Protein AF-0000000066158054 (afdb_homodimer)

Structure (mmCIF, N/CA/C/O backbone):
data_AF-0000000066158054-model_v1
#
loop_
_entity.id
_entity.type
_entity.pdbx_description
1 polymer 'Ribonuclease 3'
#
loop_
_atom_site.group_PDB
_atom_site.id
_atom_site.type_symbol
_atom_site.label_atom_id
_atom_site.label_alt_id
_atom_site.label_comp_id
_atom_site.label_asym_id
_atom_site.label_entity_id
_atom_site.label_seq_id
_atom_site.pdbx_PDB_ins_code
_atom_site.Cartn_x
_atom_site.Cartn_y
_atom_site.Cartn_z
_atom_site.occupancy
_atom_site.B_iso_or_equiv
_atom_site.auth_seq_id
_atom_site.auth_comp_id
_atom_site.auth_asym_id
_atom_site.auth_atom_id
_atom_site.pdbx_PDB_model_num
ATOM 1 N N . MET A 1 1 ? 43.312 -25.391 24.953 1 30.84 1 MET A N 1
ATOM 2 C CA . MET A 1 1 ? 43 -23.984 24.703 1 30.84 1 MET A CA 1
ATOM 3 C C . MET A 1 1 ? 42.469 -23.781 23.297 1 30.84 1 MET A C 1
ATOM 5 O O . MET A 1 1 ? 43.219 -23.906 22.328 1 30.84 1 MET A O 1
ATOM 9 N N . SER A 1 2 ? 41.25 -24.344 22.906 1 36.31 2 SER A N 1
ATOM 10 C CA . SER A 1 2 ? 40.562 -24.438 21.609 1 36.31 2 SER A CA 1
ATOM 11 C C . SER A 1 2 ? 40.406 -23.062 20.984 1 36.31 2 SER A C 1
ATOM 13 O O . SER A 1 2 ? 39.781 -22.172 21.578 1 36.31 2 SER A O 1
ATOM 15 N N . ASN A 1 3 ? 41.406 -22.547 20.234 1 36.88 3 ASN A N 1
ATOM 16 C CA . ASN A 1 3 ? 41.438 -21.312 19.453 1 36.88 3 ASN A CA 1
ATOM 17 C C . ASN A 1 3 ? 40.188 -21.172 18.594 1 36.88 3 ASN A C 1
ATOM 19 O O . ASN A 1 3 ? 40 -21.891 17.609 1 36.88 3 ASN A O 1
ATOM 23 N N . GLU A 1 4 ? 39 -21 19.141 1 38.19 4 GLU A N 1
ATOM 24 C CA . GLU A 1 4 ? 37.844 -20.625 18.344 1 38.19 4 GLU A CA 1
ATOM 25 C C . GLU A 1 4 ? 38.188 -19.5 17.359 1 38.19 4 GLU A C 1
ATOM 27 O O . GLU A 1 4 ? 38.531 -18.406 17.781 1 38.19 4 GLU A O 1
ATOM 32 N N . THR A 1 5 ? 38.875 -19.781 16.281 1 41.78 5 THR A N 1
ATOM 33 C CA . THR A 1 5 ? 39.094 -18.797 15.227 1 41.78 5 THR A CA 1
ATOM 34 C C . THR A 1 5 ? 37.875 -17.906 15.031 1 41.78 5 THR A C 1
ATOM 36 O O . THR A 1 5 ? 36.781 -18.406 14.836 1 41.78 5 THR A O 1
ATOM 39 N N . PRO A 1 6 ? 37.875 -16.672 15.398 1 40.16 6 PRO A N 1
ATOM 40 C CA . PRO A 1 6 ? 36.75 -15.781 15.086 1 40.16 6 PRO A CA 1
ATOM 41 C C . PRO A 1 6 ? 36.25 -15.938 13.656 1 40.16 6 PRO A C 1
ATOM 43 O O . PRO A 1 6 ? 37.062 -16.016 12.719 1 40.16 6 PRO A O 1
ATOM 46 N N . GLN A 1 7 ? 35.281 -16.734 13.344 1 40.59 7 GLN A N 1
ATOM 47 C CA . GLN A 1 7 ? 34.688 -16.859 12.023 1 40.59 7 GLN A CA 1
ATOM 48 C C . GLN A 1 7 ? 34.656 -15.516 11.305 1 40.59 7 GLN A C 1
ATOM 50 O O . GLN A 1 7 ? 34.219 -14.508 11.875 1 40.59 7 GLN A O 1
ATOM 55 N N . GLN A 1 8 ? 35.5 -15.148 10.43 1 42.56 8 GLN A N 1
ATOM 56 C CA . GLN A 1 8 ? 35.562 -13.961 9.57 1 42.56 8 GLN A CA 1
ATOM 57 C C . GLN A 1 8 ? 34.156 -13.516 9.18 1 42.56 8 GLN A C 1
ATOM 59 O O . GLN A 1 8 ? 33.312 -14.336 8.797 1 42.56 8 GLN A O 1
ATOM 64 N N . PRO A 1 9 ? 33.688 -12.391 9.68 1 47.62 9 PRO A N 1
ATOM 65 C CA . PRO A 1 9 ? 32.344 -11.906 9.297 1 47.62 9 PRO A CA 1
ATOM 66 C C . PRO A 1 9 ? 32.094 -12.031 7.797 1 47.62 9 PRO A C 1
ATOM 68 O O . PRO A 1 9 ? 32.969 -11.703 6.98 1 47.62 9 PRO A O 1
ATOM 71 N N . THR A 1 10 ? 31.406 -12.969 7.277 1 58.97 10 THR A N 1
ATOM 72 C CA . THR A 1 10 ? 31 -13.109 5.883 1 58.97 10 THR A CA 1
ATOM 73 C C . THR A 1 10 ? 30.266 -11.859 5.402 1 58.97 10 THR A C 1
ATOM 75 O O . THR A 1 10 ? 29.672 -11.141 6.203 1 58.97 10 THR A O 1
ATOM 78 N N . PRO A 1 11 ? 30.766 -11.172 4.297 1 62.22 11 PRO A N 1
ATOM 79 C CA . PRO A 1 11 ? 30.094 -10.023 3.68 1 62.22 11 PRO A CA 1
ATOM 80 C C . PRO A 1 11 ? 28.594 -9.992 3.959 1 62.22 11 PRO A C 1
ATOM 82 O O . PRO A 1 11 ? 28.031 -8.922 4.203 1 62.22 11 PRO A O 1
ATOM 85 N N . ALA A 1 12 ? 28.125 -11.047 4.188 1 78.44 12 ALA A N 1
ATOM 86 C CA . ALA A 1 12 ? 26.703 -11.109 4.492 1 78.44 12 ALA A CA 1
ATOM 87 C C . ALA A 1 12 ? 26.422 -10.617 5.906 1 78.44 12 ALA A C 1
ATOM 89 O O . ALA A 1 12 ? 25.375 -10.016 6.16 1 78.44 12 ALA A O 1
ATOM 90 N N . ASN A 1 13 ? 27.469 -10.594 6.719 1 86.75 13 ASN A N 1
ATOM 91 C CA . ASN A 1 13 ? 27.266 -10.195 8.109 1 86.75 13 ASN A CA 1
ATOM 92 C C . ASN A 1 13 ? 27.156 -8.68 8.25 1 86.75 13 ASN A C 1
ATOM 94 O O . ASN A 1 13 ? 26.359 -8.188 9.055 1 86.75 13 ASN A O 1
ATOM 98 N N . GLU A 1 14 ? 27.922 -7.973 7.492 1 93.31 14 GLU A N 1
ATOM 99 C CA . GLU A 1 14 ? 27.875 -6.516 7.551 1 93.31 14 GLU A CA 1
ATOM 100 C C . GLU A 1 14 ? 26.5 -5.996 7.102 1 93.31 14 GLU A C 1
ATOM 102 O O . GLU A 1 14 ? 25.984 -5.047 7.684 1 93.31 14 GLU A O 1
ATOM 107 N N . LEU A 1 15 ? 26 -6.555 6.102 1 96.56 15 LEU A N 1
ATOM 108 C CA . LEU A 1 15 ? 24.688 -6.16 5.602 1 96.56 15 LEU A CA 1
ATOM 109 C C . LEU A 1 15 ? 23.594 -6.422 6.641 1 96.56 15 LEU A C 1
ATOM 111 O O . LEU A 1 15 ? 22.734 -5.574 6.871 1 96.56 15 LEU A O 1
ATOM 115 N N . LEU A 1 16 ? 23.688 -7.535 7.258 1 97.5 16 LEU A N 1
ATOM 116 C CA . LEU A 1 16 ? 22.703 -7.895 8.273 1 97.5 16 LEU A CA 1
ATOM 117 C C . LEU A 1 16 ? 22.828 -6.992 9.492 1 97.5 16 LEU A C 1
ATOM 119 O O . LEU A 1 16 ? 21.828 -6.648 10.125 1 97.5 16 LEU A O 1
ATOM 123 N N . GLU A 1 17 ? 24.047 -6.648 9.797 1 96.69 17 GLU A N 1
ATOM 124 C CA . GLU A 1 17 ? 24.266 -5.691 10.875 1 96.69 17 GLU A CA 1
ATOM 125 C C . GLU A 1 17 ? 23.656 -4.332 10.547 1 96.69 17 GLU A C 1
ATOM 127 O O . GLU A 1 17 ? 23.047 -3.697 11.398 1 96.69 17 GLU A O 1
ATOM 132 N N . ALA A 1 18 ? 23.844 -3.941 9.367 1 97.12 18 ALA A N 1
ATOM 133 C CA . ALA A 1 18 ? 23.266 -2.67 8.93 1 97.12 18 ALA A CA 1
ATOM 134 C C . ALA A 1 18 ? 21.75 -2.717 8.961 1 97.12 18 ALA A C 1
ATOM 136 O O . ALA A 1 18 ? 21.094 -1.725 9.305 1 97.12 18 ALA A O 1
ATOM 137 N N . LEU A 1 19 ? 21.188 -3.816 8.664 1 97.62 19 LEU A N 1
ATOM 138 C CA . LEU A 1 19 ? 19.734 -4.012 8.688 1 97.62 19 LEU A CA 1
ATOM 139 C C . LEU A 1 19 ? 19.234 -4.109 10.125 1 97.62 19 LEU A C 1
ATOM 141 O O . LEU A 1 19 ? 18.062 -3.789 10.398 1 97.62 19 LEU A O 1
ATOM 145 N N . GLY A 1 20 ? 20.094 -4.598 10.984 1 97.81 20 GLY A N 1
ATOM 146 C CA . GLY A 1 20 ? 19.703 -4.793 12.375 1 97.81 20 GLY A CA 1
ATOM 147 C C . GLY A 1 20 ? 18.859 -6.031 12.586 1 97.81 20 GLY A C 1
ATOM 148 O O . GLY A 1 20 ? 17.969 -6.043 13.445 1 97.81 20 GLY A O 1
ATOM 149 N N . THR A 1 21 ? 19.016 -6.973 11.688 1 98.06 21 THR A N 1
ATOM 150 C CA . THR A 1 21 ? 18.25 -8.211 11.797 1 98.06 21 THR A CA 1
ATOM 151 C C . THR A 1 21 ? 19.062 -9.398 11.289 1 98.06 21 THR A C 1
ATOM 153 O O . THR A 1 21 ? 20.25 -9.258 10.992 1 98.06 21 THR A O 1
ATOM 156 N N . THR A 1 22 ? 18.469 -10.609 11.359 1 97.81 22 THR A N 1
ATOM 157 C CA . THR A 1 22 ? 19.047 -11.812 10.789 1 97.81 22 THR A CA 1
ATOM 158 C C . THR A 1 22 ? 18.141 -12.414 9.727 1 97.81 22 THR A C 1
ATOM 160 O O . THR A 1 22 ? 16.922 -12.164 9.727 1 97.81 22 THR A O 1
ATOM 163 N N . LEU A 1 23 ? 18.734 -13.062 8.812 1 98.06 23 LEU A N 1
ATOM 164 C CA . LEU A 1 23 ? 18.031 -13.812 7.777 1 98.06 23 LEU A CA 1
ATOM 165 C C . LEU A 1 23 ? 18.734 -15.141 7.496 1 98.06 23 LEU A C 1
ATOM 167 O O . LEU A 1 23 ? 19.969 -15.211 7.512 1 98.06 23 LEU A O 1
ATOM 171 N N . SER A 1 24 ? 17.953 -16.156 7.281 1 97.44 24 SER A N 1
ATOM 172 C CA . SER A 1 24 ? 18.547 -17.391 6.82 1 97.44 24 SER A CA 1
ATOM 173 C C . SER A 1 24 ? 19.312 -17.188 5.516 1 97.44 24 SER A C 1
ATOM 175 O O . SER A 1 24 ? 18.938 -16.344 4.699 1 97.44 24 SER A O 1
ATOM 177 N N . PRO A 1 25 ? 20.344 -17.953 5.332 1 96.31 25 PRO A N 1
ATOM 178 C CA . PRO A 1 25 ? 21.203 -17.734 4.156 1 96.31 25 PRO A CA 1
ATOM 179 C C . PRO A 1 25 ? 20.422 -17.844 2.844 1 96.31 25 PRO A C 1
ATOM 181 O O . PRO A 1 25 ? 20.594 -17 1.954 1 96.31 25 PRO A O 1
ATOM 184 N N . ASP A 1 26 ? 19.547 -18.797 2.736 1 96.31 26 ASP A N 1
ATOM 185 C CA . ASP A 1 26 ? 18.797 -18.984 1.498 1 96.31 26 ASP A CA 1
ATOM 186 C C . ASP A 1 26 ? 17.875 -17.781 1.231 1 96.31 26 ASP A C 1
ATOM 188 O O . ASP A 1 26 ? 17.75 -17.328 0.092 1 96.31 26 ASP A O 1
ATOM 192 N N . LEU A 1 27 ? 17.281 -17.328 2.295 1 97.81 27 LEU A N 1
ATOM 193 C CA . LEU A 1 27 ? 16.359 -16.203 2.158 1 97.81 27 LEU A CA 1
ATOM 194 C C . LEU A 1 27 ? 17.125 -14.922 1.812 1 97.81 27 LEU A C 1
ATOM 196 O O . LEU A 1 27 ? 16.656 -14.117 1.001 1 97.81 27 LEU A O 1
ATOM 200 N N . LEU A 1 28 ? 18.297 -14.75 2.42 1 98.19 28 LEU A N 1
ATOM 201 C CA . LEU A 1 28 ? 19.125 -13.594 2.117 1 98.19 28 LEU A CA 1
ATOM 202 C C . LEU A 1 28 ? 19.594 -13.617 0.664 1 98.19 28 LEU A C 1
ATOM 204 O O . LEU A 1 28 ? 19.547 -12.594 -0.022 1 98.19 28 LEU A O 1
ATOM 208 N N . VAL A 1 29 ? 19.953 -14.789 0.226 1 97.81 29 VAL A N 1
ATOM 209 C CA . VAL A 1 29 ? 20.406 -14.93 -1.157 1 97.81 29 VAL A CA 1
ATOM 210 C C . VAL A 1 29 ? 19.25 -14.602 -2.105 1 97.81 29 VAL A C 1
ATOM 212 O O . VAL A 1 29 ? 19.438 -13.867 -3.08 1 97.81 29 VAL A O 1
ATOM 215 N N . GLN A 1 30 ? 18.109 -15.07 -1.794 1 98.31 30 GLN A N 1
ATOM 216 C CA . GLN A 1 30 ? 16.953 -14.773 -2.619 1 98.31 30 GLN A CA 1
ATOM 217 C C . GLN A 1 30 ? 16.672 -13.273 -2.656 1 98.31 30 GLN A C 1
ATOM 219 O O . GLN A 1 30 ? 16.391 -12.711 -3.721 1 98.31 30 GLN A O 1
ATOM 224 N N . ALA A 1 31 ? 16.766 -12.625 -1.529 1 98.75 31 ALA A N 1
ATOM 225 C CA . ALA A 1 31 ? 16.438 -11.211 -1.393 1 98.75 31 ALA A CA 1
ATOM 226 C C . ALA A 1 31 ? 17.406 -10.344 -2.172 1 98.75 31 ALA A C 1
ATOM 228 O O . ALA A 1 31 ? 17.125 -9.172 -2.443 1 98.75 31 ALA A O 1
ATOM 229 N N . LEU A 1 32 ? 18.547 -10.945 -2.549 1 98.62 32 LEU A N 1
ATOM 230 C CA . LEU A 1 32 ? 19.609 -10.18 -3.199 1 98.62 32 LEU A CA 1
ATOM 231 C C . LEU A 1 32 ? 19.766 -10.602 -4.652 1 98.62 32 LEU A C 1
ATOM 233 O O . LEU A 1 32 ? 20.672 -10.133 -5.344 1 98.62 32 LEU A O 1
ATOM 237 N N . THR A 1 33 ? 18.891 -11.469 -5.105 1 98.75 33 THR A N 1
ATOM 238 C CA . THR A 1 33 ? 19.062 -12.047 -6.434 1 98.75 33 THR A CA 1
ATOM 239 C C . THR A 1 33 ? 18.141 -11.375 -7.438 1 98.75 33 THR A C 1
ATOM 241 O O . THR A 1 33 ? 16.906 -11.469 -7.324 1 98.75 33 THR A O 1
ATOM 244 N N . HIS A 1 34 ? 18.703 -10.711 -8.359 1 98.75 34 HIS A N 1
ATOM 245 C CA . HIS A 1 34 ? 17.969 -10.086 -9.445 1 98.75 34 HIS A CA 1
ATOM 246 C C . HIS A 1 34 ? 17.484 -11.117 -10.461 1 98.75 34 HIS A C 1
ATOM 248 O O . HIS A 1 34 ? 18.109 -12.164 -10.625 1 98.75 34 HIS A O 1
ATOM 254 N N . ARG A 1 35 ? 16.438 -10.836 -11.164 1 97.62 35 ARG A N 1
ATOM 255 C CA . ARG A 1 35 ? 15.859 -11.766 -12.125 1 97.62 35 ARG A CA 1
ATOM 256 C C . ARG A 1 35 ? 16.859 -12.117 -13.219 1 97.62 35 ARG A C 1
ATOM 258 O O . ARG A 1 35 ? 16.828 -13.234 -13.75 1 97.62 35 ARG A O 1
ATOM 265 N N . SER A 1 36 ? 17.781 -11.172 -13.609 1 97.5 36 SER A N 1
ATOM 266 C CA . SER A 1 36 ? 18.781 -11.453 -14.633 1 97.5 36 SER A CA 1
ATOM 267 C C . SER A 1 36 ? 19.672 -12.617 -14.219 1 97.5 36 SER A C 1
ATOM 269 O O . SER A 1 36 ? 20.125 -13.391 -15.07 1 97.5 36 SER A O 1
ATOM 271 N N . PHE A 1 37 ? 19.922 -12.766 -12.93 1 97.5 37 PHE A N 1
ATOM 272 C CA . PHE A 1 37 ? 20.734 -13.875 -12.43 1 97.5 37 PHE A CA 1
ATOM 273 C C . PHE A 1 37 ? 19.953 -15.18 -12.523 1 97.5 37 PHE A C 1
ATOM 275 O O . PHE A 1 37 ? 20.5 -16.203 -12.961 1 97.5 37 PHE A O 1
ATOM 282 N N . SER A 1 38 ? 18.734 -15.125 -12.07 1 95.25 38 SER A N 1
ATOM 283 C CA . SER A 1 38 ? 17.891 -16.312 -12.117 1 95.25 38 SER A CA 1
ATOM 284 C C . SER A 1 38 ? 17.719 -16.812 -13.547 1 95.25 38 SER A C 1
ATOM 286 O O . SER A 1 38 ? 17.594 -18.016 -13.773 1 95.25 38 SER A O 1
ATOM 288 N N . HIS A 1 39 ? 17.672 -15.891 -14.469 1 91.94 39 HIS A N 1
ATOM 289 C CA . HIS A 1 39 ? 17.562 -16.266 -15.875 1 91.94 39 HIS A CA 1
ATOM 290 C 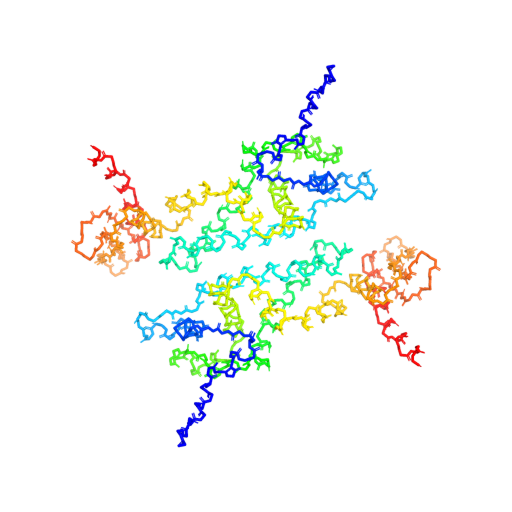C . HIS A 1 39 ? 18.766 -17.094 -16.312 1 91.94 39 HIS A C 1
ATOM 292 O O . HIS A 1 39 ? 18.625 -18.016 -17.109 1 91.94 39 HIS A O 1
ATOM 298 N N . GLU A 1 40 ? 19.906 -16.719 -15.867 1 94.81 40 GLU A N 1
ATOM 299 C CA . GLU A 1 40 ? 21.141 -17.406 -16.234 1 94.81 40 GLU A CA 1
ATOM 300 C C . GLU A 1 40 ? 21.344 -18.656 -15.391 1 94.81 40 GLU A C 1
ATOM 302 O O . GLU A 1 40 ? 22.156 -19.516 -15.734 1 94.81 40 GLU A O 1
ATOM 307 N N . HIS A 1 41 ? 20.641 -18.719 -14.273 1 92.25 41 HIS A N 1
ATOM 308 C CA . HIS A 1 41 ? 20.719 -19.859 -13.359 1 92.25 41 HIS A CA 1
ATOM 309 C C . HIS A 1 41 ? 19.328 -20.391 -13.023 1 92.25 41 HIS A C 1
ATOM 311 O O . HIS A 1 41 ? 18.812 -20.156 -11.93 1 92.25 41 HIS A O 1
ATOM 317 N N . PRO A 1 42 ? 18.797 -21.156 -13.914 1 86.06 42 PRO A N 1
ATOM 318 C CA . PRO A 1 42 ? 17.438 -21.641 -13.719 1 86.06 42 PRO A CA 1
ATOM 319 C C . PRO A 1 42 ? 17.25 -22.359 -12.383 1 86.06 42 PRO A C 1
ATOM 321 O O . PRO A 1 42 ? 18.141 -23.094 -11.945 1 86.06 42 PRO A O 1
ATOM 324 N N . GLY A 1 43 ? 16.141 -22.047 -11.664 1 85.56 43 GLY A N 1
ATOM 325 C CA . GLY A 1 43 ? 15.859 -22.688 -10.391 1 85.56 43 GLY A CA 1
ATOM 326 C C . GLY A 1 43 ? 16.172 -21.797 -9.203 1 85.56 43 GLY A C 1
ATOM 327 O O . GLY A 1 43 ? 15.711 -22.047 -8.086 1 85.56 43 GLY A O 1
ATOM 328 N N . VAL A 1 44 ? 17.016 -20.844 -9.516 1 90.62 44 VAL A N 1
ATOM 329 C CA . VAL A 1 44 ? 17.375 -19.922 -8.43 1 90.62 44 VAL A CA 1
ATOM 330 C C . VAL A 1 44 ? 16.281 -18.875 -8.258 1 90.62 44 VAL A C 1
ATOM 332 O O . VAL A 1 44 ? 15.891 -18.203 -9.219 1 90.62 44 VAL A O 1
ATOM 335 N N . ALA A 1 45 ? 15.805 -18.797 -7.074 1 94.69 45 ALA A N 1
ATOM 336 C CA . ALA A 1 45 ? 14.75 -17.828 -6.777 1 94.69 45 ALA A CA 1
ATOM 337 C C . ALA A 1 45 ? 15.297 -16.406 -6.77 1 94.69 45 ALA A C 1
ATOM 339 O O . ALA A 1 45 ? 16.438 -16.172 -6.348 1 94.69 45 ALA A O 1
ATOM 340 N N . ASN A 1 46 ? 14.531 -15.438 -7.273 1 98.06 46 ASN A N 1
ATOM 341 C CA . ASN A 1 46 ? 14.914 -14.031 -7.23 1 98.06 46 ASN A CA 1
ATOM 342 C C . ASN A 1 46 ? 14.016 -13.234 -6.285 1 98.06 46 ASN A C 1
ATOM 344 O O . ASN A 1 46 ? 13.094 -13.789 -5.68 1 98.06 46 ASN A O 1
ATOM 348 N N . TYR A 1 47 ? 14.242 -11.953 -6.234 1 98.56 47 TYR A N 1
ATOM 349 C CA . TYR A 1 47 ? 13.688 -11.203 -5.113 1 98.56 47 TYR A CA 1
ATOM 350 C C . TYR A 1 47 ? 12.32 -10.633 -5.465 1 98.56 47 TYR A C 1
ATOM 352 O O . TYR A 1 47 ? 11.688 -9.969 -4.641 1 98.56 47 TYR A O 1
ATOM 360 N N . GLU A 1 48 ? 11.727 -10.875 -6.582 1 98.38 48 GLU A N 1
ATOM 361 C CA . GLU A 1 48 ? 10.555 -10.156 -7.07 1 98.38 48 GLU A CA 1
ATOM 362 C C . GLU A 1 48 ? 9.367 -10.336 -6.133 1 98.38 48 GLU A C 1
ATOM 364 O O . GLU A 1 48 ? 8.688 -9.367 -5.789 1 98.38 48 GLU A O 1
ATOM 369 N N . ARG A 1 49 ? 9.125 -11.539 -5.695 1 98.06 49 ARG A N 1
ATOM 370 C CA . ARG A 1 49 ? 8 -11.797 -4.801 1 98.06 49 ARG A CA 1
ATOM 371 C C . ARG A 1 49 ? 8.242 -11.172 -3.428 1 98.06 49 ARG A C 1
ATOM 373 O O . ARG A 1 49 ? 7.309 -10.672 -2.797 1 98.06 49 ARG A O 1
ATOM 380 N N . LEU A 1 50 ? 9.484 -11.258 -2.949 1 98.81 50 LEU A N 1
ATOM 381 C CA . LEU A 1 50 ? 9.828 -10.641 -1.675 1 98.81 50 LEU A CA 1
ATOM 382 C C . LEU A 1 50 ? 9.664 -9.133 -1.742 1 98.81 50 LEU A C 1
ATOM 384 O O . LEU A 1 50 ? 9.227 -8.5 -0.777 1 98.81 50 LEU A O 1
ATOM 388 N N . GLU A 1 51 ? 10.117 -8.578 -2.865 1 98.81 51 GLU A N 1
ATOM 389 C CA . GLU A 1 51 ? 9.93 -7.148 -3.096 1 98.81 51 GLU A CA 1
ATOM 390 C C . GLU A 1 51 ? 8.453 -6.77 -3.016 1 98.81 51 GLU A C 1
ATOM 392 O O . GLU A 1 51 ? 8.102 -5.746 -2.42 1 98.81 51 GLU A O 1
ATOM 397 N N . PHE A 1 52 ? 7.641 -7.57 -3.623 1 98.75 52 PHE A N 1
ATOM 398 C CA . PHE A 1 52 ? 6.195 -7.375 -3.617 1 98.75 52 PHE A CA 1
ATOM 399 C C . PHE A 1 52 ? 5.656 -7.363 -2.191 1 98.75 52 PHE A C 1
ATOM 401 O O . PHE A 1 52 ? 4.891 -6.473 -1.822 1 98.75 52 PHE A O 1
ATOM 408 N N . LEU A 1 53 ? 6.055 -8.281 -1.408 1 98.81 53 LEU A N 1
ATOM 409 C CA . LEU A 1 53 ? 5.664 -8.367 -0.006 1 98.81 53 LEU A CA 1
ATOM 410 C C . LEU A 1 53 ? 6.234 -7.203 0.794 1 98.81 53 LEU A C 1
ATOM 412 O O . LEU A 1 53 ? 5.516 -6.566 1.568 1 98.81 53 LEU A O 1
ATOM 416 N N . GLY A 1 54 ? 7.477 -6.926 0.593 1 98.94 54 GLY A N 1
ATOM 417 C CA . GLY A 1 54 ? 8.156 -5.863 1.315 1 98.94 54 GLY A CA 1
ATOM 418 C C . GLY A 1 54 ? 7.574 -4.492 1.049 1 98.94 54 GLY A C 1
ATOM 419 O O . GLY A 1 54 ? 7.52 -3.648 1.947 1 98.94 54 GLY A O 1
ATOM 420 N N . ASP A 1 55 ? 7.16 -4.266 -0.184 1 98.75 55 ASP A N 1
ATOM 421 C CA . ASP A 1 55 ? 6.523 -3.002 -0.535 1 98.75 55 ASP A CA 1
ATOM 422 C C . ASP A 1 55 ? 5.27 -2.768 0.306 1 98.75 55 ASP A C 1
ATOM 424 O O . ASP A 1 55 ? 5.035 -1.658 0.789 1 98.75 55 ASP A O 1
ATOM 428 N N . ALA A 1 56 ? 4.488 -3.783 0.482 1 98.81 56 ALA A N 1
ATOM 429 C CA . ALA A 1 56 ? 3.268 -3.684 1.28 1 98.81 56 ALA A CA 1
ATOM 430 C C . ALA A 1 56 ? 3.594 -3.42 2.748 1 98.81 56 ALA A C 1
ATOM 432 O O . ALA A 1 56 ? 2.918 -2.625 3.406 1 98.81 56 ALA A O 1
ATOM 433 N N . VAL A 1 57 ? 4.609 -4.066 3.248 1 98.94 57 VAL A N 1
ATOM 434 C CA . VAL A 1 57 ? 5.027 -3.877 4.633 1 98.94 57 VAL A CA 1
ATOM 435 C C . VAL A 1 57 ? 5.512 -2.443 4.836 1 98.94 57 VAL A C 1
ATOM 437 O O . VAL A 1 57 ? 5.125 -1.781 5.801 1 98.94 57 VAL A O 1
ATOM 440 N N . LEU A 1 58 ? 6.344 -2.025 3.934 1 98.94 58 LEU A N 1
ATOM 441 C CA . LEU A 1 58 ? 6.898 -0.677 3.982 1 98.94 58 LEU A CA 1
ATOM 442 C C . LEU A 1 58 ? 5.793 0.369 3.936 1 98.94 58 LEU A C 1
ATOM 444 O O . LEU A 1 58 ? 5.852 1.373 4.648 1 98.94 58 LEU A O 1
ATOM 448 N N . GLU A 1 59 ? 4.824 0.127 3.131 1 98.69 59 GLU A N 1
ATOM 449 C CA . GLU A 1 59 ? 3.689 1.037 3.008 1 98.69 59 GLU A CA 1
ATOM 450 C C . GLU A 1 59 ? 2.934 1.158 4.328 1 98.69 59 GLU A C 1
ATOM 452 O O . GLU A 1 59 ? 2.615 2.266 4.77 1 98.69 59 GLU A O 1
ATOM 457 N N . LEU A 1 60 ? 2.648 0.106 4.93 1 98.88 60 LEU A N 1
ATOM 458 C CA . LEU A 1 60 ? 1.9 0.148 6.18 1 98.88 60 LEU A CA 1
ATOM 459 C C . LEU A 1 60 ? 2.701 0.856 7.27 1 98.88 60 LEU A C 1
ATOM 461 O O . LEU A 1 60 ? 2.184 1.749 7.945 1 98.88 60 LEU A O 1
ATOM 465 N N . VAL A 1 61 ? 3.928 0.528 7.406 1 98.81 61 VAL A N 1
ATOM 466 C CA . VAL A 1 61 ? 4.727 1.053 8.508 1 98.81 61 VAL A CA 1
ATOM 467 C C . VAL A 1 61 ? 4.949 2.551 8.32 1 98.81 61 VAL A C 1
ATOM 469 O O . VAL A 1 61 ? 4.871 3.322 9.281 1 98.81 61 VAL A O 1
ATOM 472 N N . SER A 1 62 ? 5.234 2.959 7.086 1 98.5 62 SER A N 1
ATOM 473 C CA . SER A 1 62 ? 5.395 4.387 6.828 1 98.5 62 SER A CA 1
ATOM 474 C C . SER A 1 62 ? 4.086 5.137 7.059 1 98.5 62 SER A C 1
ATOM 476 O O . SER A 1 62 ? 4.082 6.227 7.641 1 98.5 62 SER A O 1
ATOM 478 N N . THR A 1 63 ? 2.984 4.531 6.625 1 98.5 63 THR A N 1
ATOM 479 C CA . THR A 1 63 ? 1.671 5.148 6.773 1 98.5 63 THR A CA 1
ATOM 480 C C . THR A 1 63 ? 1.312 5.297 8.25 1 98.5 63 THR A C 1
ATOM 482 O O . THR A 1 63 ? 0.916 6.379 8.688 1 98.5 63 THR A O 1
ATOM 485 N N . GLU A 1 64 ? 1.442 4.215 8.984 1 98.06 64 GLU A N 1
ATOM 486 C CA . GLU A 1 64 ? 1.062 4.273 10.391 1 98.06 64 GLU A CA 1
ATOM 487 C C . GLU A 1 64 ? 1.941 5.254 11.164 1 98.06 64 GLU A C 1
ATOM 489 O O . GLU A 1 64 ? 1.475 5.918 12.094 1 98.06 64 GLU A O 1
ATOM 494 N N . THR A 1 65 ? 3.205 5.367 10.773 1 97.38 65 THR A N 1
ATOM 495 C CA . THR A 1 65 ? 4.121 6.305 11.414 1 97.38 65 THR A CA 1
ATOM 496 C C . THR A 1 65 ? 3.701 7.746 11.133 1 97.38 65 THR A C 1
ATOM 498 O O . THR A 1 65 ? 3.557 8.547 12.062 1 97.38 65 THR A O 1
ATOM 501 N N . LEU A 1 66 ? 3.484 8.07 9.891 1 95.5 66 LEU A N 1
ATOM 502 C CA . LEU A 1 66 ? 3.082 9.422 9.508 1 95.5 66 LEU A CA 1
ATOM 503 C C . LEU A 1 66 ? 1.732 9.781 10.117 1 95.5 66 LEU A C 1
ATOM 505 O O . LEU A 1 66 ? 1.538 10.906 10.586 1 95.5 66 LEU A O 1
ATOM 509 N N . PHE A 1 67 ? 0.812 8.812 10.094 1 96.69 67 PHE A N 1
ATOM 510 C CA . PHE A 1 67 ? -0.516 8.977 10.672 1 96.69 67 PHE A CA 1
ATOM 511 C C . PHE A 1 67 ? -0.42 9.383 12.141 1 96.69 67 PHE A C 1
ATOM 513 O O . PHE A 1 67 ? -1.155 10.258 12.594 1 96.69 67 PHE A O 1
ATOM 520 N N . THR A 1 68 ? 0.484 8.797 12.859 1 94.38 68 THR A N 1
ATOM 521 C CA . THR A 1 68 ? 0.618 8.977 14.297 1 94.38 68 THR A CA 1
ATOM 522 C C . THR A 1 68 ? 1.36 10.273 14.609 1 94.38 68 THR A C 1
ATOM 524 O O . THR A 1 68 ? 0.946 11.039 15.492 1 94.38 68 THR A O 1
ATOM 527 N N . ILE A 1 69 ? 2.355 10.547 13.898 1 88.88 69 ILE A N 1
ATOM 528 C CA . ILE A 1 69 ? 3.234 11.672 14.211 1 88.88 69 ILE A CA 1
ATOM 529 C C . ILE A 1 69 ? 2.572 12.977 13.781 1 88.88 69 ILE A C 1
ATOM 531 O O . ILE A 1 69 ? 2.834 14.031 14.359 1 88.88 69 ILE A O 1
ATOM 535 N N . HIS A 1 70 ? 1.686 12.859 12.781 1 87.06 70 HIS A N 1
ATOM 536 C CA . HIS A 1 70 ? 1.07 14.07 12.242 1 87.06 70 HIS A CA 1
ATOM 537 C C . HIS A 1 70 ? -0.451 13.992 12.32 1 87.06 70 HIS A C 1
ATOM 539 O O . HIS A 1 70 ? -1.124 13.938 11.281 1 87.06 70 HIS A O 1
ATOM 545 N N . PRO A 1 71 ? -0.981 14.156 13.469 1 86.19 71 PRO A N 1
ATOM 546 C CA . PRO A 1 71 ? -2.43 14.008 13.633 1 86.19 71 PRO A CA 1
ATOM 547 C C . PRO A 1 71 ? -3.213 15.141 12.969 1 86.19 71 PRO A C 1
ATOM 549 O O . PRO A 1 71 ? -4.414 15 12.727 1 86.19 71 PRO A O 1
ATOM 552 N N . ASP A 1 72 ? -2.547 16.188 12.578 1 81.69 72 ASP A N 1
ATOM 553 C CA . ASP A 1 72 ? -3.25 17.359 12.055 1 81.69 72 ASP A CA 1
ATOM 554 C C . ASP A 1 72 ? -3.156 17.422 10.531 1 81.69 72 ASP A C 1
ATOM 556 O O . ASP A 1 72 ? -3.764 18.297 9.906 1 81.69 72 ASP A O 1
ATOM 560 N N . MET A 1 73 ? -2.43 16.516 9.938 1 86.06 73 MET A N 1
ATOM 561 C CA . MET A 1 73 ? -2.277 16.531 8.484 1 86.06 73 MET A CA 1
ATOM 562 C C . MET A 1 73 ? -3.398 15.75 7.812 1 86.06 73 MET A C 1
ATOM 564 O O . MET A 1 73 ? -3.848 14.727 8.336 1 86.06 73 MET A O 1
ATOM 568 N N . THR A 1 74 ? -3.777 16.25 6.629 1 90.69 74 THR A N 1
ATOM 569 C CA . THR A 1 74 ? -4.809 15.586 5.836 1 90.69 74 THR A CA 1
ATOM 570 C C . THR A 1 74 ? -4.258 14.328 5.176 1 90.69 74 THR A C 1
ATOM 572 O O . THR A 1 74 ? -3.041 14.133 5.121 1 90.69 74 THR A O 1
ATOM 575 N N . GLU A 1 75 ? -5.172 13.5 4.684 1 95 75 GLU A N 1
ATOM 576 C CA . GLU A 1 75 ? -4.793 12.305 3.93 1 95 75 GLU A CA 1
ATOM 577 C C . GLU A 1 75 ? -3.893 12.664 2.75 1 95 75 GLU A C 1
ATOM 579 O O . GLU A 1 75 ? -2.912 11.969 2.479 1 95 75 GLU A O 1
ATOM 584 N N . GLY A 1 76 ? -4.27 13.734 2.035 1 93.31 76 GLY A N 1
ATOM 585 C CA . GLY A 1 76 ? -3.475 14.156 0.895 1 93.31 76 GLY A CA 1
ATOM 586 C C . GLY A 1 76 ? -2.053 14.531 1.266 1 93.31 76 GLY A C 1
ATOM 587 O O . GLY A 1 76 ? -1.106 14.172 0.561 1 93.31 76 GLY A O 1
ATOM 588 N N . GLN A 1 77 ? -1.874 15.156 2.334 1 88.56 77 GLN A N 1
ATOM 589 C CA . GLN A 1 77 ? -0.556 15.547 2.824 1 88.56 77 GLN A CA 1
ATOM 590 C C . GLN A 1 77 ? 0.251 14.328 3.262 1 88.56 77 GLN A C 1
ATOM 592 O O . GLN A 1 77 ? 1.43 14.195 2.922 1 88.56 77 GLN A O 1
ATOM 597 N N . LEU A 1 78 ? -0.403 13.461 4 1 94.31 78 LEU A N 1
ATOM 598 C CA . LEU A 1 78 ? 0.252 12.234 4.445 1 94.31 78 LEU A CA 1
ATOM 599 C C . LEU A 1 78 ? 0.695 11.391 3.256 1 94.31 78 LEU A C 1
ATOM 601 O O . LEU A 1 78 ? 1.793 10.836 3.262 1 94.31 78 LEU A O 1
ATOM 605 N N . ALA A 1 79 ? -0.187 11.359 2.24 1 95.62 79 ALA A N 1
ATOM 606 C CA . ALA A 1 79 ? 0.112 10.578 1.045 1 95.62 79 ALA A CA 1
ATOM 607 C C . ALA A 1 79 ? 1.335 11.125 0.318 1 95.62 79 ALA A C 1
ATOM 609 O O . ALA A 1 79 ? 2.178 10.367 -0.16 1 95.62 79 ALA A O 1
ATOM 610 N N . LYS A 1 80 ? 1.411 12.383 0.219 1 92.12 80 LYS A N 1
ATOM 611 C CA . LYS A 1 80 ? 2.549 13.023 -0.433 1 92.12 80 LYS A CA 1
ATOM 612 C C . LYS A 1 80 ? 3.844 12.758 0.329 1 92.12 80 LYS A C 1
ATOM 614 O O . LYS A 1 80 ? 4.875 12.453 -0.275 1 92.12 80 LYS A O 1
ATOM 619 N N . MET A 1 81 ? 3.809 12.859 1.63 1 91.88 81 MET A N 1
ATOM 620 C CA . MET A 1 81 ? 4.977 12.594 2.465 1 91.88 81 MET A CA 1
ATOM 621 C C . MET A 1 81 ? 5.422 11.141 2.336 1 91.88 81 MET A C 1
ATOM 623 O O . MET A 1 81 ? 6.613 10.859 2.209 1 91.88 81 MET A O 1
ATOM 627 N N . ARG A 1 82 ? 4.488 10.289 2.42 1 96.81 82 ARG A N 1
ATOM 628 C CA . ARG A 1 82 ? 4.812 8.875 2.264 1 96.81 82 ARG A CA 1
ATOM 629 C C . ARG A 1 82 ? 5.469 8.609 0.914 1 96.81 82 ARG A C 1
ATOM 631 O O . ARG A 1 82 ? 6.488 7.918 0.837 1 96.81 82 ARG A O 1
ATOM 638 N N . ALA A 1 83 ? 4.859 9.133 -0.158 1 96.62 83 ALA A N 1
ATOM 639 C CA . ALA A 1 83 ? 5.375 8.93 -1.51 1 96.62 83 ALA A CA 1
ATOM 640 C C . ALA A 1 83 ? 6.828 9.375 -1.617 1 96.62 83 ALA A C 1
ATOM 642 O O . ALA A 1 83 ? 7.648 8.711 -2.252 1 96.62 83 ALA A O 1
ATOM 643 N N . LYS A 1 84 ? 7.094 10.406 -0.995 1 93.69 84 LYS A N 1
ATOM 644 C CA . LYS A 1 84 ? 8.461 10.93 -1.024 1 93.69 84 LYS A CA 1
ATOM 645 C C . LYS A 1 84 ? 9.398 10.062 -0.187 1 93.69 84 LYS A C 1
ATOM 647 O O . LYS A 1 84 ? 10.516 9.758 -0.61 1 93.69 84 LYS A O 1
ATOM 652 N N . ALA A 1 85 ? 8.977 9.695 0.949 1 95.94 85 ALA A N 1
ATOM 653 C CA . ALA A 1 85 ? 9.805 8.969 1.91 1 95.94 85 ALA A CA 1
ATOM 654 C C . ALA A 1 85 ? 10.164 7.582 1.391 1 95.94 85 ALA A C 1
ATOM 656 O O . ALA A 1 85 ? 11.227 7.051 1.716 1 95.94 85 ALA A O 1
ATOM 657 N N . VAL A 1 86 ? 9.273 7.012 0.615 1 98.19 86 VAL A N 1
ATOM 658 C CA . VAL A 1 86 ? 9.508 5.645 0.161 1 98.19 86 VAL A CA 1
ATOM 659 C C . VAL A 1 86 ? 9.695 5.629 -1.354 1 98.19 86 VAL A C 1
ATOM 661 O O . VAL A 1 86 ? 9.492 4.598 -1.999 1 98.19 86 VAL A O 1
ATOM 664 N N . SER A 1 87 ? 10.039 6.754 -1.912 1 97.44 87 SER A N 1
ATOM 665 C CA . SER A 1 87 ? 10.266 6.859 -3.35 1 97.44 87 SER A CA 1
ATOM 666 C C . SER A 1 87 ? 11.484 6.055 -3.779 1 97.44 87 SER A C 1
ATOM 668 O O . SER A 1 87 ? 12.32 5.695 -2.949 1 97.44 87 SER A O 1
ATOM 670 N N . GLU A 1 88 ? 11.531 5.785 -5.027 1 98.31 88 GLU A N 1
ATOM 671 C CA . GLU A 1 88 ? 12.695 5.105 -5.586 1 98.31 88 GLU A CA 1
ATOM 672 C C . GLU A 1 88 ? 13.984 5.852 -5.25 1 98.31 88 GLU A C 1
ATOM 674 O O . GLU A 1 88 ? 14.992 5.234 -4.883 1 98.31 88 GLU A O 1
ATOM 679 N N . ASP A 1 89 ? 13.914 7.141 -5.32 1 97.44 89 ASP A N 1
ATOM 680 C CA . ASP A 1 89 ? 15.094 7.949 -5.027 1 97.44 89 ASP A CA 1
ATOM 681 C C . ASP A 1 89 ? 15.508 7.809 -3.566 1 97.44 89 ASP A C 1
ATOM 683 O O . ASP A 1 89 ? 16.688 7.621 -3.268 1 97.44 89 ASP A O 1
ATOM 687 N N . ALA A 1 90 ? 14.594 7.895 -2.689 1 97.31 90 ALA A N 1
ATOM 688 C CA . ALA A 1 90 ? 14.883 7.801 -1.261 1 97.31 90 ALA A CA 1
ATOM 689 C C . ALA A 1 90 ? 15.414 6.418 -0.897 1 97.31 90 ALA A C 1
ATOM 691 O O . ALA A 1 90 ? 16.422 6.297 -0.203 1 97.31 90 ALA A O 1
ATOM 692 N N . LEU A 1 91 ? 14.789 5.395 -1.376 1 98.81 91 LEU A N 1
ATOM 693 C CA . LEU A 1 91 ? 15.164 4.031 -1.031 1 98.81 91 LEU A CA 1
ATOM 694 C C . LEU A 1 91 ? 16.5 3.664 -1.663 1 98.81 91 LEU A C 1
ATOM 696 O O . LEU A 1 91 ? 17.297 2.926 -1.069 1 98.81 91 LEU A O 1
ATOM 700 N N . SER A 1 92 ? 16.703 4.117 -2.918 1 98.75 92 SER A N 1
ATOM 701 C CA . SER A 1 92 ? 18 3.836 -3.539 1 98.75 92 SER A CA 1
ATOM 702 C C . SER A 1 92 ? 19.125 4.512 -2.779 1 98.75 92 SER A C 1
ATOM 704 O O . SER A 1 92 ? 20.219 3.959 -2.668 1 98.75 92 SER A O 1
ATOM 706 N N . ALA A 1 93 ? 18.906 5.676 -2.266 1 98.38 93 ALA A N 1
ATOM 707 C CA . ALA A 1 93 ? 19.906 6.352 -1.447 1 98.38 93 ALA A CA 1
ATOM 708 C C . ALA A 1 93 ? 20.219 5.551 -0.186 1 98.38 93 ALA A C 1
ATOM 710 O O . ALA A 1 93 ? 21.375 5.414 0.199 1 98.38 93 ALA A O 1
ATOM 711 N N . ILE A 1 94 ? 19.266 5.027 0.404 1 98.69 94 ILE A N 1
ATOM 712 C CA . ILE A 1 94 ? 19.422 4.199 1.594 1 98.69 94 ILE A CA 1
ATOM 713 C C . ILE A 1 94 ? 20.234 2.951 1.249 1 98.69 94 ILE A C 1
ATOM 715 O O . ILE A 1 94 ? 21.141 2.562 1.997 1 98.69 94 ILE A O 1
ATOM 719 N N . ALA A 1 95 ? 19.906 2.357 0.133 1 98.75 95 ALA A N 1
ATOM 720 C CA . ALA A 1 95 ? 20.625 1.168 -0.322 1 98.75 95 ALA A CA 1
ATOM 721 C C . ALA A 1 95 ? 22.109 1.451 -0.486 1 98.75 95 ALA A C 1
ATOM 723 O O . ALA A 1 95 ? 22.953 0.612 -0.149 1 98.75 95 ALA A O 1
ATOM 724 N N . LYS A 1 96 ? 22.391 2.578 -0.97 1 98.31 96 LYS A N 1
ATOM 725 C CA . LYS A 1 96 ? 23.766 2.953 -1.276 1 98.31 96 LYS A CA 1
ATOM 726 C C . LYS A 1 96 ? 24.516 3.395 -0.019 1 98.31 96 LYS A C 1
ATOM 728 O O . LYS A 1 96 ? 25.656 2.99 0.207 1 98.31 96 LYS A O 1
ATOM 733 N N . THR A 1 97 ? 23.891 4.164 0.872 1 97.88 97 THR A N 1
ATOM 734 C CA . THR A 1 97 ? 24.625 4.855 1.926 1 97.88 97 THR A CA 1
ATOM 735 C C . THR A 1 97 ? 24.5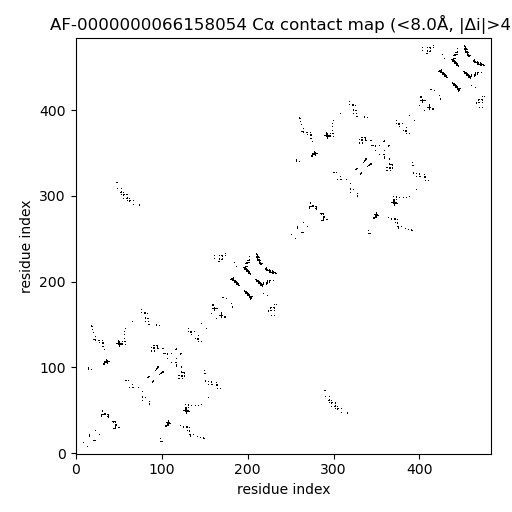47 4.082 3.238 1 97.88 97 THR A C 1
ATOM 737 O O . THR A 1 97 ? 25.531 3.957 3.953 1 97.88 97 THR A O 1
ATOM 740 N N . LYS A 1 98 ? 23.406 3.59 3.539 1 97.88 98 LYS A N 1
ATOM 741 C CA . LYS A 1 98 ? 23.234 2.904 4.82 1 97.88 98 LYS A CA 1
ATOM 742 C C . LYS A 1 98 ? 23.578 1.421 4.695 1 97.88 98 LYS A C 1
ATOM 744 O O . LYS A 1 98 ? 24.297 0.868 5.535 1 97.88 98 LYS A O 1
ATOM 749 N N . LEU A 1 99 ? 23.109 0.848 3.609 1 98.31 99 LEU A N 1
ATOM 750 C CA . LEU A 1 99 ? 23.234 -0.6 3.498 1 98.31 99 LEU A CA 1
ATOM 751 C C . LEU A 1 99 ? 24.469 -0.969 2.674 1 98.31 99 LEU A C 1
ATOM 753 O O . LEU A 1 99 ? 25.016 -2.064 2.82 1 98.31 99 LEU A O 1
ATOM 757 N N . LYS A 1 100 ? 24.844 -0.075 1.811 1 97.88 100 LYS A N 1
ATOM 758 C CA . LYS A 1 100 ? 25.938 -0.343 0.895 1 97.88 100 LYS A CA 1
ATOM 759 C C . LYS A 1 100 ? 25.797 -1.71 0.234 1 97.88 100 LYS A C 1
ATOM 761 O O . LYS A 1 100 ? 26.719 -2.523 0.257 1 97.88 100 LYS A O 1
ATOM 766 N N . VAL A 1 101 ? 24.688 -1.908 -0.468 1 97.81 101 VAL A N 1
ATOM 767 C CA . VAL A 1 101 ? 24.234 -3.248 -0.821 1 97.81 101 VAL A CA 1
ATOM 768 C C . VAL A 1 101 ? 24.812 -3.654 -2.17 1 97.81 101 VAL A C 1
ATOM 770 O O . VAL A 1 101 ? 24.844 -4.84 -2.51 1 97.81 101 VAL A O 1
ATOM 773 N N . GLY A 1 102 ? 25.328 -2.768 -2.926 1 96.62 102 GLY A N 1
ATOM 774 C CA . GLY A 1 102 ? 25.781 -2.984 -4.289 1 96.62 102 GLY A CA 1
ATOM 775 C C . GLY A 1 102 ? 26.578 -4.262 -4.461 1 96.62 102 GLY A C 1
ATOM 776 O O . GLY A 1 102 ? 26.219 -5.129 -5.258 1 96.62 102 GLY A O 1
ATOM 777 N N . PRO A 1 103 ? 27.594 -4.48 -3.639 1 96 103 PRO A N 1
ATOM 778 C CA . PRO A 1 103 ? 28.5 -5.625 -3.801 1 96 103 PRO A CA 1
ATOM 779 C C . PRO A 1 103 ? 27.812 -6.961 -3.533 1 96 103 PRO A C 1
ATOM 781 O O . PRO A 1 103 ? 28.344 -8.016 -3.895 1 96 103 PRO A O 1
ATOM 784 N N . TYR A 1 104 ? 26.672 -6.922 -2.973 1 97.31 104 TYR A N 1
ATOM 785 C CA . TYR A 1 104 ? 26.031 -8.156 -2.547 1 97.31 104 TYR A CA 1
ATOM 786 C C . TYR A 1 104 ? 24.984 -8.609 -3.57 1 97.31 104 TYR A C 1
ATOM 788 O O . TYR A 1 104 ? 24.5 -9.75 -3.512 1 97.31 104 TYR A O 1
ATOM 796 N N . ILE A 1 105 ? 24.656 -7.727 -4.496 1 98.25 105 ILE A N 1
ATOM 797 C CA . ILE A 1 105 ? 23.562 -8.016 -5.422 1 98.25 105 ILE A CA 1
ATOM 798 C C . ILE A 1 105 ? 24.031 -9.039 -6.457 1 98.25 105 ILE A C 1
ATOM 800 O O . ILE A 1 105 ? 25.109 -8.914 -7.027 1 98.25 105 ILE A O 1
ATOM 804 N N . LEU A 1 106 ? 23.234 -10.078 -6.598 1 98.44 106 LEU A N 1
ATOM 805 C CA . LEU A 1 106 ? 23.516 -11.078 -7.625 1 98.44 106 LEU A CA 1
ATOM 806 C C . LEU A 1 106 ? 22.828 -10.711 -8.938 1 98.44 106 LEU A C 1
ATOM 808 O O . LEU A 1 106 ? 21.594 -10.672 -9.008 1 98.44 106 LEU A O 1
ATOM 812 N N . LEU A 1 107 ? 23.656 -10.492 -9.961 1 98.44 107 LEU A N 1
ATOM 813 C CA . LEU A 1 107 ? 23.188 -10.047 -11.273 1 98.44 107 LEU A CA 1
ATOM 814 C C . LEU A 1 107 ? 23.656 -11 -12.367 1 98.44 107 LEU A C 1
ATOM 816 O O . LEU A 1 107 ? 24.719 -11.625 -12.242 1 98.44 107 LEU A O 1
ATOM 820 N N . GLY A 1 108 ? 22.797 -11.086 -13.344 1 97.94 108 GLY A N 1
ATOM 821 C CA . GLY A 1 108 ? 23.312 -11.711 -14.547 1 97.94 108 GLY A CA 1
ATOM 822 C C . GLY A 1 108 ? 24.453 -10.938 -15.18 1 97.94 108 GLY A C 1
ATOM 823 O O . GLY A 1 108 ? 24.656 -9.758 -14.883 1 97.94 108 GLY A O 1
ATOM 824 N N . HIS A 1 109 ? 25.156 -11.617 -16.078 1 97.12 109 HIS A N 1
ATOM 825 C CA . HIS A 1 109 ? 26.359 -11.031 -16.672 1 97.12 109 HIS A CA 1
ATOM 826 C C . HIS A 1 109 ? 26.047 -9.734 -17.391 1 97.12 109 HIS A C 1
ATOM 828 O O . HIS A 1 109 ? 26.719 -8.719 -17.188 1 97.12 109 HIS A O 1
ATOM 834 N N . GLY A 1 110 ? 25.109 -9.75 -18.234 1 97.19 110 GLY A N 1
ATOM 835 C CA . GLY A 1 110 ? 24.75 -8.562 -18.984 1 97.19 110 GLY A CA 1
ATOM 836 C C . GLY A 1 110 ? 24.328 -7.398 -18.109 1 97.19 110 GLY A C 1
ATOM 837 O O . GLY A 1 110 ? 24.781 -6.27 -18.312 1 97.19 110 GLY A O 1
ATOM 838 N N . GLU A 1 111 ? 23.484 -7.637 -17.141 1 97.75 111 GLU A N 1
ATOM 839 C CA . GLU A 1 111 ? 23.016 -6.617 -16.203 1 97.75 111 GLU A CA 1
ATOM 840 C C . GLU A 1 111 ? 24.156 -6.043 -15.383 1 97.75 111 GLU A C 1
ATOM 842 O O . GLU A 1 111 ? 24.219 -4.832 -15.141 1 97.75 111 GLU A O 1
ATOM 847 N N . ALA A 1 112 ? 25.047 -6.859 -15.008 1 97.38 112 ALA A N 1
ATOM 848 C CA . ALA A 1 112 ? 26.219 -6.426 -14.234 1 97.38 112 ALA A CA 1
ATOM 849 C C . ALA A 1 112 ? 27.094 -5.48 -15.055 1 97.38 112 ALA A C 1
ATOM 851 O O . ALA A 1 112 ? 27.562 -4.461 -14.547 1 97.38 112 ALA A O 1
ATOM 852 N N . GLU A 1 113 ? 27.25 -5.855 -16.266 1 97.44 113 GLU A N 1
ATOM 853 C CA . GLU A 1 113 ? 28.094 -5.059 -17.156 1 97.44 113 GLU A CA 1
ATOM 854 C C . GLU A 1 113 ? 27.484 -3.676 -17.391 1 97.44 113 GLU A C 1
ATOM 856 O O . GLU A 1 113 ? 28.219 -2.709 -17.625 1 97.44 113 GLU A O 1
ATOM 861 N N . GLN A 1 114 ? 26.266 -3.625 -17.266 1 97.5 114 GLN A N 1
ATOM 862 C CA . GLN A 1 114 ? 25.578 -2.367 -17.516 1 97.5 114 GLN A CA 1
ATOM 863 C C . GLN A 1 114 ? 25.422 -1.554 -16.25 1 97.5 114 GLN A C 1
ATOM 865 O O . GLN A 1 114 ? 24.688 -0.563 -16.219 1 97.5 114 GLN A O 1
ATOM 870 N N . GLY A 1 115 ? 26 -2.033 -15.148 1 97.69 115 GLY A N 1
ATOM 871 C CA . GLY A 1 115 ? 26 -1.277 -13.906 1 97.69 115 GLY A CA 1
ATOM 872 C C . GLY A 1 115 ? 24.75 -1.519 -13.078 1 97.69 115 GLY A C 1
ATOM 873 O O . GLY A 1 115 ? 24.281 -0.624 -12.367 1 97.69 115 GLY A O 1
ATOM 874 N N . GLY A 1 116 ? 24.156 -2.662 -13.188 1 98.12 116 GLY A N 1
ATOM 875 C CA . GLY A 1 116 ? 22.922 -2.996 -12.5 1 98.12 116 GLY A CA 1
ATOM 876 C C . GLY A 1 116 ? 23 -2.752 -11 1 98.12 116 GLY A C 1
ATOM 877 O O . GLY A 1 116 ? 22.016 -2.338 -10.391 1 98.12 116 GLY A O 1
ATOM 878 N N . ALA A 1 117 ? 24.141 -2.895 -10.422 1 97.81 117 ALA A N 1
ATOM 879 C CA . ALA A 1 117 ? 24.312 -2.797 -8.969 1 97.81 117 ALA A CA 1
ATOM 880 C C . ALA A 1 117 ? 24.188 -1.351 -8.5 1 97.81 117 ALA A C 1
ATOM 882 O O . ALA A 1 117 ? 24.047 -1.091 -7.305 1 97.81 117 ALA A O 1
ATOM 883 N N . GLU A 1 118 ? 24.141 -0.434 -9.445 1 98 118 GLU A N 1
ATOM 884 C CA . GLU A 1 118 ? 24.078 0.984 -9.109 1 98 118 GLU A CA 1
ATOM 885 C C . GLU A 1 118 ? 22.766 1.604 -9.578 1 98 118 GLU A C 1
ATOM 887 O O . GLU A 1 118 ? 22.5 2.775 -9.305 1 98 118 GLU A O 1
ATOM 892 N N . LYS A 1 119 ? 21.984 0.819 -10.266 1 98.38 119 LYS A N 1
ATOM 893 C CA . LYS A 1 119 ? 20.719 1.339 -10.789 1 98.38 119 LYS A CA 1
ATOM 894 C C . LYS A 1 119 ? 19.734 1.589 -9.664 1 98.38 119 LYS A C 1
ATOM 896 O O . LYS A 1 119 ? 19.484 0.71 -8.828 1 98.38 119 LYS A O 1
ATOM 901 N N . ASN A 1 120 ? 19.094 2.723 -9.656 1 98.62 120 ASN A N 1
ATOM 902 C CA . ASN A 1 120 ? 18.156 3.1 -8.609 1 98.62 120 ASN A CA 1
ATOM 903 C C . ASN A 1 120 ? 16.984 2.121 -8.523 1 98.62 120 ASN A C 1
ATOM 905 O O . ASN A 1 120 ? 16.531 1.79 -7.43 1 98.62 120 ASN A O 1
ATOM 909 N N . SER A 1 121 ? 16.531 1.706 -9.648 1 98.44 121 SER A N 1
ATOM 910 C CA . SER A 1 121 ? 15.383 0.802 -9.664 1 98.44 121 SER A CA 1
ATOM 911 C C . SER A 1 121 ? 15.711 -0.516 -8.977 1 98.44 121 SER A C 1
ATOM 913 O O . SER A 1 121 ? 14.906 -1.022 -8.188 1 98.44 121 SER A O 1
ATOM 915 N N . ILE A 1 122 ? 16.906 -1.093 -9.211 1 98.75 122 ILE A N 1
ATOM 916 C CA . ILE A 1 122 ? 17.297 -2.359 -8.602 1 98.75 122 ILE A CA 1
ATOM 917 C C . ILE A 1 122 ? 17.578 -2.154 -7.113 1 98.75 122 ILE A C 1
ATOM 919 O O . ILE A 1 122 ? 17.141 -2.951 -6.281 1 98.75 122 ILE A O 1
ATOM 923 N N . LEU A 1 123 ? 18.25 -1.064 -6.828 1 98.88 123 LEU A N 1
ATOM 924 C CA . LEU A 1 123 ? 18.578 -0.756 -5.441 1 98.88 123 LEU A CA 1
ATOM 925 C C . LEU A 1 123 ? 17.312 -0.582 -4.605 1 98.88 123 LEU A C 1
ATOM 927 O O . LEU A 1 123 ? 17.234 -1.078 -3.477 1 98.88 123 LEU A O 1
ATOM 931 N N . CYS A 1 124 ? 16.312 0.126 -5.137 1 98.81 124 CYS A N 1
ATOM 932 C CA . CYS A 1 124 ? 15.031 0.293 -4.469 1 98.81 124 CYS A CA 1
ATOM 933 C C . CYS A 1 124 ? 14.367 -1.055 -4.219 1 98.81 124 CYS A C 1
ATOM 935 O O . CYS A 1 124 ? 13.914 -1.333 -3.105 1 98.81 124 CYS A O 1
ATOM 937 N N . ASP A 1 125 ? 14.383 -1.912 -5.234 1 98.75 125 ASP A N 1
ATOM 938 C CA . ASP A 1 125 ? 13.766 -3.23 -5.133 1 98.75 125 ASP A CA 1
ATOM 939 C C . ASP A 1 125 ? 14.445 -4.07 -4.047 1 98.75 125 ASP A C 1
ATOM 941 O O . ASP A 1 125 ? 13.773 -4.82 -3.334 1 98.75 125 ASP A O 1
ATOM 945 N N . ILE A 1 126 ? 15.703 -3.941 -3.98 1 98.75 126 ILE A N 1
ATOM 946 C CA . ILE A 1 126 ? 16.484 -4.734 -3.029 1 98.75 126 ILE A CA 1
ATOM 947 C C . ILE A 1 126 ? 16.109 -4.324 -1.603 1 98.75 126 ILE A C 1
ATOM 949 O O . ILE A 1 126 ? 15.977 -5.18 -0.723 1 98.75 126 ILE A O 1
ATOM 953 N N . VAL A 1 127 ? 15.945 -3.051 -1.333 1 98.94 127 VAL A N 1
ATOM 954 C CA . VAL A 1 127 ? 15.539 -2.596 -0.006 1 98.94 127 VAL A CA 1
ATOM 955 C C . VAL A 1 127 ? 14.188 -3.193 0.354 1 98.94 127 VAL A C 1
ATOM 957 O O . VAL A 1 127 ? 14.016 -3.756 1.438 1 98.94 127 VAL A O 1
ATOM 960 N N . GLU A 1 128 ? 13.273 -3.094 -0.564 1 98.94 128 GLU A N 1
ATOM 961 C CA . GLU A 1 128 ? 11.945 -3.654 -0.344 1 98.94 128 GLU A CA 1
ATOM 962 C C . GLU A 1 128 ? 12.008 -5.164 -0.126 1 98.94 128 GLU A C 1
ATOM 964 O O . GLU A 1 128 ? 11.32 -5.699 0.747 1 98.94 128 GLU A O 1
ATOM 969 N N . SER A 1 129 ? 12.812 -5.809 -0.915 1 98.94 129 SER A N 1
ATOM 970 C CA . SER A 1 129 ? 12.969 -7.258 -0.826 1 98.94 129 SER A CA 1
ATOM 971 C C . SER A 1 129 ? 13.516 -7.672 0.533 1 98.94 129 SER A C 1
ATOM 973 O O . SER A 1 129 ? 13.07 -8.664 1.118 1 98.94 129 SER A O 1
ATOM 975 N N . LEU A 1 130 ? 14.484 -6.969 1.009 1 98.94 130 LEU A N 1
ATOM 976 C CA . LEU A 1 130 ? 15.07 -7.27 2.311 1 98.94 130 LEU A CA 1
ATOM 977 C C . LEU A 1 130 ? 14.055 -7.055 3.428 1 98.94 130 LEU A C 1
ATOM 979 O O . LEU A 1 130 ? 14.023 -7.809 4.402 1 98.94 130 LEU A O 1
ATOM 983 N N . ILE A 1 131 ? 13.25 -6.047 3.277 1 98.94 131 ILE A N 1
ATOM 984 C CA . ILE A 1 131 ? 12.148 -5.828 4.207 1 98.94 131 ILE A CA 1
ATOM 985 C C . ILE A 1 131 ? 11.172 -7 4.137 1 98.94 131 ILE A C 1
ATOM 987 O O . ILE A 1 131 ? 10.758 -7.535 5.168 1 98.94 131 ILE A O 1
ATOM 991 N N . GLY A 1 132 ? 10.828 -7.387 2.902 1 98.94 132 GLY A N 1
ATOM 992 C CA . GLY A 1 132 ? 9.953 -8.531 2.721 1 98.94 132 GLY A CA 1
ATOM 993 C C . GLY A 1 132 ? 10.508 -9.805 3.33 1 98.94 132 GLY A C 1
A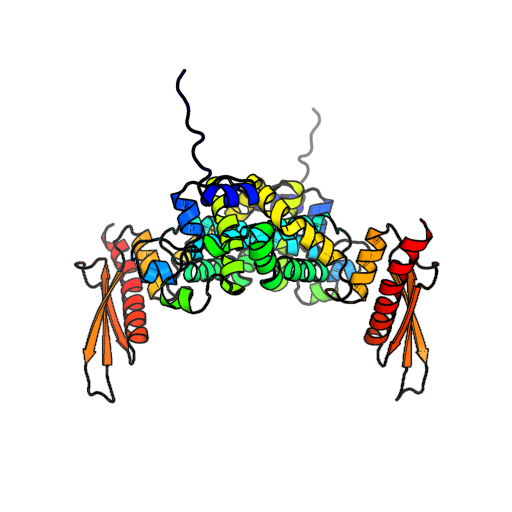TOM 994 O O . GLY A 1 132 ? 9.773 -10.57 3.957 1 98.94 132 GLY A O 1
ATOM 995 N N . ALA A 1 133 ? 11.789 -10.047 3.174 1 98.88 133 ALA A N 1
ATOM 996 C CA . ALA A 1 133 ? 12.445 -11.219 3.758 1 98.88 133 ALA A CA 1
ATOM 997 C C . ALA A 1 133 ? 12.383 -11.172 5.281 1 98.88 133 ALA A C 1
ATOM 999 O O . ALA A 1 133 ? 12.117 -12.195 5.926 1 98.88 133 ALA A O 1
ATOM 1000 N N . THR A 1 134 ? 12.633 -10.039 5.82 1 98.94 134 THR A N 1
ATOM 1001 C CA . THR A 1 134 ? 12.578 -9.875 7.27 1 98.94 134 THR A CA 1
ATOM 1002 C C . THR A 1 134 ? 11.172 -10.156 7.793 1 98.94 134 THR A C 1
ATOM 1004 O O . THR A 1 134 ? 11.008 -10.867 8.789 1 98.94 134 THR A O 1
ATOM 1007 N N . PHE A 1 135 ? 10.227 -9.617 7.145 1 98.94 135 PHE A N 1
ATOM 1008 C CA . PHE A 1 135 ? 8.836 -9.836 7.516 1 98.94 135 PHE A CA 1
ATOM 1009 C C . PHE A 1 135 ? 8.484 -11.32 7.453 1 98.94 135 PHE A C 1
ATOM 1011 O O . PHE A 1 135 ? 7.832 -11.844 8.352 1 98.94 135 PHE A O 1
ATOM 1018 N N . LEU A 1 136 ? 8.914 -11.906 6.383 1 98.62 136 LEU A N 1
ATOM 1019 C CA . LEU A 1 136 ? 8.602 -13.312 6.152 1 98.62 136 LEU A CA 1
ATOM 1020 C C . LEU A 1 136 ? 9.188 -14.188 7.258 1 98.62 136 LEU A C 1
ATOM 1022 O O . LEU A 1 136 ? 8.523 -15.094 7.766 1 98.62 136 LEU A O 1
ATOM 1026 N N . GLU A 1 137 ? 10.359 -13.906 7.621 1 98.44 137 GLU A N 1
ATOM 1027 C CA . GLU A 1 137 ? 11.07 -14.773 8.555 1 98.44 137 GLU A CA 1
ATOM 1028 C C . GLU A 1 137 ? 10.742 -14.406 10 1 98.44 137 GLU A C 1
ATOM 1030 O O . GLU A 1 137 ? 10.641 -15.281 10.859 1 98.44 137 GLU A O 1
ATOM 1035 N N . HIS A 1 138 ? 10.5 -13.094 10.266 1 98.56 138 HIS A N 1
ATOM 1036 C CA . HIS A 1 138 ? 10.469 -12.672 11.656 1 98.56 138 HIS A CA 1
ATOM 1037 C C . HIS A 1 138 ? 9.156 -11.969 11.992 1 98.56 138 HIS A C 1
ATOM 1039 O O . HIS A 1 138 ? 8.906 -11.641 13.156 1 98.56 138 HIS A O 1
ATOM 1045 N N . GLY A 1 139 ? 8.398 -11.664 11.047 1 98 139 GLY A N 1
ATOM 1046 C CA . GLY A 1 139 ? 7.094 -11.062 11.297 1 98 139 GLY A CA 1
ATOM 1047 C C . GLY A 1 139 ? 7.121 -9.547 11.266 1 98 139 GLY A C 1
ATOM 1048 O O . GLY A 1 139 ? 8.156 -8.945 10.977 1 98 139 GLY A O 1
ATOM 1049 N N . ILE A 1 140 ? 5.988 -8.938 11.594 1 98.5 140 ILE A N 1
ATOM 1050 C CA . ILE A 1 140 ? 5.754 -7.52 11.359 1 98.5 140 ILE A CA 1
ATOM 1051 C C . ILE A 1 140 ? 6.535 -6.695 12.383 1 98.5 140 ILE A C 1
ATOM 1053 O O . ILE A 1 140 ? 7.012 -5.602 12.07 1 98.5 140 ILE A O 1
ATOM 1057 N N . ASP A 1 141 ? 6.641 -7.125 13.555 1 98.31 141 ASP A N 1
ATOM 1058 C CA . ASP A 1 141 ? 7.312 -6.34 14.586 1 98.31 141 ASP A CA 1
ATOM 1059 C C . ASP A 1 141 ? 8.789 -6.156 14.266 1 98.31 141 ASP A C 1
ATOM 1061 O O . ASP A 1 141 ? 9.336 -5.059 14.406 1 98.31 141 ASP A O 1
ATOM 1065 N N . GLU A 1 142 ? 9.43 -7.215 13.805 1 98.69 142 GLU A N 1
ATOM 1066 C CA . GLU A 1 142 ? 10.828 -7.102 13.406 1 98.69 142 GLU A CA 1
ATOM 1067 C C . GLU A 1 142 ? 10.977 -6.246 12.156 1 98.69 142 GLU A C 1
ATOM 1069 O O . GLU A 1 142 ? 11.922 -5.457 12.047 1 98.69 142 GLU A O 1
ATOM 1074 N N . ALA A 1 143 ? 10.078 -6.414 11.227 1 98.81 143 ALA A N 1
ATOM 1075 C CA . ALA A 1 143 ? 10.109 -5.598 10.016 1 98.81 143 ALA A CA 1
ATOM 1076 C C . ALA A 1 143 ? 9.977 -4.113 10.344 1 98.81 143 ALA A C 1
ATOM 1078 O O . ALA A 1 143 ? 10.633 -3.273 9.734 1 98.81 143 ALA A O 1
ATOM 1079 N N . ARG A 1 144 ? 9.109 -3.795 11.336 1 98.75 144 ARG A N 1
ATOM 1080 C CA . ARG A 1 144 ? 8.969 -2.42 11.805 1 98.75 144 ARG A CA 1
ATOM 1081 C C . ARG A 1 144 ? 10.305 -1.854 12.258 1 98.75 144 ARG A C 1
ATOM 1083 O O . ARG A 1 144 ? 10.664 -0.729 11.906 1 98.75 144 ARG A O 1
ATOM 1090 N N . LYS A 1 145 ? 11.008 -2.6 13.031 1 98.75 145 LYS A N 1
ATOM 1091 C CA . LYS A 1 145 ? 12.305 -2.152 13.539 1 98.75 145 LYS A CA 1
ATOM 1092 C C . LYS A 1 145 ? 13.273 -1.877 12.391 1 98.75 145 LYS A C 1
ATOM 1094 O O . LYS A 1 145 ? 13.961 -0.854 12.391 1 98.75 145 LYS A O 1
ATOM 1099 N N . VAL A 1 146 ? 13.344 -2.785 11.445 1 98.81 146 VAL A N 1
ATOM 1100 C CA . VAL A 1 146 ? 14.234 -2.643 10.297 1 98.81 146 VAL A CA 1
ATOM 1101 C C . VAL A 1 146 ? 13.859 -1.393 9.5 1 98.81 146 VAL A C 1
ATOM 1103 O O . VAL A 1 146 ? 14.727 -0.604 9.133 1 98.81 146 VAL A O 1
ATOM 1106 N N . ILE A 1 147 ? 12.57 -1.195 9.25 1 98.88 147 ILE A N 1
ATOM 1107 C CA . ILE A 1 147 ? 12.094 -0.07 8.445 1 98.88 147 ILE A CA 1
ATOM 1108 C C . ILE A 1 147 ? 12.422 1.241 9.156 1 98.88 147 ILE A C 1
ATOM 1110 O O . ILE A 1 147 ? 12.945 2.174 8.539 1 98.88 147 ILE A O 1
ATOM 1114 N N . HIS A 1 148 ? 12.164 1.288 10.438 1 98.62 148 HIS A N 1
ATOM 1115 C CA . HIS A 1 148 ? 12.453 2.518 11.172 1 98.62 148 HIS A CA 1
ATOM 1116 C C . HIS A 1 148 ? 13.953 2.801 11.203 1 98.62 148 HIS A C 1
ATOM 1118 O O . HIS A 1 148 ? 14.375 3.959 11.141 1 98.62 148 HIS A O 1
ATOM 1124 N N . ARG A 1 149 ? 14.75 1.782 11.289 1 98.25 149 ARG A N 1
ATOM 1125 C CA . ARG A 1 149 ? 16.203 1.94 11.211 1 98.25 149 ARG A CA 1
ATOM 1126 C C . ARG A 1 149 ? 16.609 2.545 9.875 1 98.25 149 ARG A C 1
ATOM 1128 O O . ARG A 1 149 ? 17.547 3.35 9.812 1 98.25 149 ARG A O 1
ATOM 1135 N N . LEU A 1 150 ? 15.898 2.24 8.852 1 98.62 150 LEU A N 1
ATOM 1136 C CA . LEU A 1 150 ? 16.281 2.629 7.504 1 98.62 150 LEU A CA 1
ATOM 1137 C C . LEU A 1 150 ? 15.703 3.99 7.141 1 98.62 150 LEU A C 1
ATOM 1139 O O . LEU A 1 150 ? 16.375 4.82 6.535 1 98.62 150 LEU A O 1
ATOM 1143 N N . ILE A 1 151 ? 14.414 4.332 7.551 1 97.75 151 ILE A N 1
ATOM 1144 C CA . ILE A 1 151 ? 13.781 5.426 6.82 1 97.75 151 ILE A CA 1
ATOM 1145 C C . ILE A 1 151 ? 13.414 6.551 7.789 1 97.75 151 ILE A C 1
ATOM 1147 O O . ILE A 1 151 ? 12.867 7.578 7.383 1 97.75 151 ILE A O 1
ATOM 1151 N N . ASP A 1 152 ? 13.695 6.43 9.094 1 96.06 152 ASP A N 1
ATOM 1152 C CA . ASP A 1 152 ? 13.273 7.453 10.039 1 96.06 152 ASP A CA 1
ATOM 1153 C C . ASP A 1 152 ? 13.867 8.812 9.68 1 96.06 152 ASP A C 1
ATOM 1155 O O . ASP A 1 152 ? 13.203 9.844 9.797 1 96.06 152 ASP A O 1
ATOM 1159 N N . ASP A 1 153 ? 15.117 8.789 9.336 1 93.75 153 ASP A N 1
ATOM 1160 C CA . ASP A 1 153 ? 15.742 10.047 8.93 1 93.75 153 ASP A CA 1
ATOM 1161 C C . ASP A 1 153 ? 15.031 10.648 7.719 1 93.75 153 ASP A C 1
ATOM 1163 O O . ASP A 1 153 ? 14.844 11.859 7.652 1 93.75 153 ASP A O 1
ATOM 1167 N N . THR A 1 154 ? 14.711 9.812 6.777 1 94.19 154 THR A N 1
ATOM 1168 C CA . THR A 1 154 ? 14 10.266 5.586 1 94.19 154 THR A CA 1
ATOM 1169 C C . THR A 1 154 ? 12.625 10.812 5.949 1 94.19 154 THR A C 1
ATOM 1171 O O . THR A 1 154 ? 12.195 11.836 5.418 1 94.19 154 THR A O 1
ATOM 1174 N N . LEU A 1 155 ? 11.93 10.164 6.832 1 92.38 155 LEU A N 1
ATOM 1175 C CA . LEU A 1 155 ? 10.617 10.609 7.289 1 92.38 155 LEU A CA 1
ATOM 1176 C C . LEU A 1 155 ? 10.711 11.969 7.965 1 92.38 155 LEU A C 1
ATOM 1178 O O . LEU A 1 155 ? 9.844 12.828 7.762 1 92.38 155 LEU A O 1
ATOM 1182 N N . ALA A 1 156 ? 11.727 12.156 8.711 1 85.19 156 ALA A N 1
ATOM 1183 C CA . ALA A 1 156 ? 11.938 13.438 9.383 1 85.19 156 ALA A CA 1
ATOM 1184 C C . ALA A 1 156 ? 12.234 14.547 8.375 1 85.19 156 ALA A C 1
ATOM 1186 O O . ALA A 1 156 ? 11.766 15.672 8.531 1 85.19 156 ALA A O 1
ATOM 1187 N N . GLU A 1 157 ? 12.945 14.172 7.391 1 83.75 157 GLU A N 1
ATOM 1188 C CA . GLU A 1 157 ? 13.336 15.141 6.375 1 83.75 157 GLU A CA 1
ATOM 1189 C C . GLU A 1 157 ? 12.141 15.578 5.535 1 83.75 157 GLU A C 1
ATOM 1191 O O . GLU A 1 157 ? 12.016 16.766 5.195 1 83.75 157 GLU A O 1
ATOM 1196 N N . VAL A 1 158 ? 11.352 14.648 5.172 1 84.44 158 VAL A N 1
ATOM 1197 C CA . VAL A 1 158 ? 10.234 14.969 4.289 1 84.44 158 VAL A CA 1
ATOM 1198 C C . VAL A 1 158 ? 9.211 15.828 5.031 1 84.44 158 VAL A C 1
ATOM 1200 O O . VAL A 1 158 ? 8.453 16.578 4.414 1 84.44 158 VAL A O 1
ATOM 1203 N N . ALA A 1 159 ? 9.188 15.703 6.25 1 69.81 159 ALA A N 1
ATOM 1204 C CA . ALA A 1 159 ? 8.289 16.5 7.074 1 69.81 159 ALA A CA 1
ATOM 1205 C C . ALA A 1 159 ? 8.711 17.969 7.09 1 69.81 159 ALA A C 1
ATOM 1207 O O . ALA A 1 159 ? 7.891 18.859 7.324 1 69.81 159 ALA A O 1
ATOM 1208 N N . THR A 1 160 ? 10.008 18.141 6.875 1 65.81 160 THR A N 1
ATOM 1209 C CA . THR A 1 160 ? 10.547 19.484 7.02 1 65.81 160 THR A CA 1
ATOM 1210 C C . THR A 1 160 ? 10.789 20.125 5.656 1 65.81 160 THR A C 1
ATOM 1212 O O . THR A 1 160 ? 11 21.328 5.559 1 65.81 160 THR A O 1
ATOM 1215 N N . GLU A 1 161 ? 10.953 19.297 4.598 1 61.59 161 GLU A N 1
ATOM 1216 C CA . GLU A 1 161 ? 11.32 19.812 3.279 1 61.59 161 GLU A CA 1
ATOM 1217 C C . GLU A 1 161 ? 10.188 20.625 2.662 1 61.59 161 GLU A C 1
ATOM 1219 O O . GLU A 1 161 ? 9.039 20.172 2.629 1 61.59 161 GLU A O 1
ATOM 1224 N N . GLY A 1 162 ? 9.969 21.828 2.965 1 52.16 162 GLY A N 1
ATOM 1225 C CA . GLY A 1 162 ? 9.031 22.812 2.43 1 52.16 162 GLY A CA 1
ATOM 1226 C C . GLY A 1 162 ? 8.469 22.422 1.074 1 52.16 162 GLY A C 1
ATOM 1227 O O . GLY A 1 162 ? 7.254 22.344 0.895 1 52.16 162 GLY A O 1
ATOM 1228 N N . PRO A 1 163 ? 9.414 22.266 0.084 1 49.66 163 PRO A N 1
ATOM 1229 C CA . PRO A 1 163 ? 8.945 22.062 -1.289 1 49.66 163 PRO A CA 1
ATOM 1230 C C . PRO A 1 163 ? 8.25 20.719 -1.479 1 49.66 163 PRO A C 1
ATOM 1232 O O . PRO A 1 163 ? 7.531 20.531 -2.467 1 49.66 163 PRO A O 1
ATOM 1235 N N . ALA A 1 164 ? 8.672 19.703 -0.804 1 49.94 164 ALA A N 1
ATOM 1236 C CA . ALA A 1 164 ? 8.109 18.391 -1.094 1 49.94 164 ALA A CA 1
ATOM 1237 C C . ALA A 1 164 ? 6.602 18.375 -0.86 1 49.94 164 ALA A C 1
ATOM 1239 O O . ALA A 1 164 ? 5.871 17.641 -1.524 1 49.94 164 ALA A O 1
ATOM 1240 N N . LEU A 1 165 ? 6.211 19.188 -0.022 1 59.28 165 LEU A N 1
ATOM 1241 C CA . LEU A 1 165 ? 4.805 19.484 0.222 1 59.28 165 LEU A CA 1
ATOM 1242 C C . LEU A 1 165 ? 4.414 20.812 -0.405 1 59.28 165 LEU A C 1
ATOM 1244 O O . LEU A 1 165 ? 5.277 21.562 -0.865 1 59.28 165 LEU A O 1
ATOM 1248 N N . ASP A 1 166 ? 3.199 21.047 -0.723 1 67.88 166 ASP A N 1
ATOM 1249 C CA . ASP A 1 166 ? 2.85 22.438 -1.013 1 67.88 166 ASP A CA 1
ATOM 1250 C C . ASP A 1 166 ? 3.191 23.344 0.165 1 67.88 166 ASP A C 1
ATOM 1252 O O . ASP A 1 166 ? 3.342 22.875 1.295 1 67.88 166 ASP A O 1
ATOM 1256 N N . TRP A 1 167 ? 3.73 24.578 -0.2 1 75.12 167 TRP A N 1
ATOM 1257 C CA . TRP A 1 167 ? 4.262 25.562 0.747 1 75.12 167 TRP A CA 1
ATOM 1258 C C . TRP A 1 167 ? 3.324 25.719 1.938 1 75.12 167 TRP A C 1
ATOM 1260 O O . TRP A 1 167 ? 3.775 25.906 3.07 1 75.12 167 TRP A O 1
ATOM 1270 N N . LYS A 1 168 ? 2.109 25.453 1.637 1 79.12 168 LYS A N 1
ATOM 1271 C CA . LYS A 1 168 ? 1.168 25.641 2.738 1 79.12 168 LYS A CA 1
ATOM 1272 C C . LYS A 1 168 ? 1.274 24.5 3.746 1 79.12 168 LYS A C 1
ATOM 1274 O O . LYS A 1 168 ? 1.355 24.734 4.953 1 79.12 168 LYS A O 1
ATOM 1279 N N . THR A 1 169 ? 1.398 23.391 3.199 1 75 169 THR A N 1
ATOM 1280 C CA . THR A 1 169 ? 1.539 22.219 4.051 1 75 169 THR A CA 1
ATOM 1281 C C . THR A 1 169 ? 2.875 22.25 4.789 1 75 169 THR A C 1
ATOM 1283 O O . THR A 1 169 ? 2.934 21.953 5.988 1 75 169 THR A O 1
ATOM 1286 N N . SER A 1 170 ? 3.867 22.641 4.07 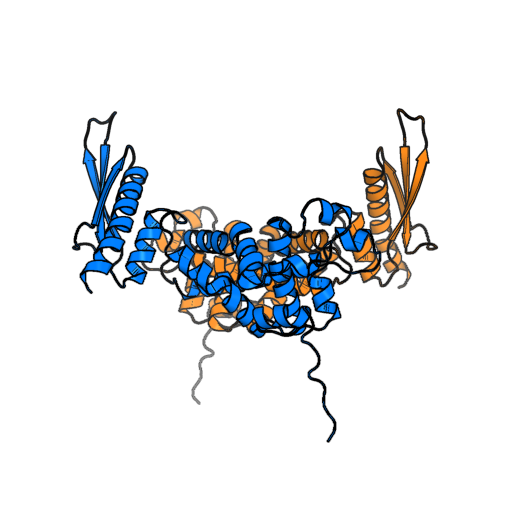1 76.75 170 SER A N 1
ATOM 1287 C CA . SER A 1 170 ? 5.207 22.688 4.648 1 76.75 170 SER A CA 1
ATOM 1288 C C . SER A 1 170 ? 5.27 23.688 5.801 1 76.75 170 SER A C 1
ATOM 1290 O O . SER A 1 170 ? 5.906 23.422 6.824 1 76.75 170 SER A O 1
ATOM 1292 N N . LEU A 1 171 ? 4.672 24.75 5.621 1 81.5 171 LEU A N 1
ATOM 1293 C CA . LEU A 1 171 ? 4.652 25.766 6.672 1 81.5 171 LEU A CA 1
ATOM 1294 C C . LEU A 1 171 ? 3.924 25.25 7.906 1 81.5 171 LEU A C 1
ATOM 1296 O O . LEU A 1 171 ? 4.383 25.453 9.031 1 81.5 171 LEU A O 1
ATOM 1300 N N . THR A 1 172 ? 2.859 24.547 7.688 1 79.38 172 THR A N 1
ATOM 1301 C CA . THR A 1 172 ? 2.074 23.984 8.781 1 79.38 172 THR A CA 1
ATOM 1302 C C . THR A 1 172 ? 2.893 22.969 9.562 1 79.38 172 THR A C 1
ATOM 1304 O O . THR A 1 172 ? 2.914 23 10.797 1 79.38 172 THR A O 1
ATOM 1307 N N . VAL A 1 173 ? 3.562 22.172 8.82 1 74.75 173 VAL A N 1
ATOM 1308 C CA . VAL A 1 173 ? 4.383 21.125 9.43 1 74.75 173 VAL A CA 1
ATOM 1309 C C . VAL A 1 173 ? 5.504 21.766 10.242 1 74.75 173 VAL A C 1
ATOM 1311 O O . VAL A 1 173 ? 5.75 21.375 11.391 1 74.75 173 VAL A O 1
ATOM 1314 N N . LYS A 1 174 ? 6.082 22.672 9.641 1 78.31 174 LYS A N 1
ATOM 1315 C CA . LYS A 1 174 ? 7.184 23.344 10.32 1 78.31 174 LYS A CA 1
ATOM 1316 C C . LYS A 1 174 ? 6.699 24.078 11.57 1 78.31 174 LYS A C 1
ATOM 1318 O O . LYS A 1 174 ? 7.344 24.016 12.617 1 78.31 174 LYS A O 1
ATOM 1323 N N . ALA A 1 175 ? 5.633 24.734 11.453 1 81.25 175 ALA A N 1
ATOM 1324 C CA . ALA A 1 175 ? 5.059 25.453 12.586 1 81.25 175 ALA A CA 1
ATOM 1325 C C . ALA A 1 175 ? 4.746 24.5 13.734 1 81.25 175 ALA A C 1
ATOM 1327 O O . ALA A 1 175 ? 5.098 24.766 14.891 1 81.25 175 ALA A O 1
ATOM 1328 N N . HIS A 1 176 ? 4.215 23.406 13.375 1 77.81 176 HIS A N 1
ATOM 1329 C CA . HIS A 1 176 ? 3.895 22.375 14.367 1 77.81 176 HIS A CA 1
ATOM 1330 C C . HIS A 1 176 ? 5.16 21.828 15.023 1 77.81 176 HIS A C 1
ATOM 1332 O O . HIS A 1 176 ? 5.203 21.656 16.25 1 77.81 176 HIS A O 1
ATOM 1338 N N . GLY A 1 177 ? 6.074 21.578 14.18 1 74.25 177 GLY A N 1
ATOM 1339 C CA . GLY A 1 177 ? 7.348 21.078 14.672 1 74.25 177 GLY A CA 1
ATOM 1340 C C . GLY A 1 177 ? 8.031 22.031 15.633 1 74.25 177 GLY A C 1
ATOM 1341 O O . GLY A 1 177 ? 8.758 21.609 16.531 1 74.25 177 GLY A O 1
ATOM 1342 N N . LEU A 1 178 ? 7.707 23.234 15.484 1 79.81 178 LEU A N 1
ATOM 1343 C CA . LEU A 1 178 ? 8.312 24.281 16.312 1 79.81 178 LEU A CA 1
ATOM 1344 C C . LEU A 1 178 ? 7.406 24.625 17.5 1 79.81 178 LEU A C 1
ATOM 1346 O O . LEU A 1 178 ? 7.703 25.547 18.266 1 79.81 178 LEU A O 1
ATOM 1350 N N . GLY A 1 179 ? 6.328 23.875 17.5 1 80.5 179 GLY A N 1
ATOM 1351 C CA . GLY A 1 179 ? 5.387 24.109 18.578 1 80.5 179 GLY A CA 1
ATOM 1352 C C . GLY A 1 179 ? 4.621 25.406 18.453 1 80.5 179 GLY A C 1
ATOM 1353 O O . GLY A 1 179 ? 4.203 26 19.453 1 80.5 179 GLY A O 1
ATOM 1354 N N . LYS A 1 180 ? 4.605 25.875 17.344 1 85.19 180 LYS A N 1
ATOM 1355 C CA . LYS A 1 180 ? 3.912 27.141 17.078 1 85.19 180 LYS A CA 1
ATOM 1356 C C . LYS A 1 180 ? 2.475 26.891 16.641 1 85.19 180 LYS A C 1
ATOM 1358 O O . LYS A 1 180 ? 2.1 25.766 16.328 1 85.19 180 LYS A O 1
ATOM 1363 N N . GLU A 1 181 ? 1.752 27.984 16.688 1 86.5 181 GLU A N 1
ATOM 1364 C CA . GLU A 1 181 ? 0.357 27.891 16.266 1 86.5 181 GLU A CA 1
ATOM 1365 C C . GLU A 1 181 ? 0.25 27.656 14.766 1 86.5 181 GLU A C 1
ATOM 1367 O O . GLU A 1 181 ? 1.217 27.859 14.023 1 86.5 181 GLU A O 1
ATOM 1372 N N . GLU A 1 182 ? -0.959 27.312 14.336 1 88.31 182 GLU A N 1
ATOM 1373 C CA . GLU A 1 182 ? -1.23 27.031 12.93 1 88.31 182 GLU A CA 1
ATOM 1374 C C . GLU A 1 182 ? -1.16 28.297 12.086 1 88.31 182 GLU A C 1
ATOM 1376 O O . GLU A 1 182 ? -1.604 29.375 12.523 1 88.31 182 GLU A O 1
ATOM 1381 N N . PRO A 1 183 ? -0.614 28.172 10.906 1 91 183 PRO A N 1
ATOM 1382 C CA . PRO A 1 183 ? -0.574 29.328 10.016 1 91 183 PRO A CA 1
ATOM 1383 C C . PRO A 1 183 ? -1.966 29.828 9.633 1 91 183 PRO A C 1
ATOM 1385 O O . PRO A 1 183 ? -2.865 29.031 9.383 1 91 183 PRO A O 1
ATOM 1388 N N . VAL A 1 184 ? -2.154 31.078 9.68 1 93.31 184 VAL A N 1
ATOM 1389 C CA . VAL A 1 184 ? -3.391 31.734 9.266 1 93.31 184 VAL A CA 1
ATOM 1390 C C . VAL A 1 184 ? -3.102 32.719 8.117 1 93.31 184 VAL A C 1
ATOM 1392 O O . VAL A 1 184 ? -2.182 33.531 8.211 1 93.31 184 VAL A O 1
ATOM 1395 N N . TYR A 1 185 ? -3.932 32.562 7 1 93.88 185 TYR A N 1
ATOM 1396 C CA . TYR A 1 185 ? -3.717 33.406 5.824 1 93.88 185 TYR A CA 1
ATOM 1397 C C . TYR A 1 185 ? -4.727 34.562 5.773 1 93.88 185 TYR A C 1
ATOM 1399 O O . TYR A 1 185 ? -5.934 34.312 5.848 1 93.88 185 TYR A O 1
ATOM 1407 N N . HIS A 1 186 ? -4.258 35.688 5.699 1 93.81 186 HIS A N 1
ATOM 1408 C CA . HIS A 1 186 ? -5.047 36.906 5.539 1 93.81 186 HIS A CA 1
ATOM 1409 C C . HIS A 1 186 ? -4.992 37.406 4.102 1 93.81 186 HIS A C 1
ATOM 1411 O O . HIS A 1 186 ? -3.924 37.781 3.604 1 93.81 186 HIS A O 1
ATOM 1417 N N . MET A 1 187 ? -6.176 37.469 3.533 1 94.25 187 MET A N 1
ATOM 1418 C CA . MET A 1 187 ? -6.211 37.781 2.104 1 94.25 187 MET A CA 1
ATOM 1419 C C . MET A 1 187 ? -6.648 39.219 1.861 1 94.25 187 MET A C 1
ATOM 1421 O O . MET A 1 187 ? -7.492 39.75 2.588 1 94.25 187 MET A O 1
ATOM 1425 N N . GLU A 1 188 ? -5.996 39.781 0.904 1 93.88 188 GLU A N 1
ATOM 1426 C CA . GLU A 1 188 ? -6.391 41.062 0.368 1 93.88 188 GLU A CA 1
ATOM 1427 C C . GLU A 1 188 ? -6.348 41.062 -1.157 1 93.88 188 GLU A C 1
ATOM 1429 O O . GLU A 1 188 ? -5.508 40.406 -1.761 1 93.88 188 GLU A O 1
ATOM 1434 N N . VAL A 1 189 ? -7.344 41.719 -1.743 1 93.38 189 VAL A N 1
ATOM 1435 C CA . VAL A 1 189 ? -7.379 41.812 -3.199 1 93.38 189 VAL A CA 1
ATOM 1436 C C . VAL A 1 189 ? -7.309 43.281 -3.633 1 93.38 189 VAL A C 1
ATOM 1438 O O . VAL A 1 189 ? -7.926 44.125 -3.014 1 93.38 189 VAL A O 1
ATOM 1441 N N . SER A 1 190 ? -6.457 43.5 -4.578 1 91.81 190 SER A N 1
ATOM 1442 C CA . SER A 1 190 ? -6.332 44.844 -5.164 1 91.81 190 SER A CA 1
ATOM 1443 C C . SER A 1 190 ? -6.273 44.781 -6.688 1 91.81 190 SER A C 1
ATOM 1445 O O . SER A 1 190 ? -6.262 43.688 -7.262 1 91.81 190 SER A O 1
ATOM 1447 N N . GLY A 1 191 ? -6.422 45.969 -7.414 1 87.69 191 GLY A N 1
ATOM 1448 C CA . GLY A 1 191 ? -6.371 46.031 -8.867 1 87.69 191 GLY A CA 1
ATOM 1449 C C . GLY A 1 191 ? -7.742 46 -9.516 1 87.69 191 GLY A C 1
ATOM 1450 O O . GLY A 1 191 ? -8.742 45.719 -8.844 1 87.69 191 GLY A O 1
ATOM 1451 N N . PRO A 1 192 ? -7.719 46.438 -10.719 1 87.81 192 PRO A N 1
ATOM 1452 C CA . PRO A 1 192 ? -8.992 46.375 -11.43 1 87.81 192 PRO A CA 1
ATOM 1453 C C . PRO A 1 192 ? -9.5 44.938 -11.633 1 87.81 192 PRO A C 1
ATOM 1455 O O . PRO A 1 192 ? -8.75 44 -11.438 1 87.81 192 PRO A O 1
ATOM 1458 N N . GLU A 1 193 ? -10.805 44.781 -11.898 1 84.5 193 GLU A N 1
ATOM 1459 C CA . GLU A 1 193 ? -11.477 43.5 -12.016 1 84.5 193 GLU A CA 1
ATOM 1460 C C . GLU A 1 193 ? -10.734 42.594 -12.984 1 84.5 193 GLU A C 1
ATOM 1462 O O . GLU A 1 193 ? -10.672 41.375 -12.773 1 84.5 193 GLU A O 1
ATOM 1467 N N . TYR A 1 194 ? -10.133 43.125 -14.141 1 83.81 194 TYR A N 1
ATOM 1468 C CA . TYR A 1 194 ? -9.508 42.312 -15.188 1 83.81 194 TYR A CA 1
ATOM 1469 C C . TYR A 1 194 ? -8.055 42.031 -14.852 1 83.81 194 TYR A C 1
ATOM 1471 O O . TYR A 1 194 ? -7.395 41.25 -15.547 1 83.81 194 TYR A O 1
ATOM 1479 N N . ALA A 1 195 ? -7.582 42.656 -13.797 1 89.06 195 ALA A N 1
ATOM 1480 C CA . ALA A 1 195 ? -6.184 42.469 -13.414 1 89.06 195 ALA A CA 1
ATOM 1481 C C . ALA A 1 195 ? -6.023 42.5 -11.898 1 89.06 195 ALA A C 1
ATOM 1483 O O . ALA A 1 195 ? -5.25 43.281 -11.359 1 89.06 195 ALA A O 1
ATOM 1484 N N . GLN A 1 196 ? -6.816 41.594 -11.25 1 90.75 196 GLN A N 1
ATOM 1485 C CA . GLN A 1 196 ? -6.785 41.562 -9.789 1 90.75 196 GLN A CA 1
ATOM 1486 C C . GLN A 1 196 ? -5.465 40.969 -9.281 1 90.75 196 GLN A C 1
ATOM 1488 O O . GLN A 1 196 ? -4.914 40.062 -9.883 1 90.75 196 GLN A O 1
ATOM 1493 N N . ILE A 1 197 ? -4.914 41.656 -8.352 1 92.75 197 ILE A N 1
ATOM 1494 C CA . ILE A 1 197 ? -3.736 41.156 -7.648 1 92.75 197 ILE A CA 1
ATOM 1495 C C . ILE A 1 197 ? -4.129 40.688 -6.242 1 92.75 197 ILE A C 1
ATOM 1497 O O . ILE A 1 197 ? -4.664 41.5 -5.461 1 92.75 197 ILE A O 1
ATOM 1501 N N . PHE A 1 198 ? -3.9 39.469 -5.988 1 94.12 198 PHE A N 1
ATOM 1502 C CA . PHE A 1 198 ? -4.176 38.906 -4.672 1 94.12 198 PHE A CA 1
ATOM 1503 C C . PHE A 1 198 ? -2.939 38.969 -3.783 1 94.12 198 PHE A C 1
ATOM 1505 O O . PHE A 1 198 ? -1.835 38.656 -4.227 1 94.12 198 PHE A O 1
ATOM 1512 N N . THR A 1 199 ? -3.135 39.469 -2.609 1 95.75 199 THR A N 1
ATOM 1513 C CA . THR A 1 199 ? -2.07 39.5 -1.612 1 95.75 199 THR A CA 1
ATOM 1514 C C . THR A 1 199 ? -2.438 38.656 -0.392 1 95.75 199 THR A C 1
ATOM 1516 O O . THR A 1 199 ? -3.514 38.844 0.184 1 95.75 199 THR A O 1
ATOM 1519 N N . ALA A 1 200 ? -1.567 37.75 -0.053 1 96 200 ALA A N 1
ATOM 1520 C CA . ALA A 1 200 ? -1.749 36.938 1.14 1 96 200 ALA A CA 1
ATOM 1521 C C . ALA A 1 200 ? -0.676 37.219 2.182 1 96 200 ALA A C 1
ATOM 1523 O O . ALA A 1 200 ? 0.5 37.375 1.845 1 96 200 ALA A O 1
ATOM 1524 N N . ARG A 1 201 ? -1.104 37.375 3.393 1 96.44 201 ARG A N 1
ATOM 1525 C CA . ARG A 1 201 ? -0.224 37.438 4.555 1 96.44 201 ARG A CA 1
ATOM 1526 C C . ARG A 1 201 ? -0.455 36.25 5.48 1 96.44 201 ARG A C 1
ATOM 1528 O O . ARG A 1 201 ? -1.6 35.906 5.773 1 96.44 201 ARG A O 1
ATOM 1535 N N . VAL A 1 202 ? 0.666 35.656 5.824 1 95.19 202 VAL A N 1
ATOM 1536 C CA . VAL A 1 202 ? 0.487 34.469 6.676 1 95.19 202 VAL A CA 1
ATOM 1537 C C . VAL A 1 202 ? 1.067 34.75 8.062 1 95.19 202 VAL A C 1
ATOM 1539 O O . VAL A 1 202 ? 2.156 35.312 8.188 1 95.19 202 VAL A O 1
ATOM 1542 N N . SER A 1 203 ? 0.311 34.469 9.078 1 94.81 203 SER A N 1
ATOM 1543 C CA . SER A 1 203 ? 0.73 34.562 10.477 1 94.81 203 SER A CA 1
ATOM 1544 C C . SER A 1 203 ? 0.679 33.219 11.172 1 94.81 203 SER A C 1
ATOM 1546 O O . SER A 1 203 ? 0.089 32.25 10.648 1 94.81 203 SER A O 1
ATOM 1548 N N . LEU A 1 204 ? 1.402 33.062 12.258 1 92.94 204 LEU A N 1
ATOM 1549 C CA . LEU A 1 204 ? 1.219 31.938 13.141 1 92.94 204 LEU A CA 1
ATOM 1550 C C . LEU A 1 204 ? 0.164 32.219 14.203 1 92.94 204 LEU A C 1
ATOM 1552 O O . LEU A 1 204 ? 0.448 32.906 15.195 1 92.94 204 LEU A O 1
ATOM 1556 N N . GLY A 1 205 ? -0.972 31.719 14.031 1 91.56 205 GLY A N 1
ATOM 1557 C CA . GLY A 1 205 ? -2.125 32.094 14.828 1 91.56 205 GLY A CA 1
ATOM 1558 C C . GLY A 1 205 ? -2.852 33.312 14.273 1 91.56 205 GLY A C 1
ATOM 1559 O O . GLY A 1 205 ? -2.307 34.062 13.453 1 91.56 205 GLY A O 1
ATOM 1560 N N . GLU A 1 206 ? -4.121 33.5 14.711 1 86.75 206 GLU A N 1
ATOM 1561 C CA . GLU A 1 206 ? -4.98 34.562 14.203 1 86.75 206 GLU A CA 1
ATOM 1562 C C . GLU A 1 206 ? -4.387 35.938 14.5 1 86.75 206 GLU A C 1
ATOM 1564 O O . GLU A 1 206 ? -4.469 36.844 13.672 1 86.75 206 GLU A O 1
ATOM 1569 N N . ASN A 1 207 ? -3.801 36.031 15.609 1 86.25 207 ASN A N 1
ATOM 1570 C CA . ASN A 1 207 ? -3.297 37.312 16.047 1 86.25 207 ASN A CA 1
ATOM 1571 C C . ASN A 1 207 ? -1.771 37.344 16.125 1 86.25 207 ASN A C 1
ATOM 1573 O O . ASN A 1 207 ? -1.187 38.156 16.828 1 86.25 207 ASN A O 1
ATOM 1577 N N . GLY A 1 208 ? -1.146 36.438 15.438 1 86.44 208 GLY A N 1
ATOM 1578 C CA . GLY A 1 208 ? 0.305 36.312 15.484 1 86.44 208 GLY A CA 1
ATOM 1579 C C . GLY A 1 208 ? 0.995 37.281 14.508 1 86.44 208 GLY A C 1
ATOM 1580 O O . GLY A 1 208 ? 0.334 37.969 13.734 1 86.44 208 GLY A O 1
ATOM 1581 N N . ASP A 1 209 ? 2.348 37.25 14.633 1 88.75 209 ASP A N 1
ATOM 1582 C CA . ASP A 1 209 ? 3.15 38.062 13.719 1 88.75 209 ASP A CA 1
ATOM 1583 C C . ASP A 1 209 ? 3.09 37.5 12.297 1 88.75 209 ASP A C 1
ATOM 1585 O O . ASP A 1 209 ? 3.006 36.281 12.109 1 88.75 209 ASP A O 1
ATOM 1589 N N . ILE A 1 210 ? 3.053 38.438 11.344 1 94.31 210 ILE A N 1
ATOM 1590 C CA . ILE A 1 210 ? 3.121 38.031 9.945 1 94.31 210 ILE A CA 1
ATOM 1591 C C . ILE A 1 210 ? 4.512 37.5 9.633 1 94.31 210 ILE A C 1
ATOM 1593 O O . ILE A 1 210 ? 5.516 38.188 9.836 1 94.31 210 ILE A O 1
ATOM 1597 N N . ILE A 1 211 ? 4.52 36.312 9.148 1 94 211 ILE A N 1
ATOM 1598 C CA . ILE A 1 211 ? 5.82 35.688 8.922 1 94 211 ILE A CA 1
ATOM 1599 C C . ILE A 1 211 ? 6.082 35.562 7.426 1 94 211 ILE A C 1
ATOM 1601 O O . ILE A 1 211 ? 7.164 35.125 7.012 1 94 211 ILE A O 1
ATOM 1605 N N . GLY A 1 212 ? 5.16 35.844 6.609 1 94.75 212 GLY A N 1
ATOM 1606 C CA . GLY A 1 212 ? 5.324 35.781 5.164 1 94.75 212 GLY A CA 1
ATOM 1607 C C . GLY A 1 212 ? 4.262 36.531 4.406 1 94.75 212 GLY A C 1
ATOM 1608 O O . GLY A 1 212 ? 3.121 36.656 4.863 1 94.75 212 GLY A O 1
ATOM 1609 N N . ILE A 1 213 ? 4.699 37.094 3.357 1 95.62 213 ILE A N 1
ATOM 1610 C CA . ILE A 1 213 ? 3.803 37.781 2.451 1 95.62 213 ILE A CA 1
ATOM 1611 C C . ILE A 1 213 ? 4.008 37.281 1.023 1 95.62 213 ILE A C 1
ATOM 1613 O O . ILE A 1 213 ? 5.137 37.031 0.604 1 95.62 213 ILE A O 1
ATOM 1617 N N . GLY A 1 214 ? 2.896 37.094 0.309 1 95.31 214 GLY A N 1
ATOM 1618 C CA . GLY A 1 214 ? 2.951 36.656 -1.079 1 95.31 214 GLY A CA 1
ATOM 1619 C C . GLY A 1 214 ? 1.877 37.281 -1.944 1 95.31 214 GLY A C 1
ATOM 1620 O O . GLY A 1 214 ? 0.803 37.625 -1.451 1 95.31 214 GLY A O 1
ATOM 1621 N N . LYS A 1 215 ? 2.264 37.469 -3.15 1 93.94 215 LYS A N 1
ATOM 1622 C CA . LYS A 1 215 ? 1.323 38 -4.133 1 93.94 215 LYS A CA 1
ATOM 1623 C C . LYS A 1 215 ? 1.164 37.031 -5.309 1 93.94 215 LYS A C 1
ATOM 1625 O O . LYS A 1 215 ? 2.031 36.188 -5.555 1 93.94 215 LYS A O 1
ATOM 1630 N N . GLY A 1 216 ? -0.048 37.125 -5.961 1 91.5 216 GLY A N 1
ATOM 1631 C CA . GLY A 1 216 ? -0.297 36.281 -7.121 1 91.5 216 GLY A CA 1
ATOM 1632 C C . GLY A 1 216 ? -1.553 36.656 -7.879 1 91.5 216 GLY A C 1
ATOM 1633 O O . GLY A 1 216 ? -2.328 37.5 -7.422 1 91.5 216 GLY A O 1
ATOM 1634 N N . SER A 1 217 ? -1.701 36.062 -9.008 1 89.56 217 SER A N 1
ATOM 1635 C CA . SER A 1 217 ? -2.848 36.312 -9.875 1 89.56 217 SER A CA 1
ATOM 1636 C C . SER A 1 217 ? -4.078 35.531 -9.406 1 89.56 217 SER A C 1
ATOM 1638 O O . SER A 1 217 ? -5.164 35.688 -9.969 1 89.56 217 SER A O 1
ATOM 1640 N N . SER A 1 218 ? -3.969 34.719 -8.43 1 86.81 218 SER A N 1
ATOM 1641 C CA . SER A 1 218 ? -5.066 34 -7.793 1 86.81 218 SER A CA 1
ATOM 1642 C C . SER A 1 218 ? -4.84 33.844 -6.293 1 86.81 218 SER A C 1
ATOM 1644 O O . SER A 1 218 ? -3.723 34.031 -5.809 1 86.81 218 SER A O 1
ATOM 1646 N N . LYS A 1 219 ? -5.941 33.562 -5.594 1 88.88 219 LYS A N 1
ATOM 1647 C CA . LYS A 1 219 ? -5.848 33.344 -4.152 1 88.88 219 LYS A CA 1
ATOM 1648 C C . LYS A 1 219 ? -4.836 32.219 -3.836 1 88.88 219 LYS A C 1
ATOM 1650 O O . LYS A 1 219 ? -3.994 32.375 -2.951 1 88.88 219 LYS A O 1
ATOM 1655 N N . ARG A 1 220 ? -4.863 31.188 -4.609 1 83.88 220 ARG A N 1
ATOM 1656 C CA . ARG A 1 220 ? -3.992 30.047 -4.387 1 83.88 220 ARG A CA 1
ATOM 1657 C C . ARG A 1 220 ? -2.525 30.422 -4.566 1 83.88 220 ARG A C 1
ATOM 1659 O O . ARG A 1 220 ? -1.689 30.109 -3.719 1 83.88 220 ARG A O 1
ATOM 1666 N N . LYS A 1 221 ? -2.281 31.094 -5.609 1 84.88 221 LYS A N 1
ATOM 1667 C CA . LYS A 1 221 ? -0.903 31.469 -5.906 1 84.88 221 LYS A CA 1
ATOM 1668 C C . LYS A 1 221 ? -0.356 32.406 -4.84 1 84.88 221 LYS A C 1
ATOM 1670 O O . LYS A 1 221 ? 0.798 32.312 -4.426 1 84.88 221 LYS A O 1
ATOM 1675 N N . ALA A 1 222 ? -1.187 33.344 -4.379 1 91.69 222 ALA A N 1
ATOM 1676 C CA . ALA A 1 222 ? -0.776 34.281 -3.344 1 91.69 222 ALA A CA 1
ATOM 1677 C C . ALA A 1 222 ? -0.478 33.562 -2.031 1 91.69 222 ALA A C 1
ATOM 1679 O O . ALA A 1 222 ? 0.533 33.844 -1.382 1 91.69 222 ALA A O 1
ATOM 1680 N N . GLN A 1 223 ? -1.284 32.625 -1.66 1 91.5 223 GLN A N 1
ATOM 1681 C CA . GLN A 1 223 ? -1.1 31.906 -0.411 1 91.5 223 GLN A CA 1
ATOM 1682 C C . GLN A 1 223 ? 0.155 31.031 -0.463 1 91.5 223 GLN A C 1
ATOM 1684 O O . GLN A 1 223 ? 0.883 30.922 0.526 1 91.5 223 GLN A O 1
ATOM 1689 N N . LEU A 1 224 ? 0.411 30.422 -1.606 1 85.69 224 LEU A N 1
ATOM 1690 C CA . LEU A 1 224 ? 1.597 29.594 -1.76 1 85.69 224 LEU A CA 1
ATOM 1691 C C . LEU A 1 224 ? 2.869 30.422 -1.607 1 85.69 224 LEU A C 1
ATOM 1693 O O . LEU A 1 224 ? 3.812 30 -0.938 1 85.69 224 LEU A O 1
ATOM 1697 N N . ALA A 1 225 ? 2.754 31.562 -2.24 1 88.62 225 ALA A N 1
ATOM 1698 C CA . ALA A 1 225 ? 3.895 32.469 -2.131 1 88.62 225 ALA A CA 1
ATOM 1699 C C . ALA A 1 225 ? 4.102 32.906 -0.687 1 88.62 225 ALA A C 1
ATOM 1701 O O . ALA A 1 225 ? 5.234 32.969 -0.205 1 88.62 225 ALA A O 1
ATOM 1702 N N . ALA A 1 226 ? 3.053 33.25 -0.022 1 93.62 226 ALA A N 1
ATOM 1703 C CA . ALA A 1 226 ? 3.137 33.625 1.383 1 93.62 226 ALA A CA 1
ATOM 1704 C C . ALA A 1 226 ? 3.674 32.5 2.24 1 93.62 226 ALA A C 1
ATOM 1706 O O . ALA A 1 226 ? 4.5 32.688 3.129 1 93.62 226 ALA A O 1
ATOM 1707 N N . ALA A 1 227 ? 3.189 31.328 1.961 1 89.38 227 ALA A N 1
ATOM 1708 C CA . ALA A 1 227 ? 3.615 30.156 2.707 1 89.38 227 ALA A CA 1
ATOM 1709 C C . ALA A 1 227 ? 5.113 29.906 2.537 1 89.38 227 ALA A C 1
ATOM 1711 O O . ALA A 1 227 ? 5.809 29.594 3.504 1 89.38 227 ALA A O 1
ATOM 1712 N N . GLU A 1 228 ? 5.48 29.969 1.302 1 86.25 228 GLU A N 1
ATOM 1713 C CA . GLU A 1 228 ? 6.902 29.812 1.027 1 86.25 228 GLU A CA 1
ATOM 1714 C C . GLU A 1 228 ? 7.738 30.812 1.82 1 86.25 228 GLU A C 1
ATOM 1716 O O . GLU A 1 228 ? 8.727 30.438 2.459 1 86.25 228 GLU A O 1
ATOM 1721 N N . ALA A 1 229 ? 7.363 32.031 1.749 1 89.81 229 ALA A N 1
ATOM 1722 C CA . ALA A 1 229 ? 8.055 33.094 2.486 1 89.81 229 ALA A CA 1
ATOM 1723 C C . ALA A 1 229 ? 8.039 32.812 3.986 1 89.81 229 ALA A C 1
ATOM 1725 O O . ALA A 1 229 ? 9.055 33 4.664 1 89.81 229 ALA A O 1
ATOM 1726 N N . GLY A 1 230 ? 6.926 32.438 4.461 1 90.5 230 GLY A N 1
ATOM 1727 C CA . GLY A 1 230 ? 6.805 32.125 5.871 1 90.5 230 GLY A CA 1
ATOM 1728 C C . GLY A 1 230 ? 7.691 30.953 6.289 1 90.5 230 GLY A C 1
ATOM 1729 O O . GLY A 1 230 ? 8.328 31 7.34 1 90.5 230 GLY A O 1
ATOM 1730 N N . TRP A 1 231 ? 7.656 29.953 5.488 1 85.44 231 TRP A N 1
ATOM 1731 C CA . TRP A 1 231 ? 8.469 28.766 5.754 1 85.44 231 TRP A CA 1
ATOM 1732 C C . TRP A 1 231 ? 9.945 29.141 5.875 1 85.44 231 TRP A C 1
ATOM 1734 O O . TRP A 1 231 ? 10.633 28.672 6.789 1 85.44 231 TRP A O 1
ATOM 1744 N N . LYS A 1 232 ? 10.359 29.938 4.996 1 83.94 232 LYS A N 1
ATOM 1745 C CA . LYS A 1 232 ? 11.75 30.375 4.984 1 83.94 232 LYS A CA 1
ATOM 1746 C C . LYS A 1 232 ? 12.07 31.25 6.195 1 83.94 232 LYS A C 1
ATOM 1748 O O . LYS A 1 232 ? 13.172 31.188 6.738 1 83.94 232 LYS A O 1
ATOM 1753 N N . SER A 1 233 ? 11.148 32 6.527 1 87.19 233 SER A N 1
ATOM 1754 C CA . SER A 1 233 ? 11.336 32.938 7.629 1 87.19 233 SER A CA 1
ATOM 1755 C C . SER A 1 233 ? 11.477 32.219 8.961 1 87.19 233 SER A C 1
ATOM 1757 O O . SER A 1 233 ? 12.125 32.719 9.883 1 87.19 233 SER A O 1
ATOM 1759 N N . LEU A 1 234 ? 10.844 31.141 9.086 1 82.31 234 LEU A N 1
ATOM 1760 C CA . LEU A 1 234 ? 10.891 30.375 10.336 1 82.31 234 LEU A CA 1
ATOM 1761 C C . LEU A 1 234 ? 12.258 29.734 10.531 1 82.31 234 LEU A C 1
ATOM 1763 O O . LEU A 1 234 ? 12.641 29.406 11.656 1 82.31 234 LEU A O 1
ATOM 1767 N N . ASP A 1 235 ? 12.953 29.391 9.562 1 71.25 235 ASP A N 1
ATOM 1768 C CA . ASP A 1 235 ? 14.336 28.938 9.703 1 71.25 235 ASP A CA 1
ATOM 1769 C C . ASP A 1 235 ? 15.188 30 10.414 1 71.25 235 ASP A C 1
ATOM 1771 O O . ASP A 1 235 ? 16.094 29.656 11.18 1 71.25 235 ASP A O 1
ATOM 1775 N N . SER A 1 236 ? 14.93 31.219 10.086 1 57.94 236 SER A N 1
ATOM 1776 C CA . SER A 1 236 ? 15.727 32.312 10.633 1 57.94 236 SER A CA 1
ATOM 1777 C C . SER A 1 236 ? 15.398 32.562 12.102 1 57.94 236 SER A C 1
ATOM 1779 O O . SER A 1 236 ? 16.219 33.062 12.852 1 57.94 236 SER A O 1
ATOM 1781 N N . PHE A 1 237 ? 14.273 32.25 12.594 1 50.59 237 PHE A N 1
ATOM 1782 C CA . PHE A 1 237 ? 13.953 32.406 14.008 1 50.59 237 PHE A CA 1
ATOM 1783 C C . PHE A 1 237 ? 14.648 31.328 14.836 1 50.59 237 PHE A C 1
ATOM 1785 O O . PHE A 1 237 ? 14.805 31.469 16.047 1 50.59 237 PHE A O 1
ATOM 1792 N N . LYS A 1 238 ? 14.984 30.156 14.5 1 50.31 238 LYS A N 1
ATOM 1793 C CA . LYS A 1 238 ? 15.758 29.172 15.242 1 50.31 238 LYS A CA 1
ATOM 1794 C C . LYS A 1 238 ? 17.125 29.719 15.641 1 50.31 238 LYS A C 1
ATOM 1796 O O . LYS A 1 238 ? 17.625 29.391 16.719 1 50.31 238 LYS A O 1
ATOM 1801 N N . THR A 1 239 ? 17.688 30.406 14.797 1 44.09 239 THR A N 1
ATOM 1802 C CA . THR A 1 239 ? 19.031 30.859 15.125 1 44.09 239 THR A CA 1
ATOM 1803 C C . THR A 1 239 ? 18.984 31.969 16.188 1 44.09 239 THR A C 1
ATOM 1805 O O . THR A 1 239 ? 20 32.25 16.828 1 44.09 239 THR A O 1
ATOM 1808 N N . ARG A 1 240 ? 17.953 32.688 16.422 1 39.28 240 ARG A N 1
ATOM 1809 C CA . ARG A 1 240 ? 18.062 33.781 17.375 1 39.28 240 ARG A CA 1
ATOM 1810 C C . ARG A 1 240 ? 17.844 33.312 18.797 1 39.28 240 ARG A C 1
ATOM 1812 O O . ARG A 1 240 ? 18.062 34.062 19.75 1 39.28 240 ARG A O 1
ATOM 1819 N N . THR A 1 241 ? 17.062 32.312 18.969 1 37.59 241 THR A N 1
ATOM 1820 C CA . THR A 1 241 ? 16.859 31.953 20.375 1 37.59 241 THR A CA 1
ATOM 1821 C C . THR A 1 241 ? 18.016 31.109 20.891 1 37.59 241 THR A C 1
ATOM 1823 O O . THR A 1 241 ? 17.969 30.625 22.031 1 37.59 241 THR A O 1
ATOM 1826 N N . LYS A 1 242 ? 19.078 30.891 20.109 1 34.16 242 LYS A N 1
ATOM 1827 C CA . LYS A 1 242 ? 20.219 30.5 20.953 1 34.16 242 LYS A CA 1
ATOM 1828 C C . LYS A 1 242 ? 20.906 31.734 21.531 1 34.16 242 LYS A C 1
ATOM 1830 O O . LYS A 1 242 ? 21.062 32.75 20.844 1 34.16 242 LYS A O 1
ATOM 1835 N N . MET B 1 1 ? -35.344 -8.523 42.125 1 31.28 1 MET B N 1
ATOM 1836 C CA . MET B 1 1 ? -35.188 -9.148 40.812 1 31.28 1 MET B CA 1
ATOM 1837 C C . MET B 1 1 ? -34.906 -8.094 39.75 1 31.28 1 MET B C 1
ATOM 1839 O O . MET B 1 1 ? -35.812 -7.305 39.406 1 31.28 1 MET B O 1
ATOM 1843 N N . SER B 1 2 ? -33.719 -7.371 39.75 1 36.5 2 SER B N 1
ATOM 1844 C CA . SER B 1 2 ? -33.281 -6.227 38.969 1 36.5 2 SER B CA 1
ATOM 1845 C C . SER B 1 2 ? -33.375 -6.531 37.469 1 36.5 2 SER B C 1
ATOM 1847 O O . SER B 1 2 ? -32.75 -7.492 37 1 36.5 2 SER B O 1
ATOM 1849 N N . ASN B 1 3 ? -34.531 -6.312 36.812 1 36.47 3 ASN B N 1
ATOM 1850 C CA . ASN B 1 3 ? -34.844 -6.438 35.406 1 36.47 3 ASN B CA 1
ATOM 1851 C C . ASN B 1 3 ? -33.781 -5.75 34.531 1 36.47 3 ASN B C 1
ATOM 1853 O O . ASN B 1 3 ? -33.719 -4.52 34.5 1 36.47 3 ASN B O 1
ATOM 1857 N N . GLU B 1 4 ? -32.531 -6.203 34.5 1 38.53 4 GLU B N 1
ATOM 1858 C CA . GLU B 1 4 ? -31.578 -5.695 33.531 1 38.53 4 GLU B CA 1
ATOM 1859 C C . GLU B 1 4 ? -32.188 -5.637 32.125 1 38.53 4 GLU B C 1
ATOM 1861 O O . GLU B 1 4 ? -32.594 -6.664 31.578 1 38.53 4 GLU B O 1
ATOM 1866 N N . THR B 1 5 ? -33 -4.645 31.828 1 41.69 5 THR B N 1
ATOM 1867 C CA . THR B 1 5 ? -33.531 -4.438 30.484 1 41.69 5 THR B CA 1
ATOM 1868 C C . THR B 1 5 ? -32.469 -4.754 29.438 1 41.69 5 THR B C 1
ATOM 1870 O O . THR B 1 5 ? -31.344 -4.219 29.484 1 41.69 5 THR B O 1
ATOM 1873 N N . PRO B 1 6 ? -32.531 -5.785 28.688 1 40.06 6 PRO B N 1
ATOM 1874 C CA . PRO B 1 6 ? -31.594 -6.027 27.578 1 40.06 6 PRO B CA 1
ATOM 1875 C C . PRO B 1 6 ? -31.312 -4.77 26.766 1 40.06 6 PRO B C 1
ATOM 1877 O O . PRO B 1 6 ? -32.219 -4.027 26.422 1 40.06 6 PRO B O 1
ATOM 1880 N N . GLN B 1 7 ? -30.328 -3.979 27.016 1 40.41 7 GLN B N 1
ATOM 1881 C CA . GLN B 1 7 ? -29.938 -2.824 26.219 1 40.41 7 GLN B CA 1
ATOM 1882 C C . GLN B 1 7 ? -30.172 -3.072 24.719 1 40.41 7 GLN B C 1
ATOM 1884 O O . GLN B 1 7 ? -29.766 -4.102 24.188 1 40.41 7 GLN B O 1
ATOM 1889 N N . GLN B 1 8 ? -31.203 -2.678 24.094 1 42.22 8 GLN B N 1
ATOM 1890 C CA . GLN B 1 8 ? -31.531 -2.727 22.672 1 42.22 8 GLN B CA 1
ATOM 1891 C C . GLN B 1 8 ? -30.281 -2.576 21.812 1 42.22 8 GLN B C 1
ATOM 1893 O O . GLN B 1 8 ? -29.438 -1.703 22.078 1 42.22 8 GLN B O 1
ATOM 1898 N N . PRO B 1 9 ? -29.859 -3.607 21.125 1 47.72 9 PRO B N 1
ATOM 1899 C CA . PRO B 1 9 ? -28.672 -3.492 20.25 1 47.72 9 PRO B CA 1
ATOM 1900 C C . PRO B 1 9 ? -28.672 -2.211 19.422 1 47.72 9 PRO B C 1
ATOM 1902 O O . PRO B 1 9 ? -29.703 -1.849 18.844 1 47.72 9 PRO B O 1
ATOM 1905 N N . THR B 1 10 ? -28.016 -1.176 19.734 1 59 10 THR B N 1
ATOM 1906 C CA . THR B 1 10 ? -27.875 0.043 18.938 1 59 10 THR B CA 1
ATOM 1907 C C . THR B 1 10 ? -27.344 -0.277 17.547 1 59 10 THR B C 1
ATOM 1909 O O . THR B 1 10 ? -26.672 -1.287 17.344 1 59 10 THR B O 1
ATOM 1912 N N . PRO B 1 11 ? -28.078 0.126 16.422 1 62.5 11 PRO B N 1
ATOM 1913 C CA . PRO B 1 11 ? -27.641 -0.033 15.039 1 62.5 11 PRO B CA 1
ATOM 1914 C C . PRO B 1 11 ? -26.125 -0.139 14.914 1 62.5 11 PRO B C 1
ATOM 1916 O O . PRO B 1 11 ? -25.625 -0.942 14.125 1 62.5 11 PRO B O 1
ATOM 1919 N N . ALA B 1 12 ? -25.531 0.385 15.789 1 78.38 12 ALA B N 1
ATOM 1920 C CA . ALA B 1 12 ? -24.078 0.313 15.766 1 78.38 12 ALA B CA 1
ATOM 1921 C C . ALA B 1 12 ? -23.594 -1.074 16.172 1 78.38 12 ALA B C 1
ATOM 1923 O O . ALA B 1 12 ? -22.578 -1.556 15.672 1 78.38 12 ALA B O 1
ATOM 1924 N N . ASN B 1 13 ? -24.469 -1.82 16.844 1 86.94 13 ASN B N 1
ATOM 1925 C CA . ASN B 1 13 ? -24.062 -3.133 17.328 1 86.94 13 ASN B CA 1
ATOM 1926 C C . ASN B 1 13 ? -24.062 -4.172 16.203 1 86.94 13 ASN B C 1
ATOM 1928 O O . ASN B 1 13 ? -23.188 -5.031 16.156 1 86.94 13 ASN B O 1
ATOM 1932 N N . GLU B 1 14 ? -25.016 -4.09 15.328 1 93.31 14 GLU B N 1
ATOM 1933 C CA . GLU B 1 14 ? -25.078 -5.027 14.219 1 93.31 14 GLU B CA 1
ATOM 1934 C C . GLU B 1 14 ? -23.875 -4.879 13.297 1 93.31 14 GLU B C 1
ATOM 1936 O O . GLU B 1 14 ? -23.328 -5.871 12.805 1 93.31 14 GLU B O 1
ATOM 1941 N N . LEU B 1 15 ? -23.5 -3.701 13.047 1 96.56 15 LEU B N 1
ATOM 1942 C CA . LEU B 1 15 ? -22.344 -3.438 12.203 1 96.56 15 LEU B CA 1
ATOM 1943 C C . LEU B 1 15 ? -21.078 -3.996 12.836 1 96.56 15 LEU B C 1
ATOM 1945 O O . LEU B 1 15 ? -20.266 -4.625 12.156 1 96.56 15 LEU B O 1
ATOM 1949 N N . LEU B 1 16 ? -20.953 -3.795 14.086 1 97.56 16 LEU B N 1
ATOM 1950 C CA . LEU B 1 16 ? -19.766 -4.281 14.797 1 97.56 16 LEU B CA 1
ATOM 1951 C C . LEU B 1 16 ? -19.75 -5.805 14.844 1 97.56 16 LEU B C 1
ATOM 1953 O O . LEU B 1 16 ? -18.688 -6.418 14.773 1 97.56 16 LEU B O 1
ATOM 1957 N N . GLU B 1 17 ? -20.938 -6.355 14.969 1 96.69 17 GLU B N 1
ATOM 1958 C CA . GLU B 1 17 ? -21.031 -7.812 14.906 1 96.69 17 GLU B CA 1
ATOM 1959 C C . GLU B 1 17 ? -20.609 -8.336 13.539 1 96.69 17 GLU B C 1
ATOM 1961 O O . GLU B 1 17 ? -19.906 -9.344 13.438 1 96.69 17 GLU B O 1
ATOM 1966 N N . ALA B 1 18 ? -21.047 -7.68 12.562 1 97.12 18 ALA B N 1
ATOM 1967 C CA . ALA B 1 18 ? -20.672 -8.07 11.203 1 97.12 18 ALA B CA 1
ATOM 1968 C C . ALA B 1 18 ? -19.172 -7.934 10.984 1 97.12 18 ALA B C 1
ATOM 1970 O O . ALA B 1 18 ? -18.562 -8.75 10.297 1 97.12 18 ALA B O 1
ATOM 1971 N N . LEU B 1 19 ? -18.578 -6.969 11.57 1 97.62 19 LEU B N 1
ATOM 1972 C CA . LEU B 1 19 ? -17.141 -6.738 11.477 1 97.62 19 LEU B CA 1
ATOM 1973 C C . LEU B 1 19 ? -16.375 -7.754 12.312 1 97.62 19 LEU B C 1
ATOM 1975 O O . LEU B 1 19 ? -15.219 -8.062 12.023 1 97.62 19 LEU B O 1
ATOM 1979 N N . GLY B 1 20 ? -17.016 -8.203 13.367 1 97.81 20 GLY B N 1
ATOM 1980 C CA . GLY B 1 20 ? -16.375 -9.133 14.273 1 97.81 20 GLY B CA 1
ATOM 1981 C C . GLY B 1 20 ? -15.398 -8.461 15.219 1 97.81 20 GLY B C 1
ATOM 1982 O O . GLY B 1 20 ? -14.375 -9.047 15.578 1 97.81 20 GLY B O 1
ATOM 1983 N N . THR B 1 21 ? -15.625 -7.203 15.453 1 98 21 THR B N 1
ATOM 1984 C CA . THR B 1 21 ? -14.742 -6.457 16.344 1 98 21 THR B CA 1
ATOM 1985 C C . THR B 1 21 ? -15.531 -5.402 17.125 1 98 21 THR B C 1
ATOM 1987 O O . THR B 1 21 ? -16.766 -5.359 17.047 1 98 21 THR B O 1
ATOM 1990 N N . THR B 1 22 ? -14.836 -4.652 18 1 97.81 22 THR B N 1
ATOM 1991 C CA . THR B 1 22 ? -15.406 -3.512 18.703 1 97.81 22 THR B CA 1
ATOM 1992 C C . THR B 1 22 ? -14.641 -2.232 18.391 1 97.81 22 THR B C 1
ATOM 1994 O O . THR B 1 22 ? -13.484 -2.283 17.969 1 97.81 22 THR B O 1
ATOM 1997 N N . LEU B 1 23 ? -15.336 -1.175 18.438 1 98.06 23 LEU B N 1
ATOM 1998 C CA . LEU B 1 23 ? -14.766 0.16 18.297 1 98.06 23 LEU B CA 1
ATOM 1999 C C . LEU B 1 23 ? -15.383 1.134 19.281 1 98.06 23 LEU B C 1
ATOM 2001 O O . LEU B 1 23 ? -16.578 1.059 19.562 1 98.06 23 LEU B O 1
ATOM 2005 N N . SER B 1 24 ? -14.562 2.004 19.828 1 97.38 24 SER B N 1
ATOM 2006 C CA . SER B 1 24 ? -15.133 3.078 20.625 1 97.38 24 SER B CA 1
ATOM 2007 C C . SER B 1 24 ? -16.141 3.898 19.828 1 97.38 24 SER B C 1
ATOM 2009 O O . SER B 1 24 ? -15.984 4.055 18.609 1 97.38 24 SER B O 1
ATOM 2011 N N . PRO B 1 25 ? -17.109 4.414 20.5 1 96.25 25 PRO B N 1
ATOM 2012 C CA . PRO B 1 25 ? -18.172 5.133 19.781 1 96.25 25 PRO B CA 1
ATOM 2013 C C . PRO B 1 25 ? -17.641 6.285 18.938 1 96.25 25 PRO B C 1
ATOM 2015 O O . PRO B 1 25 ? -18.047 6.449 17.781 1 96.25 25 PRO B O 1
ATOM 2018 N N . ASP B 1 26 ? -16.719 7.051 19.469 1 96.25 26 ASP B N 1
ATOM 2019 C CA . ASP B 1 26 ? -16.188 8.195 18.734 1 96.25 26 ASP B CA 1
ATOM 2020 C C . ASP B 1 26 ? -15.438 7.75 17.469 1 96.25 26 ASP B C 1
ATOM 2022 O O . ASP B 1 26 ? -15.57 8.367 16.422 1 96.25 26 ASP B O 1
ATOM 2026 N N . LEU B 1 27 ? -14.711 6.684 17.641 1 97.81 27 LEU B N 1
ATOM 2027 C CA . LEU B 1 27 ? -13.93 6.18 16.516 1 97.81 27 LEU B CA 1
ATOM 2028 C C . LEU B 1 27 ? -14.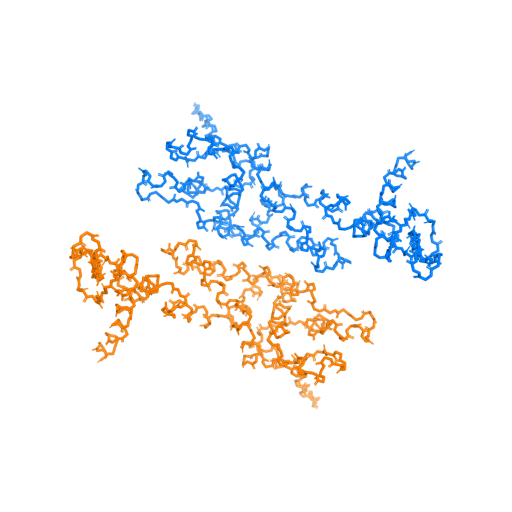844 5.594 15.445 1 97.81 27 LEU B C 1
ATOM 2030 O O . LEU B 1 27 ? -14.602 5.777 14.25 1 97.81 27 LEU B O 1
ATOM 2034 N N . LEU B 1 28 ? -15.906 4.902 15.875 1 98.19 28 LEU B N 1
ATOM 2035 C CA . LEU B 1 28 ? -16.875 4.355 14.945 1 98.19 28 LEU B CA 1
ATOM 2036 C C . LEU B 1 28 ? -17.594 5.469 14.18 1 98.19 28 LEU B C 1
ATOM 2038 O O . LEU B 1 28 ? -17.766 5.379 12.961 1 98.19 28 LEU B O 1
ATOM 2042 N N . VAL B 1 29 ? -17.922 6.5 14.906 1 97.75 29 VAL B N 1
ATOM 2043 C CA . VAL B 1 29 ? -18.594 7.629 14.266 1 97.75 29 VAL B CA 1
ATOM 2044 C C . VAL B 1 29 ? -17.672 8.273 13.242 1 97.75 29 VAL B C 1
ATOM 2046 O O . VAL B 1 29 ? -18.078 8.57 12.117 1 97.75 29 VAL B O 1
ATOM 2049 N N . GLN B 1 30 ? -16.453 8.422 13.586 1 98.31 30 GLN B N 1
ATOM 2050 C CA . GLN B 1 30 ? -15.484 8.984 12.656 1 98.31 30 GLN B CA 1
ATOM 2051 C C . GLN B 1 30 ? -15.344 8.117 11.406 1 98.31 30 GLN B C 1
ATOM 2053 O O . GLN B 1 30 ? -15.312 8.633 10.289 1 98.31 30 GLN B O 1
ATOM 2058 N N . ALA B 1 31 ? -15.289 6.832 11.586 1 98.75 31 ALA B N 1
ATOM 2059 C CA . ALA B 1 31 ? -15.062 5.883 10.5 1 98.75 31 ALA B CA 1
ATOM 2060 C C . ALA B 1 31 ? -16.234 5.867 9.523 1 98.75 31 ALA B C 1
ATOM 2062 O O . ALA B 1 31 ? -16.109 5.383 8.398 1 98.75 31 ALA B O 1
ATOM 2063 N N . LEU B 1 32 ? -17.375 6.43 9.984 1 98.62 32 LEU B N 1
ATOM 2064 C CA . LEU B 1 32 ? -18.594 6.375 9.188 1 98.62 32 LEU B CA 1
ATOM 2065 C C . LEU B 1 32 ? -18.969 7.762 8.68 1 98.62 32 LEU B C 1
ATOM 2067 O O . LEU B 1 32 ? -20.031 7.93 8.062 1 98.62 32 LEU B O 1
ATOM 2071 N N . THR B 1 33 ? -18.125 8.727 8.938 1 98.75 33 THR B N 1
ATOM 2072 C CA . THR B 1 33 ? -18.484 10.102 8.633 1 98.75 33 THR B CA 1
ATOM 2073 C C . THR B 1 33 ? -17.812 10.562 7.34 1 98.75 33 THR B C 1
ATOM 2075 O O . THR B 1 33 ? -16.578 10.633 7.262 1 98.75 33 THR B O 1
ATOM 2078 N N . HIS B 1 34 ? -18.594 10.844 6.363 1 98.75 34 HIS B N 1
ATOM 2079 C CA . HIS B 1 34 ? -18.109 11.367 5.094 1 98.75 34 HIS B CA 1
ATOM 2080 C C . HIS B 1 34 ? -17.734 12.844 5.215 1 98.75 34 HIS B C 1
ATOM 2082 O O . HIS B 1 34 ? -18.281 13.562 6.051 1 98.75 34 HIS B O 1
ATOM 2088 N N . ARG B 1 35 ? -16.859 13.305 4.395 1 97.56 35 ARG B N 1
ATOM 2089 C CA . ARG B 1 35 ? -16.375 14.68 4.441 1 97.56 35 ARG B CA 1
ATOM 2090 C C . ARG B 1 35 ? -17.516 15.672 4.246 1 97.56 35 ARG B C 1
ATOM 2092 O O . ARG B 1 35 ? -17.5 16.781 4.793 1 97.56 35 ARG B O 1
ATOM 2099 N N . SER B 1 36 ? -18.578 15.312 3.438 1 97.44 36 SER B N 1
ATOM 2100 C CA . SER B 1 36 ? -19.719 16.203 3.23 1 97.44 36 SER B CA 1
ATOM 2101 C C . SER B 1 36 ? -20.422 16.516 4.547 1 97.44 36 SER B C 1
ATOM 2103 O O . SER B 1 36 ? -20.953 17.609 4.727 1 97.44 36 SER B O 1
ATOM 2105 N N . PHE B 1 37 ? -20.422 15.562 5.48 1 97.5 37 PHE B N 1
ATOM 2106 C CA . PHE B 1 37 ? -21.016 15.781 6.793 1 97.5 37 PHE B CA 1
ATOM 2107 C C . PHE B 1 37 ? -20.156 16.734 7.625 1 97.5 37 PHE B C 1
ATOM 2109 O O . PHE B 1 37 ? -20.688 17.641 8.266 1 97.5 37 PHE B O 1
ATOM 2116 N N . SER B 1 38 ? -18.891 16.438 7.625 1 95.25 38 SER B N 1
ATOM 2117 C CA . SER B 1 38 ? -17.969 17.281 8.383 1 95.25 38 SER B CA 1
ATOM 2118 C C . SER B 1 38 ? -18 18.719 7.895 1 95.25 38 SER B C 1
ATOM 2120 O O . SER B 1 38 ? -17.828 19.656 8.68 1 95.25 38 SER B O 1
ATOM 2122 N N . HIS B 1 39 ? -18.203 18.891 6.613 1 92 39 HIS B N 1
ATOM 2123 C CA . HIS B 1 39 ? -18.312 20.234 6.051 1 92 39 HIS B CA 1
ATOM 2124 C C . HIS B 1 39 ? -19.5 20.984 6.645 1 92 39 HIS B C 1
ATOM 2126 O O . HIS B 1 39 ? -19.438 22.188 6.871 1 92 39 HIS B O 1
ATOM 2132 N N . GLU B 1 40 ? -20.578 20.297 6.836 1 94.88 40 GLU B N 1
ATOM 2133 C CA . GLU B 1 40 ? -21.797 20.906 7.375 1 94.88 40 GLU B CA 1
ATOM 2134 C C . GLU B 1 40 ? -21.734 21 8.898 1 94.88 40 GLU B C 1
ATOM 2136 O O . GLU B 1 40 ? -22.516 21.719 9.508 1 94.88 40 GLU B O 1
ATOM 2141 N N . HIS B 1 41 ? -20.828 20.234 9.477 1 92.12 41 HIS B N 1
ATOM 2142 C CA . HIS B 1 41 ? -20.641 20.203 10.93 1 92.12 41 HIS B CA 1
ATOM 2143 C C . HIS B 1 41 ? -19.172 20.406 11.289 1 92.12 41 HIS B C 1
ATOM 2145 O O . HIS B 1 41 ? -18.5 19.438 11.664 1 92.12 41 HIS B O 1
ATOM 2151 N N . PRO B 1 42 ? -18.734 21.609 11.258 1 85.94 42 PRO B N 1
ATOM 2152 C CA . PRO B 1 42 ? -17.328 21.875 11.508 1 85.94 42 PRO B CA 1
ATOM 2153 C C . PRO B 1 42 ? -16.844 21.281 12.828 1 85.94 42 PRO B C 1
ATOM 2155 O O . PRO B 1 42 ? -17.562 21.312 13.828 1 85.94 42 PRO B O 1
ATOM 2158 N N . GLY B 1 43 ? -15.648 20.625 12.82 1 85.5 43 GLY B N 1
ATOM 2159 C CA . GLY B 1 43 ? -15.086 20.047 14.023 1 85.5 43 GLY B CA 1
ATOM 2160 C C . GLY B 1 43 ? -15.273 18.547 14.102 1 85.5 43 GLY B C 1
ATOM 2161 O O . GLY B 1 43 ? -14.594 17.859 14.875 1 85.5 43 GLY B O 1
ATOM 2162 N N . VAL B 1 44 ? -16.234 18.125 13.305 1 90.5 44 VAL B N 1
ATOM 2163 C CA . VAL B 1 44 ? -16.469 16.688 13.305 1 90.5 44 VAL B CA 1
ATOM 2164 C C . VAL B 1 44 ? -15.461 15.992 12.383 1 90.5 44 VAL B C 1
ATOM 2166 O O . VAL B 1 44 ? -15.312 16.375 11.219 1 90.5 44 VAL B O 1
ATOM 2169 N N . ALA B 1 45 ? -14.812 15.055 12.945 1 94.62 45 ALA B N 1
ATOM 2170 C CA . ALA B 1 45 ? -13.805 14.32 12.172 1 94.62 45 ALA B CA 1
ATOM 2171 C C . ALA B 1 45 ? -14.461 13.391 11.164 1 94.62 45 ALA B C 1
ATOM 2173 O O . ALA B 1 45 ? -15.523 12.812 11.43 1 94.62 45 ALA B O 1
ATOM 2174 N N . ASN B 1 46 ? -13.883 13.25 9.969 1 98.06 46 ASN B N 1
ATOM 2175 C CA . ASN B 1 46 ? -14.367 12.312 8.969 1 98.06 46 ASN B CA 1
ATOM 2176 C C . ASN B 1 46 ? -13.391 11.164 8.75 1 98.06 46 ASN B C 1
ATOM 2178 O O . ASN B 1 46 ? -12.336 11.109 9.383 1 98.06 46 ASN B O 1
ATOM 2182 N N . TYR B 1 47 ? -13.719 10.312 7.812 1 98.56 47 TYR B N 1
ATOM 2183 C CA . TYR B 1 47 ? -13.047 9.023 7.789 1 98.56 47 TYR B CA 1
ATOM 2184 C C . TYR B 1 47 ? -11.812 9.062 6.895 1 98.56 47 TYR B C 1
ATOM 2186 O O . TYR B 1 47 ? -11.102 8.062 6.758 1 98.56 47 TYR B O 1
ATOM 2194 N N . GLU B 1 48 ? -11.406 10.148 6.312 1 98.38 48 GLU B N 1
ATOM 2195 C CA . GLU B 1 48 ? -10.406 10.188 5.25 1 98.38 48 GLU B CA 1
ATOM 2196 C C . GLU B 1 48 ? -9.062 9.672 5.742 1 98.38 48 GLU B C 1
ATOM 2198 O O . GLU B 1 48 ? -8.422 8.859 5.07 1 98.38 48 GLU B O 1
ATOM 2203 N N . ARG B 1 49 ? -8.641 10.094 6.902 1 98 49 ARG B N 1
ATOM 2204 C CA . ARG B 1 49 ? -7.355 9.648 7.438 1 98 49 ARG B CA 1
ATOM 2205 C C . ARG B 1 49 ? -7.402 8.172 7.812 1 98 49 ARG B C 1
ATOM 2207 O O . ARG B 1 49 ? -6.422 7.449 7.629 1 98 49 ARG B O 1
ATOM 2214 N N . LEU B 1 50 ? -8.531 7.738 8.391 1 98.81 50 LEU B N 1
ATOM 2215 C CA . LEU B 1 50 ? -8.695 6.332 8.727 1 98.81 50 LEU B CA 1
ATOM 2216 C C . LEU B 1 50 ? -8.68 5.465 7.473 1 98.81 50 LEU B C 1
ATOM 2218 O O . LEU B 1 50 ? -8.133 4.359 7.48 1 98.81 50 LEU B O 1
ATOM 2222 N N . GLU B 1 51 ? -9.375 5.961 6.449 1 98.81 51 GLU B N 1
ATOM 2223 C CA . GLU B 1 51 ? -9.352 5.277 5.164 1 98.81 51 GLU B CA 1
ATOM 2224 C C . GLU B 1 51 ? -7.93 5.109 4.645 1 98.81 51 GLU B C 1
ATOM 2226 O O . GLU B 1 51 ? -7.57 4.043 4.137 1 98.81 51 GLU B O 1
ATOM 2231 N N . PHE B 1 52 ? -7.172 6.145 4.754 1 98.75 52 PHE B N 1
ATOM 2232 C CA . PHE B 1 52 ? -5.773 6.145 4.348 1 98.75 52 PHE B CA 1
ATOM 2233 C C . PHE B 1 52 ? -4.992 5.07 5.094 1 98.75 52 PHE B C 1
ATOM 2235 O O . PHE B 1 52 ? -4.25 4.297 4.48 1 98.75 52 PHE B O 1
ATOM 2242 N N . LEU B 1 53 ? -5.16 4.988 6.352 1 98.81 53 LEU B N 1
ATOM 2243 C CA . LEU B 1 53 ? -4.52 3.979 7.191 1 98.81 53 LEU B CA 1
ATOM 2244 C C . LEU B 1 53 ? -5.039 2.584 6.855 1 98.81 53 LEU B C 1
ATOM 2246 O O . LEU B 1 53 ? -4.25 1.648 6.691 1 98.81 53 LEU B O 1
ATOM 2250 N N . GLY B 1 54 ? -6.316 2.465 6.738 1 98.94 54 GLY B N 1
ATOM 2251 C CA . GLY B 1 54 ? -6.949 1.186 6.457 1 98.94 54 GLY B CA 1
ATOM 2252 C C . GLY B 1 54 ? -6.535 0.6 5.117 1 98.94 54 GLY B C 1
ATOM 2253 O O . GLY B 1 54 ? -6.395 -0.618 4.984 1 98.94 54 GLY B O 1
ATOM 2254 N N . ASP B 1 55 ? -6.367 1.462 4.137 1 98.81 55 ASP B N 1
ATOM 2255 C CA . ASP B 1 55 ? -5.906 1.013 2.824 1 98.81 55 ASP B CA 1
ATOM 2256 C C . ASP B 1 55 ? -4.551 0.32 2.926 1 98.81 55 ASP B C 1
ATOM 2258 O O . ASP B 1 55 ? -4.332 -0.723 2.307 1 98.81 55 ASP B O 1
ATOM 2262 N N . ALA B 1 56 ? -3.67 0.883 3.682 1 98.81 56 ALA B N 1
ATOM 2263 C CA . ALA B 1 56 ? -2.344 0.302 3.865 1 98.81 56 ALA B CA 1
ATOM 2264 C C . ALA B 1 56 ? -2.426 -1.039 4.59 1 98.81 56 ALA B C 1
ATOM 2266 O O . ALA B 1 56 ? -1.718 -1.986 4.238 1 98.81 56 ALA B O 1
ATOM 2267 N N . VAL B 1 57 ? -3.277 -1.126 5.582 1 98.94 57 VAL B N 1
ATOM 2268 C CA . VAL B 1 57 ? -3.459 -2.365 6.332 1 98.94 57 VAL B CA 1
ATOM 2269 C C . VAL B 1 57 ? -4.023 -3.447 5.414 1 98.94 57 VAL B C 1
ATOM 2271 O O . VAL B 1 57 ? -3.529 -4.578 5.402 1 98.94 57 VAL B O 1
ATOM 2274 N N . LEU B 1 58 ? -5.035 -3.068 4.695 1 98.94 58 LEU B N 1
ATOM 2275 C CA . LEU B 1 58 ? -5.688 -3.986 3.768 1 98.94 58 LEU B CA 1
ATOM 2276 C C . LEU B 1 58 ? -4.699 -4.496 2.725 1 98.94 58 LEU B C 1
ATOM 2278 O O . LEU B 1 58 ? -4.715 -5.68 2.377 1 98.94 58 LEU B O 1
ATOM 2282 N N . GLU B 1 59 ? -3.877 -3.639 2.254 1 98.69 59 GLU B N 1
ATOM 2283 C CA . GLU B 1 59 ? -2.867 -4.004 1.264 1 98.69 59 GLU B CA 1
ATOM 2284 C C . GLU B 1 59 ? -1.9 -5.047 1.821 1 98.69 59 GLU B C 1
ATOM 2286 O O . GLU B 1 59 ? -1.605 -6.043 1.161 1 98.69 59 GLU B O 1
ATOM 2291 N N . LEU B 1 60 ? -1.417 -4.832 2.955 1 98.88 60 LEU B N 1
ATOM 2292 C CA . LEU B 1 60 ? -0.465 -5.77 3.537 1 98.88 60 LEU B CA 1
ATOM 2293 C C . LEU B 1 60 ? -1.115 -7.129 3.771 1 98.88 60 LEU B C 1
ATOM 2295 O O . LEU B 1 60 ? -0.564 -8.164 3.383 1 98.88 60 LEU B O 1
ATOM 2299 N N . VAL B 1 61 ? -2.271 -7.148 4.336 1 98.81 61 VAL B N 1
ATOM 2300 C CA . VAL B 1 61 ? -2.904 -8.406 4.723 1 98.81 61 VAL B CA 1
ATOM 2301 C C . VAL B 1 61 ? -3.285 -9.203 3.475 1 98.81 61 VAL B C 1
ATOM 2303 O O . VAL B 1 61 ? -3.104 -10.422 3.428 1 98.81 61 VAL B O 1
ATOM 2306 N N . SER B 1 62 ? -3.824 -8.508 2.475 1 98.56 62 SER B N 1
ATOM 2307 C CA . SER B 1 62 ? -4.148 -9.195 1.23 1 98.56 62 SER B CA 1
ATOM 2308 C C . SER B 1 62 ? -2.891 -9.727 0.548 1 98.56 62 SER B C 1
ATOM 2310 O O . SER B 1 62 ? -2.879 -10.852 0.044 1 98.56 62 SER B O 1
ATOM 2312 N N . THR B 1 63 ? -1.838 -8.914 0.555 1 98.5 63 THR B N 1
ATOM 2313 C CA . THR B 1 63 ? -0.578 -9.297 -0.072 1 98.5 63 THR B CA 1
ATOM 2314 C C . THR B 1 63 ? 0.024 -10.516 0.624 1 98.5 63 THR B C 1
ATOM 2316 O O . THR B 1 63 ? 0.394 -11.492 -0.031 1 98.5 63 THR B O 1
ATOM 2319 N N . GLU B 1 64 ? 0.122 -10.438 1.934 1 98.12 64 GLU B N 1
ATOM 2320 C CA . GLU B 1 64 ? 0.741 -11.547 2.658 1 98.12 64 GLU B CA 1
ATOM 2321 C C . GLU B 1 64 ? -0.071 -12.828 2.506 1 98.12 64 GLU B C 1
ATOM 2323 O O . GLU B 1 64 ? 0.492 -13.922 2.453 1 98.12 64 GLU B O 1
ATOM 2328 N N . THR B 1 65 ? -1.393 -12.703 2.416 1 97.44 65 THR B N 1
ATOM 2329 C CA . THR B 1 65 ? -2.258 -13.867 2.227 1 97.44 65 THR B CA 1
ATOM 2330 C C . THR B 1 65 ? -2.021 -14.5 0.857 1 97.44 65 THR B C 1
ATOM 2332 O O . THR B 1 65 ? -1.786 -15.703 0.758 1 97.44 65 THR B O 1
ATOM 2335 N N . LEU B 1 66 ? -2.055 -13.703 -0.178 1 95.62 66 LEU B N 1
ATOM 2336 C CA . LEU B 1 66 ? -1.847 -14.203 -1.533 1 95.62 66 LEU B CA 1
ATOM 2337 C C . LEU B 1 66 ? -0.445 -14.781 -1.69 1 95.62 66 LEU B C 1
ATOM 2339 O O . LEU B 1 66 ? -0.269 -15.828 -2.322 1 95.62 66 LEU B O 1
ATOM 2343 N N . PHE B 1 67 ? 0.538 -14.086 -1.125 1 96.75 67 PHE B N 1
ATOM 2344 C CA . PHE B 1 67 ? 1.929 -14.523 -1.138 1 96.75 67 PHE B CA 1
ATOM 2345 C C . PHE B 1 67 ? 2.059 -15.93 -0.561 1 96.75 67 PHE B C 1
ATOM 2347 O O . PHE B 1 67 ? 2.787 -16.766 -1.104 1 96.75 67 PHE B O 1
ATOM 2354 N N . THR B 1 68 ? 1.348 -16.219 0.486 1 94.62 68 THR B N 1
ATOM 2355 C CA . THR B 1 68 ? 1.458 -17.469 1.228 1 94.62 68 THR B CA 1
ATOM 2356 C C . THR B 1 68 ? 0.676 -18.578 0.533 1 94.62 68 THR B C 1
ATOM 2358 O O . THR B 1 68 ? 1.172 -19.688 0.388 1 94.62 68 THR B O 1
ATOM 2361 N N . ILE B 1 69 ? -0.454 -18.281 0.066 1 89.25 69 ILE B N 1
ATOM 2362 C CA . ILE B 1 69 ? -1.357 -19.281 -0.471 1 89.25 69 ILE B CA 1
ATOM 2363 C C . ILE B 1 69 ? -0.899 -19.703 -1.868 1 89.25 69 ILE B C 1
ATOM 2365 O O . ILE B 1 69 ? -1.147 -20.828 -2.303 1 89.25 69 ILE B O 1
ATOM 2369 N N . HIS B 1 70 ? -0.204 -18.766 -2.529 1 87.31 70 HIS B N 1
ATOM 2370 C CA . HIS B 1 70 ? 0.197 -19.047 -3.906 1 87.31 70 HIS B CA 1
ATOM 2371 C C . HIS B 1 70 ? 1.708 -18.922 -4.074 1 87.31 70 HIS B C 1
ATOM 2373 O O . HIS B 1 70 ? 2.188 -18.016 -4.766 1 87.31 70 HIS B O 1
ATOM 2379 N N . PRO B 1 71 ? 2.424 -19.859 -3.607 1 86.62 71 PRO B N 1
ATOM 2380 C CA . PRO B 1 71 ? 3.885 -19.781 -3.652 1 86.62 71 PRO B CA 1
ATOM 2381 C C . PRO B 1 71 ? 4.438 -19.875 -5.07 1 86.62 71 PRO B C 1
ATOM 2383 O O . PRO B 1 71 ? 5.582 -19.484 -5.32 1 86.62 71 PRO B O 1
ATOM 2386 N N . ASP B 1 72 ? 3.631 -20.281 -6.016 1 81.88 72 ASP B N 1
ATOM 2387 C CA . ASP B 1 72 ? 4.129 -20.516 -7.363 1 81.88 72 ASP B CA 1
ATOM 2388 C C . ASP B 1 72 ? 3.76 -19.375 -8.305 1 81.88 72 ASP B C 1
ATOM 2390 O O . ASP B 1 72 ? 4.172 -19.359 -9.469 1 81.88 72 ASP B O 1
ATOM 2394 N N . MET B 1 73 ? 3.012 -18.422 -7.824 1 86.31 73 MET B N 1
ATOM 2395 C CA . MET B 1 73 ? 2.602 -17.312 -8.672 1 86.31 73 MET B CA 1
ATOM 2396 C C . MET B 1 73 ? 3.648 -16.203 -8.656 1 86.31 73 MET B C 1
ATOM 2398 O O . MET B 1 73 ? 4.273 -15.938 -7.621 1 86.31 73 MET B O 1
ATOM 2402 N N . THR B 1 74 ? 3.775 -15.539 -9.812 1 90.81 74 THR B N 1
ATOM 2403 C CA . THR B 1 74 ? 4.703 -14.422 -9.945 1 90.81 74 THR B CA 1
ATOM 2404 C C . THR B 1 74 ? 4.156 -13.172 -9.25 1 90.81 74 THR B C 1
ATOM 2406 O O . THR B 1 74 ? 2.971 -13.117 -8.914 1 90.81 74 THR B O 1
ATOM 2409 N N . GLU B 1 75 ? 5.039 -12.211 -9.055 1 95.19 75 GLU B N 1
ATOM 2410 C CA . GLU B 1 75 ? 4.633 -10.914 -8.508 1 95.19 75 GLU B CA 1
ATOM 2411 C C . GLU B 1 75 ? 3.51 -10.297 -9.328 1 95.19 75 GLU B C 1
ATOM 2413 O O . GLU B 1 75 ? 2.562 -9.734 -8.773 1 95.19 75 GLU B O 1
ATOM 2418 N N . GLY B 1 76 ? 3.66 -10.359 -10.656 1 93.5 76 GLY B N 1
ATOM 2419 C CA . GLY B 1 76 ? 2.643 -9.797 -11.531 1 93.5 76 GLY B CA 1
ATOM 2420 C C . GLY B 1 76 ? 1.282 -10.445 -11.352 1 93.5 76 GLY B C 1
ATOM 2421 O O . GLY B 1 76 ? 0.26 -9.758 -11.328 1 93.5 76 GLY B O 1
ATOM 2422 N N . GLN B 1 77 ? 1.246 -11.68 -11.18 1 88.69 77 GLN B N 1
ATOM 2423 C CA . GLN B 1 77 ? 0.007 -12.414 -10.953 1 88.69 77 GLN B CA 1
ATOM 2424 C C . GLN B 1 77 ? -0.603 -12.078 -9.602 1 88.69 77 GLN B C 1
ATOM 2426 O O . GLN B 1 77 ? -1.808 -11.844 -9.5 1 88.69 77 GLN B O 1
ATOM 2431 N N . LEU B 1 78 ? 0.244 -12.07 -8.602 1 94.5 78 LEU B N 1
ATOM 2432 C CA . LEU B 1 78 ? -0.214 -11.719 -7.262 1 94.5 78 LEU B CA 1
ATOM 2433 C C . 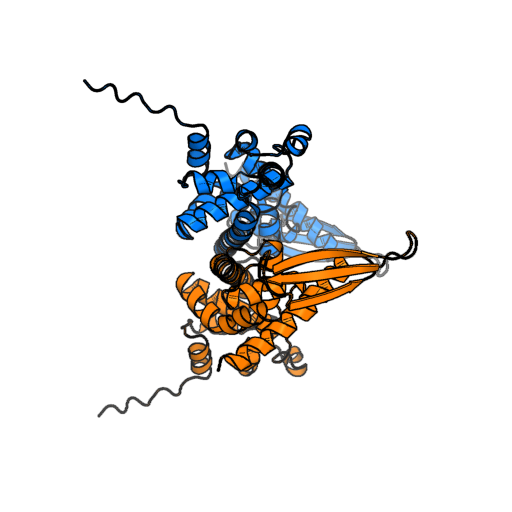LEU B 1 78 ? -0.785 -10.305 -7.23 1 94.5 78 LEU B C 1
ATOM 2435 O O . LEU B 1 78 ? -1.812 -10.062 -6.594 1 94.5 78 LEU B O 1
ATOM 2439 N N . ALA B 1 79 ? -0.101 -9.422 -7.961 1 95.69 79 ALA B N 1
ATOM 2440 C CA . ALA B 1 79 ? -0.538 -8.023 -8.008 1 95.69 79 ALA B CA 1
ATOM 2441 C C . ALA B 1 79 ? -1.913 -7.906 -8.664 1 95.69 79 ALA B C 1
ATOM 2443 O O . ALA B 1 79 ? -2.758 -7.133 -8.203 1 95.69 79 ALA B O 1
ATOM 2444 N N . LYS B 1 80 ? -2.107 -8.609 -9.688 1 92.19 80 LYS B N 1
ATOM 2445 C CA . LYS B 1 80 ? -3.395 -8.594 -10.375 1 92.19 80 LYS B CA 1
ATOM 2446 C C . LYS B 1 80 ? -4.504 -9.141 -9.484 1 92.19 80 LYS B C 1
ATOM 2448 O O . LYS B 1 80 ? -5.598 -8.57 -9.43 1 92.19 80 LYS B O 1
ATOM 2453 N N . MET B 1 81 ? -4.254 -10.211 -8.789 1 91.88 81 MET B N 1
ATOM 2454 C CA . MET B 1 81 ? -5.227 -10.805 -7.875 1 91.88 81 MET B CA 1
ATOM 2455 C C . MET B 1 81 ? -5.559 -9.844 -6.734 1 91.88 81 MET B C 1
ATOM 2457 O O . MET B 1 81 ? -6.727 -9.672 -6.383 1 91.88 81 MET B O 1
ATOM 2461 N N . ARG B 1 82 ? -4.559 -9.305 -6.184 1 96.88 82 ARG B N 1
ATOM 2462 C CA . ARG B 1 82 ? -4.781 -8.336 -5.113 1 96.88 82 ARG B CA 1
ATOM 2463 C C . ARG B 1 82 ? -5.641 -7.176 -5.594 1 96.88 82 ARG B C 1
ATOM 2465 O O . ARG B 1 82 ? -6.59 -6.777 -4.914 1 96.88 82 ARG B O 1
ATOM 2472 N N . ALA B 1 83 ? -5.281 -6.609 -6.762 1 96.62 83 ALA B N 1
ATOM 2473 C CA . ALA B 1 83 ? -6.012 -5.473 -7.312 1 96.62 83 ALA B CA 1
ATOM 2474 C C . ALA B 1 83 ? -7.496 -5.793 -7.469 1 96.62 83 ALA B C 1
ATOM 2476 O O . ALA B 1 83 ? -8.352 -4.957 -7.172 1 96.62 83 ALA B O 1
ATOM 2477 N N . LYS B 1 84 ? -7.727 -6.938 -7.855 1 93.75 84 LYS B N 1
ATOM 2478 C CA . LYS B 1 84 ? -9.117 -7.355 -8.039 1 93.75 84 LYS B CA 1
ATOM 2479 C C . LYS B 1 84 ? -9.812 -7.559 -6.695 1 93.75 84 LYS B C 1
ATOM 2481 O O . LYS B 1 84 ? -10.953 -7.141 -6.512 1 93.75 84 LYS B O 1
ATOM 2486 N N . ALA B 1 85 ? -9.164 -8.18 -5.793 1 96 85 ALA B N 1
ATOM 2487 C CA . ALA B 1 85 ? -9.742 -8.555 -4.508 1 96 85 ALA B CA 1
ATOM 2488 C C . ALA B 1 85 ? -10.07 -7.328 -3.668 1 96 85 ALA B C 1
ATOM 2490 O O . ALA B 1 85 ? -11 -7.348 -2.863 1 96 85 ALA B O 1
ATOM 2491 N N . VAL B 1 86 ? -9.281 -6.293 -3.838 1 98.19 86 VAL B N 1
ATOM 2492 C CA . VAL B 1 86 ? -9.469 -5.117 -2.996 1 98.19 86 VAL B CA 1
ATOM 2493 C C . VAL B 1 86 ? -9.922 -3.938 -3.854 1 98.19 86 VAL B C 1
ATOM 2495 O O . VAL B 1 86 ? -9.75 -2.779 -3.467 1 98.19 86 VAL B O 1
ATOM 2498 N N . SER B 1 87 ? -10.469 -4.227 -5.008 1 97.5 87 SER B N 1
ATOM 2499 C CA . SER B 1 87 ? -10.953 -3.186 -5.91 1 97.5 87 SER B CA 1
ATOM 2500 C C . SER B 1 87 ? -12.156 -2.459 -5.316 1 97.5 87 SER B C 1
ATOM 2502 O O . SER B 1 87 ? -12.797 -2.961 -4.391 1 97.5 87 SER B O 1
ATOM 2504 N N . GLU B 1 88 ? -12.398 -1.32 -5.836 1 98.31 88 GLU B N 1
ATOM 2505 C CA . GLU B 1 88 ? -13.578 -0.563 -5.43 1 98.31 88 GLU B CA 1
ATOM 2506 C C . GLU B 1 88 ? -14.852 -1.398 -5.582 1 98.31 88 GLU B C 1
ATOM 2508 O O . GLU B 1 88 ? -15.711 -1.394 -4.699 1 98.31 88 GLU B O 1
ATOM 2513 N N . ASP B 1 89 ? -14.906 -2.125 -6.645 1 97.5 89 ASP B N 1
ATOM 2514 C CA . ASP B 1 89 ? -16.078 -2.955 -6.895 1 97.5 89 ASP B CA 1
ATOM 2515 C C . ASP B 1 89 ? -16.219 -4.047 -5.836 1 97.5 89 ASP B C 1
ATOM 2517 O O . ASP B 1 89 ? -17.297 -4.27 -5.301 1 97.5 89 ASP B O 1
ATOM 2521 N N . ALA B 1 90 ? -15.164 -4.707 -5.547 1 97.44 90 ALA B N 1
ATOM 2522 C CA . ALA B 1 90 ? -15.188 -5.797 -4.574 1 97.44 90 ALA B CA 1
ATOM 2523 C C . ALA B 1 90 ? -15.523 -5.277 -3.178 1 97.44 90 ALA B C 1
ATOM 2525 O O . ALA B 1 90 ? -16.375 -5.84 -2.488 1 97.44 90 ALA B O 1
ATOM 2526 N N . LEU B 1 91 ? -14.906 -4.219 -2.771 1 98.81 91 LEU B N 1
ATOM 2527 C CA . LEU B 1 91 ? -15.102 -3.686 -1.428 1 98.81 91 LEU B CA 1
ATOM 2528 C C . LEU B 1 91 ? -16.5 -3.082 -1.279 1 98.81 91 LEU B C 1
ATOM 2530 O O . LEU B 1 91 ? -17.094 -3.16 -0.207 1 98.81 91 LEU B O 1
ATOM 2534 N N . SER B 1 92 ? -16.953 -2.396 -2.35 1 98.81 92 SER B N 1
ATOM 2535 C CA . SER B 1 92 ? -18.297 -1.852 -2.271 1 98.81 92 SER B CA 1
ATOM 2536 C C . SER B 1 92 ? -19.344 -2.963 -2.145 1 98.81 92 SER B C 1
ATOM 2538 O O . SER B 1 92 ? -20.344 -2.805 -1.446 1 98.81 92 SER B O 1
ATOM 2540 N N . ALA B 1 93 ? -19.125 -4.059 -2.789 1 98.38 93 ALA B N 1
ATOM 2541 C CA . ALA B 1 93 ? -20.016 -5.203 -2.652 1 98.38 93 ALA B CA 1
ATOM 2542 C C . ALA B 1 93 ? -20.031 -5.723 -1.218 1 98.38 93 ALA B C 1
ATOM 2544 O O . ALA B 1 93 ? -21.094 -6.039 -0.673 1 98.38 93 ALA B O 1
ATOM 2545 N N . ILE B 1 94 ? -18.953 -5.785 -0.625 1 98.69 94 ILE B N 1
ATOM 2546 C CA . ILE B 1 94 ? -18.812 -6.219 0.762 1 98.69 94 ILE B CA 1
ATOM 2547 C C . ILE B 1 94 ? -19.562 -5.25 1.678 1 98.69 94 ILE B C 1
ATOM 2549 O O . ILE B 1 94 ? -20.281 -5.676 2.588 1 98.69 94 ILE B O 1
ATOM 2553 N N . ALA B 1 95 ? -19.375 -3.975 1.417 1 98.75 95 ALA B N 1
ATOM 2554 C CA . ALA B 1 95 ? -20.062 -2.949 2.205 1 98.75 95 ALA B CA 1
ATOM 2555 C C . ALA B 1 95 ? -21.578 -3.125 2.148 1 98.75 95 ALA B C 1
ATOM 2557 O O . ALA B 1 95 ? -22.266 -2.949 3.154 1 98.75 95 ALA B O 1
ATOM 2558 N N . LYS B 1 96 ? -22.047 -3.465 1.033 1 98.31 96 LYS B N 1
ATOM 2559 C CA . LYS B 1 96 ? -23.484 -3.576 0.799 1 98.31 96 LYS B CA 1
ATOM 2560 C C . LYS B 1 96 ? -24.016 -4.898 1.337 1 98.31 96 LYS B C 1
ATOM 2562 O O . LYS B 1 96 ? -25.062 -4.926 1.989 1 98.31 96 LYS B O 1
ATOM 2567 N N . THR B 1 97 ? -23.328 -6.008 1.15 1 97.88 97 THR B N 1
ATOM 2568 C CA . THR B 1 97 ? -23.922 -7.32 1.365 1 97.88 97 THR B CA 1
ATOM 2569 C C . THR B 1 97 ? -23.531 -7.871 2.736 1 97.88 97 THR B C 1
ATOM 2571 O O . THR B 1 97 ? -24.375 -8.453 3.434 1 97.88 97 THR B O 1
ATOM 2574 N N . LYS B 1 98 ? -22.312 -7.703 3.109 1 97.88 98 LYS B N 1
ATOM 2575 C CA . LYS B 1 98 ? -21.859 -8.273 4.379 1 97.88 98 LYS B CA 1
ATOM 2576 C C . LYS B 1 98 ? -22.078 -7.289 5.527 1 97.88 98 LYS B C 1
ATOM 2578 O O . LYS B 1 98 ? -22.578 -7.672 6.59 1 97.88 98 LYS B O 1
ATOM 2583 N N . LEU B 1 99 ? -21.766 -6.047 5.246 1 98.31 99 LEU B N 1
ATOM 2584 C CA . LEU B 1 99 ? -21.797 -5.082 6.34 1 98.31 99 LEU B CA 1
ATOM 2585 C C . LEU B 1 99 ? -23.109 -4.316 6.355 1 98.31 99 LEU B C 1
ATOM 2587 O O . LEU B 1 99 ? -23.531 -3.805 7.398 1 98.31 99 LEU B O 1
ATOM 2591 N N . LYS B 1 100 ? -23.703 -4.219 5.203 1 97.88 100 LYS B N 1
ATOM 2592 C CA . LYS B 1 100 ? -24.922 -3.434 5.066 1 97.88 100 LYS B CA 1
ATOM 2593 C C . LYS B 1 100 ? -24.781 -2.061 5.715 1 97.88 100 LYS B C 1
ATOM 2595 O O . LYS B 1 100 ? -25.609 -1.657 6.527 1 97.88 100 LYS B O 1
ATOM 2600 N N . VAL B 1 101 ? -23.797 -1.296 5.254 1 97.75 101 VAL B N 1
ATOM 2601 C CA . VAL B 1 101 ? -23.297 -0.153 6.012 1 97.75 101 VAL B CA 1
ATOM 2602 C C . VAL B 1 101 ? -24.094 1.102 5.629 1 97.75 101 VAL B C 1
ATOM 2604 O O . VAL B 1 101 ? -24.078 2.096 6.359 1 97.75 101 VAL B O 1
ATOM 2607 N N . GLY B 1 102 ? -24.797 1.104 4.574 1 96.62 102 GLY B N 1
ATOM 2608 C CA . GLY B 1 102 ? -25.469 2.266 4.008 1 96.62 102 GLY B CA 1
ATOM 2609 C C . GLY B 1 102 ? -26.172 3.115 5.051 1 96.62 102 GLY B C 1
ATOM 2610 O O . GLY B 1 102 ? -25.875 4.305 5.191 1 96.62 102 GLY B O 1
ATOM 2611 N N . PRO B 1 103 ? -27 2.523 5.891 1 96 103 PRO B N 1
ATOM 2612 C CA . PRO B 1 103 ? -27.812 3.275 6.848 1 96 103 PRO B CA 1
ATOM 2613 C C . PRO B 1 103 ? -26.969 3.949 7.934 1 96 103 PRO B C 1
ATOM 2615 O O . PRO B 1 103 ? -27.469 4.836 8.641 1 96 103 PRO B O 1
ATOM 2618 N N . TYR B 1 104 ? -25.75 3.58 8.039 1 97.31 104 TYR B N 1
ATOM 2619 C CA . TYR B 1 104 ? -24.938 4.066 9.141 1 97.31 104 TYR B CA 1
ATOM 2620 C C . TYR B 1 104 ? -24.062 5.238 8.703 1 97.31 104 TYR B C 1
ATOM 2622 O O . TYR B 1 104 ? -23.484 5.934 9.539 1 97.31 104 TYR B O 1
ATOM 2630 N N . ILE B 1 105 ? -23.984 5.438 7.395 1 98.31 105 ILE B N 1
ATOM 2631 C CA . ILE B 1 105 ? -23.047 6.438 6.875 1 98.31 105 ILE B CA 1
ATOM 2632 C C . ILE B 1 105 ? -23.609 7.836 7.145 1 98.31 105 ILE B C 1
ATOM 2634 O O . ILE B 1 105 ? -24.781 8.109 6.895 1 98.31 105 ILE B O 1
ATOM 2638 N N . LEU B 1 106 ? -22.766 8.656 7.738 1 98.44 106 LEU B N 1
ATOM 2639 C CA . LEU B 1 106 ? -23.125 10.055 7.961 1 98.44 106 LEU B CA 1
ATOM 2640 C C . LEU B 1 106 ? -22.719 10.922 6.77 1 98.44 106 LEU B C 1
ATOM 2642 O O . LEU B 1 106 ? -21.531 11.055 6.473 1 98.44 106 LEU B O 1
ATOM 2646 N N . LEU B 1 107 ? -23.75 11.508 6.129 1 98.44 107 LEU B N 1
ATOM 2647 C CA . LEU B 1 107 ? -23.562 12.305 4.918 1 98.44 107 LEU B CA 1
ATOM 2648 C C . LEU B 1 107 ? -24.141 13.703 5.094 1 98.44 107 LEU B C 1
ATOM 2650 O O . LEU B 1 107 ? -25.094 13.906 5.848 1 98.44 107 LEU B O 1
ATOM 2654 N N . GLY B 1 108 ? -23.453 14.602 4.434 1 97.94 108 GLY B N 1
ATOM 2655 C CA . GLY B 1 108 ? -24.125 15.883 4.301 1 97.94 108 GLY B CA 1
ATOM 2656 C C . GLY B 1 108 ? -25.422 15.805 3.525 1 97.94 108 GLY B C 1
ATOM 2657 O O . GLY B 1 108 ? -25.672 14.828 2.816 1 97.94 108 GLY B O 1
ATOM 2658 N N . HIS B 1 109 ? -26.203 16.859 3.641 1 97.19 109 HIS B N 1
ATOM 2659 C CA . HIS B 1 109 ? -27.547 16.859 3.051 1 97.19 109 HIS B CA 1
ATOM 2660 C C . HIS B 1 109 ? -27.484 16.656 1.54 1 97.19 109 HIS B C 1
ATOM 2662 O O . HIS B 1 109 ? -28.188 15.812 0.99 1 97.19 109 HIS B O 1
ATOM 2668 N N . GLY B 1 110 ? -26.703 17.406 0.888 1 97.12 110 GLY B N 1
ATOM 2669 C CA . GLY B 1 110 ? -26.578 17.312 -0.558 1 97.12 110 GLY B CA 1
ATOM 2670 C C . GLY B 1 110 ? -26.125 15.945 -1.021 1 97.12 110 GLY B C 1
ATOM 2671 O O . GLY B 1 110 ? -26.703 15.367 -1.943 1 97.12 110 GLY B O 1
ATOM 2672 N N . GLU B 1 111 ? -25.109 15.391 -0.399 1 97.75 111 GLU B N 1
ATOM 2673 C CA . GLU B 1 111 ? -24.562 14.078 -0.735 1 97.75 111 GLU B CA 1
ATOM 2674 C C . GLU B 1 111 ? -25.594 12.977 -0.485 1 97.75 111 GLU B C 1
ATOM 2676 O O . GLU B 1 111 ? -25.703 12.039 -1.28 1 97.75 111 GLU B O 1
ATOM 2681 N N . ALA B 1 112 ? -26.328 13.109 0.541 1 97.38 112 ALA B N 1
ATOM 2682 C CA . ALA B 1 112 ? -27.359 12.141 0.867 1 97.38 112 ALA B CA 1
ATOM 2683 C C . ALA B 1 112 ? -28.453 12.125 -0.202 1 97.38 112 ALA B C 1
ATOM 2685 O O . ALA B 1 112 ? -28.906 11.055 -0.618 1 97.38 112 ALA B O 1
ATOM 2686 N N . GLU B 1 113 ? -28.781 13.289 -0.603 1 97.38 113 GLU B N 1
ATOM 2687 C CA . GLU B 1 113 ? -29.828 13.422 -1.606 1 97.38 113 GLU B CA 1
ATOM 2688 C C . GLU B 1 113 ? -29.406 12.805 -2.936 1 97.38 113 GLU B C 1
ATOM 2690 O O . GLU B 1 113 ? -30.25 12.328 -3.701 1 97.38 113 GLU B O 1
ATOM 2695 N N . GLN B 1 114 ? -28.203 12.781 -3.113 1 97.5 114 GLN B N 1
ATOM 2696 C CA . GLN B 1 114 ? -27.672 12.273 -4.375 1 97.5 114 GLN B CA 1
ATOM 2697 C C . GLN B 1 114 ? -27.359 10.781 -4.281 1 97.5 114 GLN B C 1
ATOM 2699 O O . GLN B 1 114 ? -26.719 10.219 -5.176 1 97.5 114 GLN B O 1
ATOM 2704 N N . GLY B 1 115 ? -27.703 10.164 -3.152 1 97.69 115 GLY B N 1
ATOM 2705 C CA . GLY B 1 115 ? -27.531 8.727 -3.01 1 97.69 115 GLY B CA 1
ATOM 2706 C C . GLY B 1 115 ? -26.141 8.328 -2.547 1 97.69 115 GLY B C 1
ATOM 2707 O O . GLY B 1 115 ? -25.641 7.266 -2.91 1 97.69 115 GLY B O 1
ATOM 2708 N N . GLY B 1 116 ? -25.484 9.18 -1.825 1 98.12 116 GLY B N 1
ATOM 2709 C CA . GLY B 1 116 ? -24.125 8.953 -1.372 1 98.12 116 GLY B CA 1
ATOM 2710 C C . GLY B 1 116 ? -23.938 7.621 -0.659 1 98.12 116 GLY B C 1
ATOM 2711 O O . GLY B 1 116 ? -22.906 6.973 -0.794 1 98.12 116 GLY B O 1
ATOM 2712 N N . ALA B 1 117 ? -24.953 7.16 0.002 1 97.81 117 ALA B N 1
ATOM 2713 C CA . ALA B 1 117 ? -24.875 5.953 0.819 1 97.81 117 ALA B CA 1
ATOM 2714 C C . ALA B 1 117 ? -24.781 4.703 -0.055 1 97.81 117 ALA B C 1
ATOM 2716 O O . ALA B 1 117 ? -24.469 3.617 0.433 1 97.81 117 ALA B O 1
ATOM 2717 N N . GLU B 1 118 ? -25 4.879 -1.343 1 98 118 GLU B N 1
ATOM 2718 C CA . GLU B 1 118 ? -25 3.746 -2.262 1 98 118 GLU B CA 1
ATOM 2719 C C . GLU B 1 118 ? -23.859 3.85 -3.268 1 98 118 GLU B C 1
ATOM 2721 O O . GLU B 1 118 ? -23.641 2.938 -4.07 1 98 118 GLU B O 1
ATOM 2726 N N . LYS B 1 119 ? -23.141 4.941 -3.205 1 98.38 119 LYS B N 1
ATOM 2727 C CA . LYS B 1 119 ? -22.047 5.137 -4.148 1 98.38 119 LYS B CA 1
ATOM 2728 C C . LYS B 1 119 ? -20.891 4.188 -3.85 1 98.38 119 LYS B C 1
ATOM 2730 O O . LYS B 1 119 ? -20.438 4.098 -2.709 1 98.38 119 LYS B O 1
ATOM 2735 N N . ASN B 1 120 ? -20.375 3.527 -4.852 1 98.62 120 ASN B N 1
ATOM 2736 C CA . ASN B 1 120 ? -19.297 2.555 -4.688 1 98.62 120 ASN B CA 1
ATOM 2737 C C . ASN B 1 120 ? -18.047 3.191 -4.082 1 98.62 120 ASN B C 1
ATOM 2739 O O . ASN B 1 120 ? -17.375 2.576 -3.254 1 98.62 120 ASN B O 1
ATOM 2743 N N . SER B 1 121 ? -17.766 4.379 -4.508 1 98.44 121 SER B N 1
ATOM 2744 C CA . SER B 1 121 ? -16.562 5.047 -4.016 1 98.44 121 SER B CA 1
ATOM 2745 C C . SER B 1 121 ? -16.641 5.289 -2.512 1 98.44 121 SER B C 1
ATOM 2747 O O . SER B 1 121 ? -15.672 5.051 -1.787 1 98.44 121 SER B O 1
ATOM 2749 N N . ILE B 1 122 ? -17.797 5.719 -1.984 1 98.75 122 ILE B N 1
ATOM 2750 C CA . ILE B 1 122 ? -17.969 5.992 -0.561 1 98.75 122 ILE B CA 1
ATOM 2751 C C . ILE B 1 122 ? -18 4.676 0.216 1 98.75 122 ILE B C 1
ATOM 2753 O O . ILE B 1 122 ? -17.344 4.555 1.258 1 98.75 122 ILE B O 1
ATOM 2757 N N . LEU B 1 123 ? -18.688 3.729 -0.346 1 98.88 123 LEU B N 1
ATOM 2758 C CA . LEU B 1 123 ? -18.797 2.424 0.299 1 98.88 123 LEU B CA 1
ATOM 2759 C C . LEU B 1 123 ? -17.422 1.772 0.438 1 98.88 123 LEU B C 1
ATOM 2761 O O . LEU B 1 123 ? -17.109 1.204 1.484 1 98.88 123 LEU B O 1
ATOM 2765 N N . CYS B 1 124 ? -16.609 1.84 -0.609 1 98.81 124 CYS B N 1
ATOM 2766 C CA . CYS B 1 124 ? -15.25 1.328 -0.574 1 98.81 124 CYS B CA 1
ATOM 2767 C C . CYS B 1 124 ? -14.43 2.02 0.512 1 98.81 124 CYS B C 1
ATOM 2769 O O . CYS B 1 124 ? -13.766 1.359 1.31 1 98.81 124 CYS B O 1
ATOM 2771 N N . ASP B 1 125 ? -14.555 3.344 0.583 1 98.75 125 ASP B N 1
ATOM 2772 C CA . ASP B 1 125 ? -13.82 4.129 1.568 1 98.75 125 ASP B CA 1
ATOM 2773 C C . ASP B 1 125 ? -14.211 3.736 2.99 1 98.75 125 ASP B C 1
ATOM 2775 O O . ASP B 1 125 ? -13.367 3.697 3.887 1 98.75 125 ASP B O 1
ATOM 2779 N N . ILE B 1 126 ? -15.445 3.498 3.152 1 98.75 126 ILE B N 1
ATOM 2780 C CA . ILE B 1 126 ? -15.969 3.174 4.477 1 98.75 126 ILE B CA 1
ATOM 2781 C C . ILE B 1 126 ? -15.398 1.837 4.941 1 98.75 126 ILE B C 1
ATOM 2783 O O . ILE B 1 126 ? -15.031 1.685 6.109 1 98.75 126 ILE B O 1
ATOM 2787 N N . VAL B 1 127 ? -15.297 0.854 4.07 1 98.94 127 VAL B N 1
ATOM 2788 C CA . VAL B 1 127 ? -14.703 -0.43 4.434 1 98.94 127 VAL B CA 1
ATOM 2789 C C . VAL B 1 127 ? -13.258 -0.228 4.875 1 98.94 127 VAL B C 1
ATOM 2791 O O . VAL B 1 127 ? -12.844 -0.718 5.93 1 98.94 127 VAL B O 1
ATOM 2794 N N . GLU B 1 128 ? -12.539 0.512 4.082 1 98.94 128 GLU B N 1
ATOM 2795 C CA . GLU B 1 128 ? -11.141 0.799 4.414 1 98.94 128 GLU B CA 1
ATOM 2796 C C . GLU B 1 128 ? -11.031 1.551 5.738 1 98.94 128 GLU B C 1
ATOM 2798 O O . GLU B 1 128 ? -10.156 1.258 6.555 1 98.94 128 GLU B O 1
ATOM 2803 N N . SER B 1 129 ? -11.906 2.498 5.922 1 98.94 129 SER B N 1
ATOM 2804 C CA . SER B 1 129 ? -11.914 3.307 7.137 1 98.94 129 SER B CA 1
ATOM 2805 C C . SER B 1 129 ? -12.172 2.449 8.375 1 98.94 129 SER B C 1
ATOM 2807 O O . SER B 1 129 ? -11.539 2.637 9.414 1 98.94 129 SER B O 1
ATOM 2809 N N . LEU B 1 130 ? -13.094 1.56 8.273 1 98.94 130 LEU B N 1
ATOM 2810 C CA . LEU B 1 130 ? -13.414 0.675 9.383 1 98.94 130 LEU B CA 1
ATOM 2811 C C . LEU B 1 130 ? -12.234 -0.246 9.703 1 98.94 130 LEU B C 1
ATOM 2813 O O . LEU B 1 130 ? -11.969 -0.543 10.867 1 98.94 130 LEU B O 1
ATOM 2817 N N . ILE B 1 131 ? -11.57 -0.684 8.68 1 98.94 131 ILE B N 1
ATOM 2818 C CA . ILE B 1 131 ? -10.344 -1.452 8.867 1 98.94 131 ILE B CA 1
ATOM 2819 C C . ILE B 1 131 ? -9.297 -0.591 9.57 1 98.94 131 ILE B C 1
ATOM 2821 O O . ILE B 1 131 ? -8.656 -1.033 10.531 1 98.94 131 ILE B O 1
ATOM 2825 N N . GLY B 1 132 ? -9.148 0.644 9.07 1 98.94 132 GLY B N 1
ATOM 2826 C CA . GLY B 1 132 ? -8.219 1.568 9.703 1 98.94 132 GLY B CA 1
ATOM 2827 C C . GLY B 1 132 ? -8.539 1.828 11.164 1 98.94 132 GLY B C 1
ATOM 2828 O O . GLY B 1 132 ? -7.637 1.873 12.008 1 98.94 132 GLY B O 1
ATOM 2829 N N . ALA B 1 133 ? -9.805 1.994 11.492 1 98.88 133 ALA B N 1
ATOM 2830 C CA . ALA B 1 133 ? -10.242 2.197 12.867 1 98.88 133 ALA B CA 1
ATOM 2831 C C . ALA B 1 133 ? -9.906 0.984 13.734 1 98.88 133 ALA B C 1
ATOM 2833 O O . ALA B 1 133 ? -9.453 1.131 14.867 1 98.88 133 ALA B O 1
ATOM 2834 N N . THR B 1 134 ? -10.156 -0.166 13.203 1 98.94 134 THR B N 1
ATOM 2835 C CA . THR B 1 134 ? -9.852 -1.396 13.93 1 98.94 134 THR B CA 1
ATOM 2836 C C . THR B 1 134 ? -8.359 -1.506 14.219 1 98.94 134 THR B C 1
ATOM 2838 O O . THR B 1 134 ? -7.961 -1.836 15.336 1 98.94 134 THR B O 1
ATOM 2841 N N . PHE B 1 135 ? -7.602 -1.25 13.234 1 98.94 135 PHE B N 1
ATOM 2842 C CA . PHE B 1 135 ? -6.148 -1.279 13.383 1 98.94 135 PHE B CA 1
ATOM 2843 C C . PHE B 1 135 ? -5.691 -0.29 14.445 1 98.94 135 PHE B C 1
ATOM 2845 O O . PHE B 1 135 ? -4.844 -0.614 15.281 1 98.94 135 PHE B O 1
ATOM 2852 N N . LEU B 1 136 ? -6.25 0.872 14.344 1 98.62 136 LEU B N 1
ATOM 2853 C CA . LEU B 1 136 ? -5.863 1.944 15.258 1 98.62 136 LEU B CA 1
ATOM 2854 C C . LEU B 1 136 ? -6.168 1.565 16.703 1 98.62 136 LEU B C 1
ATOM 2856 O O . LEU B 1 136 ? -5.344 1.782 17.594 1 98.62 136 LEU B O 1
ATOM 2860 N N . GLU B 1 137 ? -7.277 1.013 16.906 1 98.44 137 GLU B N 1
ATOM 2861 C CA . GLU B 1 137 ? -7.73 0.751 18.266 1 98.44 137 GLU B CA 1
ATOM 2862 C C . GLU B 1 137 ? -7.188 -0.578 18.781 1 98.44 137 GLU B C 1
ATOM 2864 O O . GLU B 1 137 ? -6.855 -0.702 19.969 1 98.44 137 GLU B O 1
ATOM 2869 N N . HIS B 1 138 ? -7.016 -1.57 17.875 1 98.56 138 HIS B N 1
ATOM 2870 C CA . HIS B 1 138 ? -6.773 -2.918 18.375 1 98.56 138 HIS B CA 1
ATOM 2871 C C . HIS B 1 138 ? -5.492 -3.5 17.781 1 98.56 138 HIS B C 1
ATOM 2873 O O . HIS B 1 138 ? -5.07 -4.594 18.172 1 98.56 138 HIS B O 1
ATOM 2879 N N . GLY B 1 139 ? -4.934 -2.879 16.859 1 98 139 GLY B N 1
ATOM 2880 C CA . GLY B 1 139 ? -3.666 -3.334 16.297 1 98 139 GLY B CA 1
ATOM 2881 C C . GLY B 1 139 ? -3.83 -4.242 15.094 1 98 139 GLY B C 1
ATOM 2882 O O . GLY B 1 139 ? -4.949 -4.48 14.641 1 98 139 GLY B O 1
ATOM 2883 N N . ILE B 1 140 ? -2.719 -4.777 14.609 1 98.5 140 ILE B N 1
ATOM 2884 C CA . ILE B 1 140 ? -2.65 -5.453 13.312 1 98.5 140 ILE B CA 1
ATOM 2885 C C . ILE B 1 140 ? -3.305 -6.828 13.422 1 98.5 140 ILE B C 1
ATOM 2887 O O . ILE B 1 140 ? -3.928 -7.301 12.461 1 98.5 140 ILE B O 1
ATOM 2891 N N . ASP B 1 141 ? -3.158 -7.492 14.461 1 98.31 141 ASP B N 1
ATOM 2892 C CA . ASP B 1 141 ? -3.701 -8.844 14.594 1 98.31 141 ASP B CA 1
ATOM 2893 C C . ASP B 1 141 ? -5.227 -8.828 14.516 1 98.31 141 ASP B C 1
ATOM 2895 O O . ASP B 1 141 ? -5.828 -9.664 13.836 1 98.31 141 ASP B O 1
ATOM 2899 N N . GLU B 1 142 ? -5.836 -7.875 15.195 1 98.69 142 GLU B N 1
ATOM 2900 C CA . GLU B 1 142 ? -7.289 -7.758 15.117 1 98.69 142 GLU B CA 1
ATOM 2901 C C . GLU B 1 142 ? -7.738 -7.316 13.727 1 98.69 142 GLU B C 1
ATOM 2903 O O . GLU B 1 142 ? -8.75 -7.801 13.211 1 98.69 142 GLU B O 1
ATOM 2908 N N . ALA B 1 143 ? -7.008 -6.41 13.141 1 98.81 143 ALA B N 1
ATOM 2909 C CA . ALA B 1 143 ? -7.324 -5.965 11.789 1 98.81 143 ALA B CA 1
ATOM 2910 C C . ALA B 1 143 ? -7.266 -7.129 10.797 1 98.81 143 ALA B C 1
ATOM 2912 O O . ALA B 1 143 ? -8.094 -7.223 9.891 1 98.81 143 ALA B O 1
ATOM 2913 N N . ARG B 1 144 ? -6.277 -8.023 10.977 1 98.75 144 ARG B N 1
ATOM 2914 C CA . ARG B 1 144 ? -6.172 -9.227 10.148 1 98.75 144 ARG B CA 1
ATOM 2915 C C . ARG B 1 144 ? -7.453 -10.047 10.219 1 98.75 144 ARG B C 1
ATOM 2917 O O . ARG B 1 144 ? -7.969 -10.492 9.188 1 98.75 144 ARG B O 1
ATOM 2924 N N . LYS B 1 145 ? -7.934 -10.25 11.391 1 98.75 145 LYS B N 1
ATOM 2925 C CA . LYS B 1 145 ? -9.148 -11.031 11.578 1 98.75 145 LYS B CA 1
ATOM 2926 C C . LYS B 1 145 ? -10.328 -10.391 10.852 1 98.75 145 LYS B C 1
ATOM 2928 O O . LYS B 1 145 ? -11.094 -11.078 10.172 1 98.75 145 LYS B O 1
ATOM 2933 N N . VAL B 1 146 ? -10.492 -9.102 11.008 1 98.88 146 VAL B N 1
ATOM 2934 C CA . VAL B 1 146 ? -11.586 -8.367 10.375 1 98.88 146 VAL B CA 1
ATOM 2935 C C . VAL B 1 146 ? -11.469 -8.484 8.859 1 98.88 146 VAL B C 1
ATOM 2937 O O . VAL B 1 146 ? -12.461 -8.75 8.172 1 98.88 146 VAL B O 1
ATOM 2940 N N . ILE B 1 147 ? -10.258 -8.281 8.328 1 98.88 147 ILE B N 1
ATOM 2941 C CA . ILE B 1 147 ? -10.039 -8.305 6.883 1 98.88 147 ILE B CA 1
ATOM 2942 C C . ILE B 1 147 ? -10.352 -9.695 6.34 1 98.88 147 ILE B C 1
ATOM 2944 O O . ILE B 1 147 ? -11.055 -9.836 5.332 1 98.88 147 ILE B O 1
ATOM 2948 N N . HIS B 1 148 ? -9.875 -10.703 7.02 1 98.62 148 HIS B N 1
ATOM 2949 C CA . HIS B 1 148 ? -10.141 -12.055 6.539 1 98.62 148 HIS B CA 1
ATOM 2950 C C . HIS B 1 148 ? -11.625 -12.383 6.602 1 98.62 148 HIS B C 1
ATOM 2952 O O . HIS B 1 148 ? -12.148 -13.086 5.73 1 98.62 148 HIS B O 1
ATOM 2958 N N . ARG B 1 149 ? -12.297 -11.914 7.594 1 98.25 149 ARG B N 1
ATOM 2959 C CA . ARG B 1 149 ? -13.742 -12.078 7.68 1 98.25 149 ARG B CA 1
ATOM 2960 C C . ARG B 1 149 ? -14.438 -11.438 6.48 1 98.25 149 ARG B C 1
ATOM 2962 O O . ARG B 1 149 ? -15.438 -11.961 5.98 1 98.25 149 ARG B O 1
ATOM 2969 N N . LEU B 1 150 ? -13.906 -10.398 5.984 1 98.62 150 LEU B N 1
ATOM 2970 C CA . LEU B 1 150 ? -14.555 -9.609 4.941 1 98.62 150 LEU B CA 1
ATOM 2971 C C . LEU B 1 150 ? -14.164 -10.117 3.557 1 98.62 150 LEU B C 1
ATOM 2973 O O . LEU B 1 150 ? -15.008 -10.219 2.666 1 98.62 150 LEU B O 1
ATOM 2977 N N . ILE B 1 151 ? -12.852 -10.523 3.305 1 97.81 151 ILE B N 1
ATOM 2978 C CA . ILE B 1 151 ? -12.453 -10.57 1.902 1 97.81 151 ILE B CA 1
ATOM 2979 C C . ILE B 1 151 ? -12.023 -11.984 1.535 1 97.81 151 ILE B C 1
ATOM 2981 O O . ILE B 1 151 ? -11.648 -12.25 0.391 1 97.81 151 ILE B O 1
ATOM 2985 N N . ASP B 1 152 ? -12.055 -12.953 2.455 1 96.12 152 ASP B N 1
ATOM 2986 C CA . ASP B 1 152 ? -11.562 -14.289 2.141 1 96.12 152 ASP B CA 1
ATOM 2987 C C . ASP B 1 152 ? -12.328 -14.898 0.969 1 96.12 152 ASP B C 1
ATOM 2989 O O . ASP B 1 152 ? -11.742 -15.562 0.112 1 96.12 152 ASP B O 1
ATOM 2993 N N . ASP B 1 153 ? -13.609 -14.719 1 1 93.88 153 ASP B N 1
ATOM 2994 C CA . ASP B 1 153 ? -14.406 -15.234 -0.111 1 93.88 153 ASP B CA 1
ATOM 2995 C C . ASP B 1 153 ? -13.984 -14.594 -1.432 1 93.88 153 ASP B C 1
ATOM 2997 O O . ASP B 1 153 ? -13.914 -15.273 -2.459 1 93.88 153 ASP B O 1
ATOM 3001 N N . THR B 1 154 ? -13.766 -13.312 -1.396 1 94.38 154 THR B N 1
ATOM 3002 C CA . THR B 1 154 ? -13.328 -12.602 -2.592 1 94.38 154 THR B CA 1
ATOM 3003 C C . THR B 1 154 ? -11.953 -13.102 -3.045 1 94.38 154 THR B C 1
ATOM 3005 O O . THR B 1 154 ? -11.719 -13.281 -4.242 1 94.38 154 THR B O 1
ATOM 3008 N N . LEU B 1 155 ? -11.055 -13.328 -2.137 1 92.44 155 LEU B N 1
ATOM 3009 C CA . LEU B 1 155 ? -9.719 -13.844 -2.447 1 92.44 155 LEU B CA 1
ATOM 3010 C C . LEU B 1 155 ? -9.812 -15.219 -3.096 1 92.44 155 LEU B C 1
ATOM 3012 O O . LEU B 1 155 ? -9.078 -15.508 -4.043 1 92.44 155 LEU B O 1
ATOM 3016 N N . ALA B 1 156 ? -10.695 -16.016 -2.607 1 85.38 156 ALA B N 1
ATOM 3017 C CA . ALA B 1 156 ? -10.891 -17.344 -3.172 1 85.38 156 ALA B CA 1
ATOM 3018 C C . ALA B 1 156 ? -11.461 -17.266 -4.586 1 85.38 156 ALA B C 1
ATOM 3020 O O . ALA B 1 156 ? -11.07 -18.047 -5.461 1 85.38 156 ALA B O 1
ATOM 3021 N N . GLU B 1 157 ? -12.305 -16.344 -4.754 1 84.06 157 GLU B N 1
ATOM 3022 C CA . GLU B 1 157 ? -12.953 -16.172 -6.051 1 84.06 157 GLU B CA 1
ATOM 3023 C C . GLU B 1 157 ? -11.969 -15.68 -7.105 1 84.06 157 GLU B C 1
ATOM 3025 O O . GLU B 1 157 ? -12.008 -16.125 -8.25 1 84.06 157 GLU B O 1
ATOM 3030 N N . VAL B 1 158 ? -11.18 -14.75 -6.738 1 84.5 158 VAL B N 1
ATOM 3031 C CA . VAL B 1 158 ? -10.266 -14.156 -7.715 1 84.5 158 VAL B CA 1
ATOM 3032 C C . VAL B 1 158 ? -9.211 -15.188 -8.125 1 84.5 158 VAL B C 1
ATOM 3034 O O . VAL B 1 158 ? -8.641 -15.094 -9.211 1 84.5 158 VAL B O 1
ATOM 3037 N N . ALA B 1 159 ? -8.961 -16.062 -7.301 1 69.69 159 ALA B N 1
ATOM 3038 C CA . ALA B 1 159 ? -7.996 -17.125 -7.598 1 69.69 159 ALA B CA 1
ATOM 3039 C C . ALA B 1 159 ? -8.539 -18.078 -8.656 1 69.69 159 ALA B C 1
ATOM 3041 O O . ALA B 1 159 ? -7.773 -18.75 -9.352 1 69.69 159 ALA B O 1
ATOM 3042 N N . THR B 1 160 ? -9.867 -18.125 -8.688 1 65.88 160 THR B N 1
ATOM 3043 C CA . THR B 1 160 ? -10.492 -19.109 -9.555 1 65.88 160 THR B CA 1
ATOM 3044 C C . THR B 1 160 ? -11.031 -18.453 -10.82 1 65.88 160 THR B C 1
ATOM 3046 O O . THR B 1 160 ? -11.375 -19.156 -11.789 1 65.88 160 THR B O 1
ATOM 3049 N N . GLU B 1 161 ? -11.289 -17.125 -10.781 1 62 161 GLU B N 1
ATOM 3050 C CA . GLU B 1 161 ? -11.945 -16.453 -11.898 1 62 161 GLU B CA 1
ATOM 3051 C C . GLU B 1 161 ? -11.039 -16.391 -13.117 1 62 161 GLU B C 1
ATOM 3053 O O . GLU B 1 161 ? -9.883 -15.984 -13.023 1 62 161 GLU B O 1
ATOM 3058 N N . GLY B 1 162 ? -10.859 -17.375 -13.891 1 51.84 162 GLY B N 1
ATOM 3059 C CA . GLY B 1 162 ? -10.156 -17.484 -15.156 1 51.84 162 GLY B CA 1
ATOM 3060 C C . GLY B 1 162 ? -9.805 -16.156 -15.773 1 51.84 162 GLY B C 1
ATOM 3061 O O . GLY B 1 162 ? -8.641 -15.875 -16.047 1 51.84 162 GLY B O 1
ATOM 3062 N N . PRO B 1 163 ? -10.883 -15.383 -16.109 1 49.62 163 PRO B N 1
ATOM 3063 C CA . PRO B 1 163 ? -10.648 -14.148 -16.875 1 49.62 163 PRO B CA 1
ATOM 3064 C C . PRO B 1 163 ? -9.898 -13.094 -16.062 1 49.62 163 PRO B C 1
ATOM 3066 O O . PRO B 1 163 ? -9.359 -12.141 -16.641 1 49.62 163 PRO B O 1
ATOM 3069 N N . ALA B 1 164 ? -10.109 -12.992 -14.805 1 49.59 164 ALA B N 1
ATOM 3070 C CA . ALA B 1 164 ? -9.516 -11.883 -14.07 1 49.59 164 ALA B CA 1
ATOM 3071 C C . ALA B 1 164 ? -7.992 -11.914 -14.172 1 49.59 164 ALA B C 1
ATOM 3073 O O . ALA B 1 164 ? -7.34 -10.867 -14.133 1 49.59 164 ALA B O 1
ATOM 3074 N N . LEU B 1 165 ? -7.516 -13.008 -14.32 1 59.69 165 LEU B N 1
ATOM 3075 C CA . LEU B 1 165 ? -6.117 -13.25 -14.656 1 59.69 165 LEU B CA 1
ATOM 3076 C C . LEU B 1 165 ? -5.965 -13.562 -16.141 1 59.69 165 LEU B C 1
ATOM 3078 O O . LEU B 1 165 ? -6.961 -13.727 -16.859 1 59.69 165 LEU B O 1
ATOM 3082 N N . ASP B 1 166 ? -4.836 -13.359 -16.734 1 68.38 166 ASP B N 1
ATOM 3083 C CA . ASP B 1 166 ? -4.672 -13.953 -18.047 1 68.38 166 ASP B CA 1
ATOM 3084 C C . ASP B 1 166 ? -4.863 -15.469 -18 1 68.38 166 ASP B C 1
ATOM 3086 O O . ASP B 1 166 ? -4.762 -16.078 -16.922 1 68.38 166 ASP B O 1
ATOM 3090 N N . TRP B 1 167 ? -5.566 -16.016 -19.078 1 75.12 167 TRP B N 1
ATOM 3091 C CA . TRP B 1 167 ? -5.98 -17.406 -19.188 1 75.12 167 TRP B CA 1
ATOM 3092 C C . TRP B 1 167 ? -4.852 -18.344 -18.766 1 75.12 167 TRP B C 1
ATOM 3094 O O . TRP B 1 167 ? -5.094 -19.391 -18.156 1 75.12 167 TRP B O 1
ATOM 3104 N N . LYS B 1 168 ? -3.705 -17.828 -18.969 1 79.25 168 LYS B N 1
ATOM 3105 C CA . LYS B 1 168 ? -2.59 -18.703 -18.625 1 79.25 168 LYS B CA 1
ATOM 3106 C C . LYS B 1 168 ? -2.414 -18.797 -17.109 1 79.25 168 LYS B C 1
ATOM 3108 O O . LYS B 1 168 ? -2.281 -19.891 -16.547 1 79.25 168 LYS B O 1
ATOM 3113 N N . THR B 1 169 ? -2.549 -17.688 -16.547 1 75.19 169 THR B N 1
ATOM 3114 C CA . THR B 1 169 ? -2.432 -17.641 -15.094 1 75.19 169 THR B CA 1
ATOM 3115 C C . THR B 1 169 ? -3.6 -18.375 -14.43 1 75.19 169 THR B C 1
ATOM 3117 O O . THR B 1 169 ? -3.404 -19.125 -13.477 1 75.19 169 THR B O 1
ATOM 3120 N N . SER B 1 170 ? -4.734 -18.156 -14.977 1 76.94 170 SER B N 1
ATOM 3121 C CA . SER B 1 170 ? -5.941 -18.766 -14.438 1 76.94 170 SER B CA 1
ATOM 3122 C C . SER B 1 170 ? -5.867 -20.297 -14.516 1 76.94 170 SER B C 1
ATOM 3124 O O . SER B 1 170 ? -6.27 -20.984 -13.586 1 76.94 170 SER B O 1
ATOM 3126 N N . LEU B 1 171 ? -5.406 -20.734 -15.57 1 81.69 171 LEU B N 1
ATOM 3127 C CA . LEU B 1 171 ? -5.277 -22.172 -15.734 1 81.69 171 LEU B CA 1
ATOM 3128 C C . LEU B 1 171 ? -4.285 -22.75 -14.727 1 81.69 171 LEU B C 1
ATOM 3130 O O . LEU B 1 171 ? -4.539 -23.812 -14.133 1 81.69 171 LEU B O 1
ATOM 3134 N N . THR B 1 172 ? -3.236 -22.062 -14.508 1 79.5 172 THR B N 1
ATOM 3135 C CA . THR B 1 172 ? -2.213 -22.484 -13.562 1 79.5 172 THR B CA 1
ATOM 3136 C C . THR B 1 172 ? -2.781 -22.547 -12.148 1 79.5 172 THR B C 1
ATOM 3138 O O . THR B 1 172 ? -2.572 -23.531 -11.43 1 79.5 172 THR B O 1
ATOM 3141 N N . VAL B 1 173 ? -3.508 -21.547 -11.836 1 74.75 173 VAL B N 1
ATOM 3142 C CA . VAL B 1 173 ? -4.109 -21.453 -10.508 1 74.75 173 VAL B CA 1
ATOM 3143 C C . VAL B 1 173 ? -5.109 -22.594 -10.32 1 74.75 173 VAL B C 1
ATOM 3145 O O . VAL B 1 173 ? -5.102 -23.266 -9.281 1 74.75 173 VAL B O 1
ATOM 3148 N N . LYS B 1 174 ? -5.859 -22.734 -11.281 1 78.62 174 LYS B N 1
ATOM 3149 C CA . LYS B 1 174 ? -6.867 -23.797 -11.211 1 78.62 174 LYS B CA 1
ATOM 3150 C C . LYS B 1 174 ? -6.219 -25.172 -11.117 1 78.62 174 LYS B C 1
ATOM 3152 O O . LYS B 1 174 ? -6.645 -26.016 -10.328 1 78.62 174 LYS B O 1
ATOM 3157 N N . ALA B 1 175 ? -5.258 -25.406 -11.906 1 81.44 175 ALA B N 1
ATOM 3158 C CA . ALA B 1 175 ? -4.543 -26.672 -11.883 1 81.44 175 ALA B CA 1
ATOM 3159 C C . ALA B 1 175 ? -3.945 -26.953 -10.508 1 81.44 175 ALA B C 1
ATOM 3161 O O . ALA B 1 175 ? -4.094 -28.047 -9.969 1 81.44 175 ALA B O 1
ATOM 3162 N N . HIS B 1 176 ? -3.395 -25.922 -9.961 1 78 176 HIS B N 1
ATOM 3163 C CA . HIS B 1 176 ? -2.812 -26.047 -8.625 1 78 176 HIS B CA 1
ATOM 3164 C C . HIS B 1 176 ? -3.885 -26.328 -7.578 1 78 176 HIS B C 1
ATOM 3166 O O . HIS B 1 176 ? -3.688 -27.188 -6.703 1 78 176 HIS B O 1
ATOM 3172 N N . GLY B 1 177 ? -4.914 -25.594 -7.727 1 74.31 177 GLY B N 1
ATOM 3173 C CA . GLY B 1 177 ? -6.027 -25.797 -6.812 1 74.31 177 GLY B CA 1
ATOM 3174 C C . GLY B 1 177 ? -6.594 -27.203 -6.863 1 74.31 177 GLY B C 1
ATOM 3175 O O . GLY B 1 177 ? -7.109 -27.703 -5.859 1 74.31 177 GLY B O 1
ATOM 3176 N N . LEU B 1 178 ? -6.406 -27.797 -7.949 1 80.12 178 LEU B N 1
ATOM 3177 C CA . LEU B 1 178 ? -6.926 -29.156 -8.148 1 80.12 178 LEU B CA 1
ATOM 3178 C C . LEU B 1 178 ? -5.852 -30.188 -7.879 1 80.12 178 LEU B C 1
ATOM 3180 O O . LEU B 1 178 ? -6.074 -31.391 -8.086 1 80.12 178 LEU B O 1
ATOM 3184 N N . GLY B 1 179 ? -4.734 -29.641 -7.496 1 80.69 179 GLY B N 1
ATOM 3185 C CA . GLY B 1 179 ? -3.627 -30.531 -7.191 1 80.69 179 GLY B CA 1
ATOM 3186 C C . GLY B 1 179 ? -3.006 -31.156 -8.422 1 80.69 179 GLY B C 1
ATOM 3187 O O . GLY B 1 179 ? -2.461 -32.25 -8.359 1 80.69 179 GLY B O 1
ATOM 3188 N N . LYS B 1 180 ? -3.236 -30.578 -9.461 1 85.5 180 LYS B N 1
ATOM 3189 C CA . LYS B 1 180 ? -2.711 -31.094 -10.727 1 85.5 180 LYS B CA 1
ATOM 3190 C C . LYS B 1 180 ? -1.369 -30.453 -11.062 1 85.5 180 LYS B C 1
ATOM 3192 O O . LYS B 1 180 ? -0.969 -29.469 -10.43 1 85.5 180 LYS B O 1
ATOM 3197 N N . GLU B 1 181 ? -0.731 -31.094 -12.008 1 86.56 181 GLU B N 1
ATOM 3198 C CA . GLU B 1 181 ? 0.562 -30.562 -12.445 1 86.56 181 GLU B CA 1
ATOM 3199 C C . GLU B 1 181 ? 0.402 -29.234 -13.18 1 86.56 181 GLU B C 1
ATOM 3201 O O . GLU B 1 181 ? -0.698 -28.891 -13.609 1 86.56 181 GLU B O 1
ATOM 3206 N N . GLU B 1 182 ? 1.532 -28.594 -13.391 1 88.31 182 GLU B N 1
ATOM 3207 C CA . GLU B 1 182 ? 1.554 -27.281 -14.055 1 88.31 182 GLU B CA 1
ATOM 3208 C C . GLU B 1 182 ? 1.227 -27.422 -15.539 1 88.31 182 GLU B C 1
ATOM 3210 O O . GLU B 1 182 ? 1.658 -28.375 -16.188 1 88.31 182 GLU B O 1
ATOM 3215 N N . PRO B 1 183 ? 0.482 -26.469 -16.047 1 91.12 183 PRO B N 1
ATOM 3216 C CA . PRO B 1 183 ? 0.183 -26.5 -17.484 1 91.12 183 PRO B CA 1
ATOM 3217 C C . PRO B 1 183 ? 1.434 -26.359 -18.344 1 91.12 183 PRO B C 1
ATOM 3219 O O . PRO B 1 183 ? 2.332 -25.578 -18.016 1 91.12 183 PRO B O 1
ATOM 3222 N N . VAL B 1 184 ? 1.521 -27.156 -19.328 1 93.38 184 VAL B N 1
ATOM 3223 C CA . VAL B 1 184 ? 2.598 -27.109 -20.312 1 93.38 184 VAL B CA 1
ATOM 3224 C C . VAL B 1 184 ? 2.023 -26.844 -21.703 1 93.38 184 VAL B C 1
ATOM 3226 O O . VAL B 1 184 ? 1.075 -27.516 -22.125 1 93.38 184 VAL B O 1
ATOM 3229 N N . TYR B 1 185 ? 2.639 -25.812 -22.422 1 93.94 185 TYR B N 1
ATOM 3230 C CA . TYR B 1 185 ? 2.143 -25.422 -23.734 1 93.94 185 TYR B CA 1
ATOM 3231 C C . TYR B 1 185 ? 3.029 -25.984 -24.844 1 93.94 185 TYR B C 1
ATOM 3233 O O . TYR B 1 185 ? 4.246 -25.781 -24.828 1 93.94 185 TYR B O 1
ATOM 3241 N N . HIS B 1 186 ? 2.465 -26.672 -25.703 1 93.88 186 HIS B N 1
ATOM 3242 C CA . HIS B 1 186 ? 3.111 -27.219 -26.891 1 93.88 186 HIS B CA 1
ATOM 3243 C C . HIS B 1 186 ? 2.744 -26.422 -28.125 1 93.88 186 HIS B C 1
ATOM 3245 O O . HIS B 1 186 ? 1.573 -26.359 -28.516 1 93.88 186 HIS B O 1
ATOM 3251 N N . MET B 1 187 ? 3.787 -25.906 -28.734 1 94.38 187 MET B N 1
ATOM 3252 C CA . MET B 1 187 ? 3.525 -24.969 -29.828 1 94.38 187 MET B CA 1
ATOM 3253 C C . MET B 1 187 ? 3.795 -25.625 -31.172 1 94.38 187 MET B C 1
ATOM 3255 O O . MET B 1 187 ? 4.723 -26.422 -31.312 1 94.38 187 MET B O 1
ATOM 3259 N N . GLU B 1 188 ? 2.93 -25.297 -32.062 1 93.81 188 GLU B N 1
ATOM 3260 C CA . GLU B 1 188 ? 3.107 -25.641 -33.469 1 93.81 188 GLU B CA 1
ATOM 3261 C C . GLU B 1 188 ? 2.775 -24.453 -34.375 1 93.81 188 GLU B C 1
ATOM 3263 O O . GLU B 1 188 ? 1.891 -23.656 -34.062 1 93.81 188 GLU B O 1
ATOM 3268 N N . VAL B 1 189 ? 3.596 -24.297 -35.406 1 93.38 189 VAL B N 1
ATOM 3269 C CA . VAL B 1 189 ? 3.352 -23.203 -36.344 1 93.38 189 VAL B CA 1
ATOM 3270 C C . VAL B 1 189 ? 3.08 -23.781 -37.75 1 93.38 189 VAL B C 1
ATOM 3272 O O . VAL B 1 189 ? 3.732 -24.75 -38.156 1 93.38 189 VAL B O 1
ATOM 3275 N N . SER B 1 190 ? 2.051 -23.281 -38.344 1 91.81 190 SER B N 1
ATOM 3276 C CA . SER B 1 190 ? 1.713 -23.656 -39.688 1 91.81 190 SER B CA 1
ATOM 3277 C C . SER B 1 190 ? 1.367 -22.438 -40.531 1 91.81 190 SER B C 1
ATOM 3279 O O . SER B 1 190 ? 1.329 -21.312 -40.031 1 91.81 190 SER B O 1
ATOM 3281 N N . GLY B 1 191 ? 1.288 -22.609 -41.938 1 87.94 191 GLY B N 1
ATOM 3282 C CA . GLY B 1 191 ? 0.958 -21.516 -42.875 1 87.94 191 GLY B CA 1
ATOM 3283 C C . GLY B 1 191 ? 2.18 -20.859 -43.469 1 87.94 191 GLY B C 1
ATOM 3284 O O . GLY B 1 191 ? 3.307 -21.109 -43.031 1 87.94 191 GLY B O 1
ATOM 3285 N N . PRO B 1 192 ? 1.879 -20.172 -44.5 1 87.94 192 PRO B N 1
ATOM 3286 C CA . PRO B 1 192 ? 2.996 -19.453 -45.125 1 87.94 192 PRO B CA 1
ATOM 3287 C C . PRO B 1 192 ? 3.566 -18.359 -44.219 1 87.94 192 PRO B C 1
ATOM 3289 O O . PRO B 1 192 ? 2.941 -18 -43.219 1 87.94 192 PRO B O 1
ATOM 3292 N N . GLU B 1 193 ? 4.797 -17.938 -44.5 1 84.94 193 GLU B N 1
ATOM 3293 C CA . GLU B 1 193 ? 5.527 -16.984 -43.656 1 84.94 193 GLU B CA 1
ATOM 3294 C C . GLU B 1 193 ? 4.691 -15.734 -43.406 1 84.94 193 GLU B C 1
ATOM 3296 O O . GLU B 1 193 ? 4.766 -15.156 -42.312 1 84.94 193 GLU B O 1
ATOM 3301 N N . TYR B 1 194 ? 3.848 -15.242 -44.438 1 84.38 194 TYR B N 1
ATOM 3302 C CA . TYR B 1 194 ? 3.105 -13.992 -44.312 1 84.38 194 TYR B CA 1
ATOM 3303 C C . TYR B 1 194 ? 1.767 -14.219 -43.625 1 84.38 194 TYR B C 1
ATOM 3305 O O . TYR B 1 194 ? 1.052 -13.258 -43.312 1 84.38 194 TYR B O 1
ATOM 3313 N N . ALA B 1 195 ? 1.449 -15.469 -43.375 1 89.06 195 ALA B N 1
ATOM 3314 C CA . ALA B 1 195 ? 0.17 -15.797 -42.75 1 89.06 195 ALA B CA 1
ATOM 3315 C C . ALA B 1 195 ? 0.304 -17.016 -41.844 1 89.06 195 ALA B C 1
ATOM 3317 O O . ALA B 1 195 ? -0.406 -18 -42 1 89.06 195 ALA B O 1
ATOM 3318 N N . GLN B 1 196 ? 1.269 -16.875 -40.906 1 90.75 196 GLN B N 1
ATOM 3319 C CA . GLN B 1 196 ? 1.524 -17.984 -39.969 1 90.75 196 GLN B CA 1
ATOM 3320 C C . GLN B 1 196 ? 0.377 -18.156 -39 1 90.75 196 GLN B C 1
ATOM 3322 O O . GLN B 1 196 ? -0.206 -17.172 -38.531 1 90.75 196 GLN B O 1
ATOM 3327 N N . ILE B 1 197 ? -0.025 -19.359 -38.844 1 92.81 197 ILE B N 1
ATOM 3328 C CA . ILE B 1 197 ? -1.004 -19.719 -37.844 1 92.81 197 ILE B CA 1
ATOM 3329 C C . ILE B 1 197 ? -0.318 -20.484 -36.719 1 92.81 197 ILE B C 1
ATOM 3331 O O . ILE B 1 197 ? 0.294 -21.531 -36.969 1 92.81 197 ILE B O 1
ATOM 3335 N N . PHE B 1 198 ? -0.396 -19.938 -35.562 1 94.19 198 PHE B N 1
ATOM 3336 C CA . PHE B 1 198 ? 0.167 -20.594 -34.375 1 94.19 198 PHE B CA 1
ATOM 3337 C C . PHE B 1 198 ? -0.882 -21.453 -33.688 1 94.19 198 PHE B C 1
ATOM 3339 O O . PHE B 1 198 ? -2.021 -21.016 -33.5 1 94.19 198 PHE B O 1
ATOM 3346 N N . THR B 1 199 ? -0.506 -22.656 -33.375 1 95.81 199 THR B N 1
ATOM 3347 C CA . THR B 1 199 ? -1.363 -23.562 -32.625 1 95.81 199 THR B CA 1
ATOM 3348 C C . THR B 1 199 ? -0.704 -23.969 -31.312 1 95.81 199 THR B C 1
ATOM 3350 O O . THR B 1 199 ? 0.444 -24.406 -31.297 1 95.81 199 THR B O 1
ATOM 3353 N N . ALA B 1 200 ? -1.425 -23.766 -30.25 1 96.06 200 ALA B N 1
ATOM 3354 C CA . ALA B 1 200 ? -0.954 -24.156 -28.922 1 96.06 200 ALA B CA 1
ATOM 3355 C C . ALA B 1 200 ? -1.829 -25.266 -28.344 1 96.06 200 ALA B C 1
ATOM 3357 O O . ALA B 1 200 ? -3.057 -25.219 -28.453 1 96.06 200 ALA B O 1
ATOM 3358 N N . ARG B 1 201 ? -1.196 -26.266 -27.812 1 96.44 201 ARG B N 1
ATOM 3359 C CA . ARG B 1 201 ? -1.843 -27.297 -27 1 96.44 201 ARG B CA 1
ATOM 3360 C C . ARG B 1 201 ? -1.347 -27.25 -25.562 1 96.44 201 ARG B C 1
ATOM 3362 O O . ARG B 1 201 ? -0.142 -27.156 -25.312 1 96.44 201 ARG B O 1
ATOM 3369 N N . VAL B 1 202 ? -2.33 -27.25 -24.688 1 95.31 202 VAL B N 1
ATOM 3370 C CA . VAL B 1 202 ? -1.901 -27.172 -23.297 1 95.31 202 VAL B CA 1
ATOM 3371 C C . VAL B 1 202 ? -2.227 -28.484 -22.578 1 95.31 202 VAL B C 1
ATOM 3373 O O . VAL B 1 202 ? -3.316 -29.031 -22.75 1 95.31 202 VAL B O 1
ATOM 3376 N N . SER B 1 203 ? -1.259 -29.016 -21.875 1 94.81 203 SER B N 1
ATOM 3377 C CA . SER B 1 203 ? -1.413 -30.219 -21.062 1 94.81 203 SER B CA 1
ATOM 3378 C C . SER B 1 203 ? -1.124 -29.906 -19.594 1 94.81 203 SER B C 1
ATOM 3380 O O . SER B 1 203 ? -0.568 -28.859 -19.266 1 94.81 203 SER B O 1
ATOM 3382 N N . LEU B 1 204 ? -1.63 -30.75 -18.703 1 93.06 204 LEU B N 1
ATOM 3383 C CA . LEU B 1 204 ? -1.194 -30.703 -17.312 1 93.06 204 LEU B CA 1
ATOM 3384 C C . LEU B 1 204 ? 0.013 -31.609 -17.094 1 93.06 204 LEU B C 1
ATOM 3386 O O . LEU B 1 204 ? -0.133 -32.844 -16.984 1 93.06 204 LEU B O 1
ATOM 3390 N N . GLY B 1 205 ? 1.14 -31.047 -17.016 1 91.56 205 GLY B N 1
ATOM 3391 C CA . GLY B 1 205 ? 2.387 -31.797 -17.047 1 91.56 205 GLY B CA 1
ATOM 3392 C C . GLY B 1 205 ? 2.898 -32.062 -18.453 1 91.56 205 GLY B C 1
ATOM 3393 O O . GLY B 1 205 ? 2.146 -31.922 -19.422 1 91.56 205 GLY B O 1
ATOM 3394 N N . GLU B 1 206 ? 4.199 -32.375 -18.562 1 86.88 206 GLU B N 1
ATOM 3395 C CA . GLU B 1 206 ? 4.863 -32.562 -19.844 1 86.88 206 GLU B CA 1
ATOM 3396 C C . GLU B 1 206 ? 4.23 -33.719 -20.641 1 86.88 206 GLU B C 1
ATOM 3398 O O . GLU B 1 206 ? 4.082 -33.625 -21.859 1 86.88 206 GLU B O 1
ATOM 3403 N N . ASN B 1 207 ? 3.85 -34.688 -19.922 1 86.31 207 ASN B N 1
ATOM 3404 C CA . ASN B 1 207 ? 3.336 -35.875 -20.594 1 86.31 207 ASN B CA 1
ATOM 3405 C C . ASN B 1 207 ? 1.857 -36.094 -20.281 1 86.31 207 ASN B C 1
ATOM 3407 O O . ASN B 1 207 ? 1.353 -37.219 -20.391 1 86.31 207 ASN B O 1
ATOM 3411 N N . GLY B 1 208 ? 1.189 -35.062 -19.875 1 86.31 208 GLY B N 1
ATOM 3412 C CA . GLY B 1 208 ? -0.213 -35.188 -19.516 1 86.31 208 GLY B CA 1
ATOM 3413 C C . GLY B 1 208 ? -1.149 -35.062 -20.703 1 86.31 208 GLY B C 1
ATOM 3414 O O . GLY B 1 208 ? -0.706 -34.844 -21.828 1 86.31 208 GLY B O 1
ATOM 3415 N N . ASP B 1 209 ? -2.445 -35.25 -20.359 1 88.69 209 ASP B N 1
ATOM 3416 C CA . ASP B 1 209 ? -3.471 -35.125 -21.391 1 88.69 209 ASP B CA 1
ATOM 3417 C C . ASP B 1 209 ? -3.633 -33.656 -21.812 1 88.69 209 ASP B C 1
ATOM 3419 O O . ASP B 1 209 ? -3.486 -32.75 -21 1 88.69 209 ASP B O 1
ATOM 3423 N N . ILE B 1 210 ? -3.848 -33.531 -23.125 1 94.38 210 ILE B N 1
ATOM 3424 C CA . ILE B 1 210 ? -4.148 -32.188 -23.641 1 94.38 210 ILE B CA 1
ATOM 3425 C C . ILE B 1 210 ? -5.523 -31.75 -23.156 1 94.38 210 ILE B C 1
ATOM 3427 O O . ILE B 1 210 ? -6.527 -32.438 -23.391 1 94.38 210 ILE B O 1
ATOM 3431 N N . ILE B 1 211 ? -5.527 -30.625 -22.516 1 94 211 ILE B N 1
ATOM 3432 C CA . ILE B 1 211 ? -6.793 -30.203 -21.922 1 94 211 ILE B CA 1
ATOM 3433 C C . ILE B 1 211 ? -7.324 -28.984 -22.688 1 94 211 ILE B C 1
ATOM 3435 O O . ILE B 1 211 ? -8.43 -28.5 -22.406 1 94 211 ILE B O 1
ATOM 3439 N N . GLY B 1 212 ? -6.598 -28.422 -23.562 1 94.88 212 GLY B N 1
ATOM 3440 C CA . GLY B 1 212 ? -7.027 -27.281 -24.344 1 94.88 212 GLY B CA 1
ATOM 3441 C C . GLY B 1 212 ? -6.191 -27.062 -25.594 1 94.88 212 GLY B C 1
ATOM 3442 O O . GLY B 1 212 ? -4.996 -27.375 -25.609 1 94.88 212 GLY B O 1
ATOM 3443 N N . ILE B 1 213 ? -6.859 -26.609 -26.547 1 95.62 213 ILE B N 1
ATOM 3444 C CA . ILE B 1 213 ? -6.207 -26.25 -27.812 1 95.62 213 ILE B CA 1
ATOM 3445 C C . ILE B 1 213 ? -6.637 -24.844 -28.234 1 95.62 213 ILE B C 1
ATOM 3447 O O . ILE B 1 213 ? -7.805 -24.484 -28.078 1 95.62 213 ILE B O 1
ATOM 3451 N N . GLY B 1 214 ? -5.66 -24.062 -28.703 1 95.38 214 GLY B N 1
ATOM 3452 C CA . GLY B 1 214 ? -5.945 -22.719 -29.188 1 95.38 214 GLY B CA 1
ATOM 3453 C C . GLY B 1 214 ? -5.109 -22.328 -30.391 1 95.38 214 GLY B C 1
ATOM 3454 O O . GLY B 1 214 ? -3.99 -22.812 -30.562 1 95.38 214 GLY B O 1
ATOM 3455 N N . LYS B 1 215 ? -5.73 -21.547 -31.188 1 94 215 LYS B N 1
ATOM 3456 C CA . LYS B 1 215 ? -5.039 -21 -32.344 1 94 215 LYS B CA 1
ATOM 3457 C C . LYS B 1 215 ? -5.031 -19.484 -32.344 1 94 215 LYS B C 1
ATOM 3459 O O . LYS B 1 215 ? -5.863 -18.859 -31.672 1 94 215 LYS B O 1
ATOM 3464 N N . GLY B 1 216 ? -3.98 -18.906 -33 1 91.56 216 GLY B N 1
ATOM 3465 C CA . GLY B 1 216 ? -3.889 -17.453 -33.094 1 91.56 216 GLY B CA 1
ATOM 3466 C C . GLY B 1 216 ? -2.834 -16.969 -34.062 1 91.56 216 GLY B C 1
ATOM 3467 O O . GLY B 1 216 ? -2.059 -17.766 -34.594 1 91.56 216 GLY B O 1
ATOM 3468 N N . SER B 1 217 ? -2.848 -15.688 -34.281 1 89.62 217 SER B N 1
ATOM 3469 C CA . SER B 1 217 ? -1.909 -15.055 -35.219 1 89.62 217 SER B CA 1
ATOM 3470 C C . SER B 1 217 ? -0.553 -14.828 -34.562 1 89.62 217 SER B C 1
ATOM 3472 O O . SER B 1 217 ? 0.39 -14.375 -35.188 1 89.62 217 SER B O 1
ATOM 3474 N N . SER B 1 218 ? -0.422 -15.086 -33.312 1 86.88 218 SER B N 1
ATOM 3475 C CA . SER B 1 218 ? 0.831 -15.023 -32.562 1 86.88 218 SER B CA 1
ATOM 3476 C C . SER B 1 218 ? 0.906 -16.125 -31.5 1 86.88 218 SER B C 1
ATOM 3478 O O . SER B 1 218 ? -0.11 -16.734 -31.172 1 86.88 218 SER B O 1
ATOM 3480 N N . LYS B 1 219 ? 2.145 -16.391 -31.047 1 89 219 LYS B N 1
ATOM 3481 C CA . LYS B 1 219 ? 2.344 -17.375 -30 1 89 219 LYS B CA 1
ATOM 3482 C C . LYS B 1 219 ? 1.504 -17.047 -28.766 1 89 219 LYS B C 1
ATOM 3484 O O . LYS B 1 219 ? 0.833 -17.922 -28.219 1 89 219 LYS B O 1
ATOM 3489 N N . ARG B 1 220 ? 1.462 -15.797 -28.438 1 84.12 220 ARG B N 1
ATOM 3490 C CA . ARG B 1 220 ? 0.744 -15.344 -27.234 1 84.12 220 ARG B CA 1
ATOM 3491 C C . ARG B 1 220 ? -0.755 -15.594 -27.391 1 84.12 220 ARG B C 1
ATOM 3493 O O . ARG B 1 220 ? -1.386 -16.141 -26.484 1 84.12 220 ARG B O 1
ATOM 3500 N N . LYS B 1 221 ? -1.243 -15.211 -28.469 1 85.12 221 LYS B N 1
ATOM 3501 C CA . LYS B 1 221 ? -2.678 -15.359 -28.703 1 85.12 221 LYS B CA 1
ATOM 3502 C C . LYS B 1 221 ? -3.088 -16.828 -28.703 1 85.12 221 LYS B C 1
ATOM 3504 O O . LYS B 1 221 ? -4.129 -17.188 -28.156 1 85.12 221 LYS B O 1
ATOM 3509 N N . ALA B 1 222 ? -2.262 -17.672 -29.312 1 91.75 222 ALA B N 1
ATOM 3510 C CA . ALA B 1 222 ? -2.541 -19.109 -29.359 1 91.75 222 ALA B CA 1
ATOM 3511 C C . ALA B 1 222 ? -2.523 -19.719 -27.953 1 91.75 222 ALA B C 1
ATOM 3513 O O . ALA B 1 222 ? -3.41 -20.5 -27.609 1 91.75 222 ALA B O 1
ATOM 3514 N N . GLN B 1 223 ? -1.593 -19.344 -27.156 1 91.62 223 GLN B N 1
ATOM 3515 C CA . GLN B 1 223 ? -1.477 -19.891 -25.797 1 91.62 223 GLN B CA 1
ATOM 3516 C C . GLN B 1 223 ? -2.643 -19.438 -24.922 1 91.62 223 GLN B C 1
ATOM 3518 O O . GLN B 1 223 ? -3.158 -20.219 -24.125 1 91.62 223 GLN B O 1
ATOM 3523 N N . LEU B 1 224 ? -3.068 -18.203 -25.078 1 85.81 224 LEU B N 1
ATOM 3524 C CA . LEU B 1 224 ? -4.191 -17.688 -24.297 1 85.81 224 LEU B CA 1
ATOM 3525 C C . LEU B 1 224 ? -5.473 -18.453 -24.625 1 85.81 224 LEU B C 1
ATOM 3527 O O . LEU B 1 224 ? -6.234 -18.797 -23.734 1 85.81 224 LEU B O 1
ATOM 3531 N N . ALA B 1 225 ? -5.562 -18.641 -25.906 1 88.75 225 ALA B N 1
ATOM 3532 C CA . ALA B 1 225 ? -6.73 -19.406 -26.344 1 88.75 225 ALA B CA 1
ATOM 3533 C C . ALA B 1 225 ? -6.695 -20.828 -25.797 1 88.75 225 ALA B C 1
ATOM 3535 O O . ALA B 1 225 ? -7.723 -21.359 -25.359 1 88.75 225 ALA B O 1
ATOM 3536 N N . ALA B 1 226 ? -5.57 -21.438 -25.859 1 93.75 226 ALA B N 1
ATOM 3537 C CA . ALA B 1 226 ? -5.422 -22.781 -25.312 1 93.75 226 ALA B CA 1
ATOM 3538 C C . ALA B 1 226 ? -5.695 -22.797 -23.812 1 93.75 226 ALA B C 1
ATOM 3540 O O . ALA B 1 226 ? -6.355 -23.719 -23.297 1 93.75 226 ALA B O 1
ATOM 3541 N N . ALA B 1 227 ? -5.176 -21.828 -23.156 1 89.44 227 ALA B N 1
ATOM 3542 C CA . ALA B 1 227 ? -5.363 -21.719 -21.719 1 89.44 227 ALA B CA 1
ATOM 3543 C C . ALA B 1 227 ? -6.84 -21.578 -21.359 1 89.44 227 ALA B C 1
ATOM 3545 O O . ALA B 1 227 ? -7.312 -22.203 -20.406 1 89.44 227 ALA B O 1
ATOM 3546 N N . GLU B 1 228 ? -7.438 -20.703 -22.094 1 86.25 228 GLU B N 1
ATOM 3547 C CA . GLU B 1 228 ? -8.867 -20.516 -21.875 1 86.25 228 GLU B CA 1
ATOM 3548 C C . GLU B 1 228 ? -9.617 -21.844 -22.031 1 86.25 228 GLU B C 1
ATOM 3550 O O . GLU B 1 228 ? -10.43 -22.203 -21.172 1 86.25 228 GLU B O 1
ATOM 3555 N N . ALA B 1 229 ? -9.359 -22.516 -23.094 1 89.88 229 ALA B N 1
ATOM 3556 C CA . ALA B 1 229 ? -9.984 -23.812 -23.359 1 89.88 229 ALA B CA 1
ATOM 3557 C C . ALA B 1 229 ? -9.664 -24.797 -22.25 1 89.88 229 ALA B C 1
ATOM 3559 O O . ALA B 1 229 ? -10.547 -25.531 -21.781 1 89.88 229 ALA B O 1
ATOM 3560 N N . GLY B 1 230 ? -8.469 -24.828 -21.875 1 90.69 230 GLY B N 1
ATOM 3561 C CA . GLY B 1 230 ? -8.062 -25.719 -20.797 1 90.69 230 GLY B CA 1
ATOM 3562 C C . GLY B 1 230 ? -8.75 -25.406 -19.484 1 90.69 230 GLY B C 1
ATOM 3563 O O . GLY B 1 230 ? -9.18 -26.312 -18.766 1 90.69 230 GLY B O 1
ATOM 3564 N N . TRP B 1 231 ? -8.781 -24.156 -19.172 1 85.56 231 TRP B N 1
ATOM 3565 C CA . TRP B 1 231 ? -9.43 -23.719 -17.938 1 85.56 231 TRP B CA 1
ATOM 3566 C C . TRP B 1 231 ? -10.883 -24.172 -17.891 1 85.56 231 TRP B C 1
ATOM 3568 O O . TRP B 1 231 ? -11.344 -24.688 -16.859 1 85.56 231 TRP B O 1
ATOM 3578 N N . LYS B 1 232 ? -11.516 -24.047 -18.969 1 84 232 LYS B N 1
ATOM 3579 C CA . LYS B 1 232 ? -12.914 -24.438 -19.062 1 84 232 LYS B CA 1
ATOM 3580 C C . LYS B 1 232 ? -13.07 -25.953 -18.969 1 84 232 LYS B C 1
ATOM 3582 O O . LYS B 1 232 ? -14.047 -26.453 -18.406 1 84 232 LYS B O 1
ATOM 3587 N N . SER B 1 233 ? -12.172 -26.578 -19.531 1 87.19 233 SER B N 1
ATOM 3588 C CA . SER B 1 233 ? -12.234 -28.047 -19.562 1 87.19 233 SER B CA 1
ATOM 3589 C C . SER B 1 233 ? -12.055 -28.641 -18.172 1 87.19 233 SER B C 1
ATOM 3591 O O . SER B 1 233 ? -12.57 -29.734 -17.891 1 87.19 233 SER B O 1
ATOM 3593 N N . LEU B 1 234 ? -11.328 -28.016 -17.375 1 82.38 234 LEU B N 1
ATOM 3594 C CA . LEU B 1 234 ? -11.078 -28.531 -16.031 1 82.38 234 LEU B CA 1
ATOM 3595 C C . LEU B 1 234 ? -12.328 -28.406 -15.156 1 82.38 234 LEU B C 1
ATOM 3597 O O . LEU B 1 234 ? -12.469 -29.125 -14.164 1 82.38 234 LEU 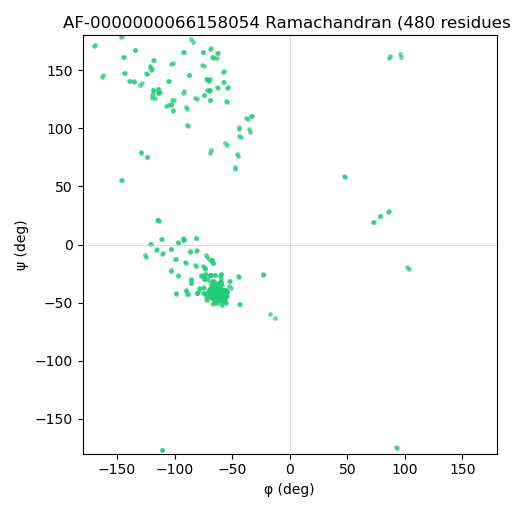B O 1
ATOM 3601 N N . ASP B 1 235 ? -13.164 -27.516 -15.352 1 71.12 235 ASP B N 1
ATOM 3602 C CA . ASP B 1 235 ? -14.453 -27.469 -14.664 1 71.12 235 ASP B CA 1
ATOM 3603 C C . ASP B 1 235 ? -15.25 -28.75 -14.922 1 71.12 235 ASP B C 1
ATOM 3605 O O . ASP B 1 235 ? -15.969 -29.234 -14.039 1 71.12 235 ASP B O 1
ATOM 3609 N N . SER B 1 236 ? -15.156 -29.219 -16.125 1 58.25 236 SER B N 1
ATOM 3610 C CA . SER B 1 236 ? -15.93 -30.406 -16.5 1 58.25 236 SER B CA 1
ATOM 3611 C C . SER B 1 236 ? -15.359 -31.672 -15.875 1 58.25 236 SER B C 1
ATOM 3613 O O . SER B 1 236 ? -16.078 -32.656 -15.672 1 58.25 236 SER B O 1
ATOM 3615 N N . PHE B 1 237 ? -14.148 -31.734 -15.555 1 50.81 237 PHE B N 1
ATOM 3616 C CA . PHE B 1 237 ? -13.586 -32.906 -14.898 1 50.81 237 PHE B CA 1
ATOM 3617 C C . PHE B 1 237 ? -14.023 -32.969 -13.438 1 50.81 237 PHE B C 1
ATOM 3619 O O . PHE B 1 237 ? -13.977 -34.031 -12.812 1 50.81 237 PHE B O 1
ATOM 3626 N N . LYS B 1 238 ? -14.344 -32.031 -12.68 1 50.47 238 LYS B N 1
ATOM 3627 C CA . LYS B 1 238 ? -14.867 -32.062 -11.312 1 50.47 238 LYS B CA 1
ATOM 3628 C C . LYS B 1 238 ? -16.172 -32.844 -11.25 1 50.47 238 LYS B C 1
ATOM 3630 O O . LYS B 1 238 ? -16.469 -33.5 -10.25 1 50.47 238 LYS B O 1
ATOM 3635 N N . THR B 1 239 ? -16.938 -32.656 -12.211 1 44.44 239 THR B N 1
ATOM 3636 C CA . THR B 1 239 ? -18.234 -33.312 -12.117 1 44.44 239 THR B CA 1
ATOM 3637 C C . THR B 1 239 ? -18.109 -34.812 -12.352 1 44.44 239 THR B C 1
ATOM 3639 O O . THR B 1 239 ? -19 -35.594 -11.992 1 44.44 239 THR B O 1
ATOM 3642 N N . ARG B 1 240 ? -17.094 -35.312 -12.961 1 38.78 240 ARG B N 1
ATOM 3643 C CA . ARG B 1 240 ? -17.141 -36.719 -13.242 1 38.78 240 ARG B CA 1
ATOM 3644 C C . ARG B 1 240 ? -16.625 -37.531 -12.047 1 38.78 240 ARG B C 1
ATOM 3646 O O . ARG B 1 240 ? -16.734 -38.75 -12.031 1 38.78 240 ARG B O 1
ATOM 3653 N N . THR B 1 241 ? -15.758 -37 -11.305 1 38.03 241 THR B N 1
ATOM 3654 C CA . THR B 1 241 ? -15.305 -37.875 -10.227 1 38.03 241 THR B CA 1
ATOM 3655 C C . THR B 1 241 ? -16.281 -37.844 -9.062 1 38.03 241 THR B C 1
ATOM 3657 O O . THR B 1 241 ? -16.016 -38.438 -8.008 1 38.03 241 THR B O 1
ATOM 3660 N N . LYS B 1 242 ? -17.453 -37.156 -9.164 1 34.88 242 LYS B N 1
ATOM 3661 C CA . LYS B 1 242 ? -18.406 -37.656 -8.18 1 34.88 242 LYS B CA 1
ATOM 3662 C C . LYS B 1 242 ? -19.125 -38.906 -8.688 1 34.88 242 LYS B C 1
ATOM 3664 O O . LYS B 1 242 ? -19.5 -38.969 -9.859 1 34.88 242 LYS B O 1
#

Foldseek 3Di:
DPCPPPPPQDPVNLLCVLLVHDFDPLLLLQLQEDVQQCVVVPPRHHLQVLLVQLVVLLLVLLLVVLVVVCVPDDPVQSVLLSCQLLPLVNQLVLLCPRNVCLVVHHHHPVCVVVVVSNDSVSSSSSSSSVLSRCCVVPNSVSSSVSSCSRRVVVSVCSLQVCVSGQLQSNLQSVCVVVVFAGKDWDWDWDDDPVQIKIKIFIAGDPPGDTQFIAIDSDPVRRVSRRSNSNSVSVVVVVVPVD/DPCPPPPPQDPVNLLCVLLVHDFDPLLLLQLQEDVQQCVVVPPRHHLQVLLVQLVVLLLVLLLVVLVVVCVPDDPVQSVLLSCQLLPLVNQLVLLCPRNVCLVVHHHHPVCVVVVVSNDSVSSSSSSSSVLSRCCVVPNSVSSSVSSCSRRVVVSVCSLQVCVSGQLQSNLQSVCVVVVFAGKDWDWDWDDDPVQIKIKIFIAGDPPGDTQFIAIDSDPVRRVSRRSNSNSVSVVVVVVPVD

pLDDT: mean 88.79, std 15.54, range [30.84, 98.94]

Solvent-accessible surface area (backbone atoms only — not comparable to full-atom values): 24643 Å² total; per-residue (Å²): 134,85,78,74,67,78,73,72,78,50,78,66,46,60,42,30,57,59,48,69,53,81,71,56,68,68,56,47,50,21,26,31,19,36,61,55,26,22,69,77,37,79,89,47,63,40,17,59,52,33,20,53,45,8,46,29,50,52,45,28,54,50,44,54,49,49,54,64,78,38,76,84,59,50,46,69,54,49,50,49,42,46,51,54,42,67,23,54,68,45,34,19,48,40,26,55,70,67,44,52,44,43,88,66,49,40,57,16,70,70,47,46,74,71,43,42,59,72,34,45,71,51,30,23,42,36,51,25,3,45,42,16,46,33,27,71,75,61,31,65,72,53,27,47,52,35,48,50,72,67,39,46,68,44,48,55,44,48,50,60,40,36,78,79,34,60,27,53,54,16,29,41,41,42,27,50,74,67,70,44,50,57,67,33,79,46,79,45,78,45,68,55,90,94,54,43,38,22,37,17,35,25,14,45,27,92,85,39,64,74,46,16,62,16,60,26,82,36,69,65,49,2,42,38,36,4,20,42,40,24,43,57,45,53,61,60,54,61,65,64,79,103,134,84,76,76,68,78,75,72,78,49,78,65,46,58,43,30,58,59,48,69,54,80,69,57,68,68,56,46,50,21,26,32,18,36,61,56,26,23,70,78,37,77,88,46,63,40,17,59,52,32,19,55,45,8,47,29,51,50,46,29,54,51,44,54,47,50,53,64,78,38,76,85,58,50,46,70,54,50,51,51,42,46,51,54,42,67,22,53,69,46,34,20,48,39,26,56,71,67,43,54,44,44,88,66,50,40,56,17,71,70,47,46,75,71,42,42,59,72,34,45,70,52,29,23,42,36,50,24,3,46,41,17,46,32,28,70,76,62,30,65,71,52,28,47,53,34,49,49,73,67,39,46,66,44,49,55,44,48,50,59,39,35,78,82,34,58,27,54,56,18,28,40,41,44,26,48,74,68,69,42,50,59,67,32,78,46,79,45,78,44,69,54,90,94,56,45,38,23,37,18,36,23,14,45,27,93,85,40,64,74,47,17,61,15,61,26,82,36,69,66,49,2,41,37,38,5,20,42,38,24,42,56,46,55,61,60,54,62,63,64,78,103

Secondary structure (DSSP, 8-state):
----------HHHHHHHHHTS---HHHHHHHTB-HHHHHHSTT---SHHHHHHHHHHHHHHHHHHHHHH-TTS-HHHHHHHHHHHTSHHHHHHHHHHTS--GGG-B--HHHHHTTGGG-HHHHHHHHHHHHHHHHHHH-HHHHHHHHHHHHHHHHHHHHH-TTTS-HHHHHHHHHHHTTPPPEEEEEEEES-GGG-EEEEEEEESTTS-EEEEEEESSHHHHHHHHHHHHHHHHHHHHTTT-/----------HHHHHHHHHTS---HHHHHHHTB-HHHHHHSTT---SHHHHHHHHHHHHHHHHHHHHHH-TTS-HHHHHHHHHHHTSHHHHHHHHHHTS--GGG-B--HHHHHTTGGG-HHHHHHHHHHHHHHHHHHH-HHHHHHHHHHHHHHHHHHHHH-TTTS-HHHHHHHHHHHTTPPPEEEEEEEES-GGG-EEEEEEEESTTS-EEEEEEESSHHHHHHHHHHHHHHHHHHHHHHT-

Nearest PDB structures (foldseek):
  2a11-assembly1_A-2  TM=9.622E-01  e=1.508E-12  Mycobacterium tuberculosis
  7r97-assembly1_B  TM=6.486E-01  e=6.160E-16  Escherichia coli K-12
  1o0w-assembly1_A  TM=6.374E-01  e=1.821E-14  Thermotoga maritima
  6ywx-assembly1_5  TM=5.673E-01  e=2.901E-08  Neurospora crassa OR74A
  5mrc-assembly1_5  TM=4.659E-01  e=1.328E-07  Saccharomyces cerevisiae

Organism: Bifidobacterium longum (strain NCC 2705) (NCBI:txid206672)

InterPro domains:
  IPR000999 Ribonuclease III domain [PF14622] (25-151)
  IPR000999 Ribonuclease III domain [P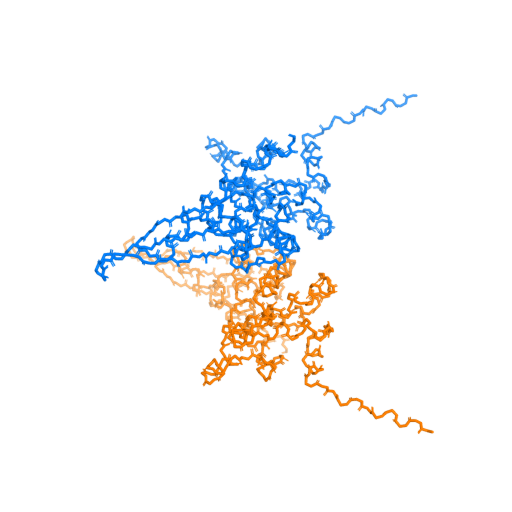S00517] (48-56)
  IPR000999 Ribonuclease III domain [PS50142] (12-139)
  IPR000999 Ribonuclease III domain [SM00535] (26-161)
  IPR000999 Ribonuclease III domain [cd00593] (26-158)
  IPR011907 Ribonuclease III [MF_00104] (15-231)
  IPR011907 Ribonuclease III [TIGR02191] (24-233)
  IPR014720 Double-stranded RNA-binding domain [PF00035] (167-234)
  IPR014720 Double-stranded RNA-binding domain [PS50137] (188-236)
  IPR014720 Double-stranded RNA-binding domain [SM00358] (167-235)
  IPR036389 Ribonuclease III, endonuclease domain superfamily [G3DSA:1.10.1520.10] (10-159)
  IPR036389 Ribonuclease III, endonuclease domain superfamily [SSF69065] (12-169)

Sequence (484 aa):
MSNETPQQPTPANELLEALGTTLSPDLLVQALTHRSFSHEHPGVANYERLEFLGDAVLELVSTETLFTIHPDMTEGQLAKMRAKAVSEDALSAIAKTKLKVGPYILLGHGEAEQGGAEKNSILCDIVESLIGATFLEHGIDEARKVIHRLIDDTLAEVATEGPALDWKTSLTVKAHGLGKEEPVYHMEVSGPEYAQIFTARVSLGENGDIIGIGKGSSKRKAQLAAAEAGWKSLDSFKTRTKMSNETPQQPTPANELLEALGTTLSPDLLVQALTHRSFSHEHPGVANYERLEFLGDAVLELVSTETLFTIHPDMTEGQLAKMRAKAVSEDALSAIAKTKLKVGPYILLGHGEAEQGGAEKNSILCDIVESLIGATFLEHGIDEARKVIHRLIDDTLAEVATEGPALDWKTSLTVKAHGLGKEEPVYHMEVSGPEYAQIFTARVSLGENGDIIGIGKGSSKRKAQLAAAEAGWKSLDSFKTRTK

Radius of gyration: 27.82 Å; Cα contacts (8 Å, |Δi|>4): 823; chains: 2; bounding box: 78×84×86 Å